Protein AF-0000000081154045 (afdb_homodimer)

Structure (mmCIF, N/CA/C/O backbone):
data_AF-0000000081154045-model_v1
#
loop_
_entity.id
_entity.type
_entity.pdbx_description
1 polymer 'BTB domain-containing protein'
#
loop_
_atom_site.group_PDB
_atom_site.id
_atom_site.type_symbol
_atom_site.label_atom_id
_atom_site.label_alt_id
_atom_site.label_comp_id
_atom_site.label_asym_id
_atom_site.label_entity_id
_atom_site.label_seq_id
_atom_site.pdbx_PDB_ins_code
_atom_site.Cartn_x
_atom_site.Cartn_y
_atom_site.Cartn_z
_atom_site.occupancy
_atom_site.B_iso_or_equiv
_atom_site.auth_seq_id
_atom_site.auth_comp_id
_atom_site.auth_asym_id
_atom_site.auth_atom_id
_atom_site.pdbx_PDB_model_num
ATOM 1 N N . MET A 1 1 ? 15 -2.662 14.609 1 18.94 1 MET A N 1
ATOM 2 C CA . MET A 1 1 ? 13.594 -2.52 14.984 1 18.94 1 MET A CA 1
ATOM 3 C C . MET A 1 1 ? 12.875 -1.57 14.031 1 18.94 1 MET A C 1
ATOM 5 O O . MET A 1 1 ? 13.141 -0.368 14.023 1 18.94 1 MET A O 1
ATOM 9 N N . ALA A 1 2 ? 12.734 -1.964 12.781 1 22.73 2 ALA A N 1
ATOM 10 C CA . ALA A 1 2 ? 12.062 -1.156 11.766 1 22.73 2 ALA A CA 1
ATOM 11 C C . ALA A 1 2 ? 10.773 -0.55 12.312 1 22.73 2 ALA A C 1
ATOM 13 O O . ALA A 1 2 ? 9.938 -1.26 12.875 1 22.73 2 ALA A O 1
ATOM 14 N N . SER A 1 3 ? 10.961 0.65 12.82 1 24.86 3 SER A N 1
ATOM 15 C CA . SER A 1 3 ? 9.789 1.389 13.289 1 24.86 3 SER A CA 1
ATOM 16 C C . SER A 1 3 ? 8.578 1.125 12.398 1 24.86 3 SER A C 1
ATOM 18 O O . SER A 1 3 ? 8.688 1.135 11.172 1 24.86 3 SER A O 1
ATOM 20 N N . ASN A 1 4 ? 7.805 0.142 12.82 1 27.27 4 ASN A N 1
ATOM 21 C CA . ASN A 1 4 ? 6.465 -0.118 12.305 1 27.27 4 ASN A CA 1
ATOM 22 C C . ASN A 1 4 ? 5.773 1.17 11.859 1 27.27 4 ASN A C 1
ATOM 24 O O . ASN A 1 4 ? 5.094 1.817 12.656 1 27.27 4 ASN A O 1
ATOM 28 N N . SER A 1 5 ? 6.57 2.062 11.289 1 31.75 5 SER A N 1
ATOM 29 C CA . SER A 1 5 ? 5.859 3.236 10.797 1 31.75 5 SER A CA 1
ATOM 30 C C . SER A 1 5 ? 4.527 2.848 10.164 1 31.75 5 SER A C 1
ATOM 32 O O . SER A 1 5 ? 4.496 2.146 9.148 1 31.75 5 SER A O 1
ATOM 34 N N . GLY A 1 6 ? 3.59 2.428 11 1 34.78 6 GLY A N 1
ATOM 35 C CA . GLY A 1 6 ? 2.213 2.131 10.641 1 34.78 6 GLY A CA 1
ATOM 36 C C . GLY A 1 6 ? 1.711 2.951 9.469 1 34.78 6 GLY A C 1
ATOM 37 O O . GLY A 1 6 ? 2.146 4.086 9.266 1 34.78 6 GLY A O 1
ATOM 38 N N . ARG A 1 7 ? 1.429 2.289 8.398 1 39.19 7 ARG A N 1
ATOM 39 C CA . ARG A 1 7 ? 0.855 2.908 7.207 1 39.19 7 ARG A CA 1
ATOM 40 C C . ARG A 1 7 ? -0.092 4.043 7.582 1 39.19 7 ARG A C 1
ATOM 42 O O . ARG A 1 7 ? -0.881 3.914 8.523 1 39.19 7 ARG A O 1
ATOM 49 N N . PRO A 1 8 ? 0.213 5.223 7.148 1 44.09 8 PRO A N 1
ATOM 50 C CA . PRO A 1 8 ? -0.756 6.301 7.375 1 44.09 8 PRO A CA 1
ATOM 51 C C . PRO A 1 8 ? -2.195 5.859 7.121 1 44.09 8 PRO A C 1
ATOM 53 O O . PRO A 1 8 ? -2.467 5.145 6.152 1 44.09 8 PRO A O 1
ATOM 56 N N . LYS A 1 9 ? -2.926 5.703 8.141 1 51 9 LYS A N 1
ATOM 57 C CA . LYS A 1 9 ? -4.363 5.461 8.039 1 51 9 LYS A CA 1
ATOM 58 C C . LYS A 1 9 ? -5.016 6.43 7.055 1 51 9 LYS A C 1
ATOM 60 O O . LYS A 1 9 ? -4.609 7.59 6.953 1 51 9 LYS A O 1
ATOM 65 N N . ILE A 1 10 ? -5.605 5.961 6.195 1 50.69 10 ILE A N 1
ATOM 66 C CA . ILE A 1 10 ? -6.434 6.82 5.355 1 50.69 10 ILE A CA 1
ATOM 67 C C . ILE A 1 10 ? -7.094 7.898 6.211 1 50.69 10 ILE A C 1
ATOM 69 O O . ILE A 1 10 ? -7.699 7.598 7.242 1 50.69 10 ILE A O 1
ATOM 73 N N . GLY A 1 11 ? -6.734 9.18 5.984 1 62.41 11 GLY A N 1
ATOM 74 C CA . GLY A 1 11 ? -7.25 10.359 6.66 1 62.41 11 GLY A CA 1
ATOM 75 C C . GLY A 1 11 ? -6.371 10.82 7.812 1 62.41 11 GLY A C 1
ATOM 76 O O . GLY A 1 11 ? -6.719 11.758 8.523 1 62.41 11 GLY A O 1
ATOM 77 N N . GLU A 1 12 ? -5.324 9.938 7.879 1 74.56 12 GLU A N 1
ATOM 78 C CA . GLU A 1 12 ? -4.406 10.328 8.945 1 74.56 12 GLU A CA 1
ATOM 79 C C . GLU A 1 12 ? -3.652 11.602 8.578 1 74.56 12 GLU A C 1
ATOM 81 O O . GLU A 1 12 ? -3.197 11.766 7.445 1 74.56 12 GLU A O 1
ATOM 86 N N . LEU A 1 13 ? -3.742 12.516 9.492 1 82.56 13 LEU A N 1
ATOM 87 C CA . LEU A 1 13 ? -3.043 13.789 9.352 1 82.56 13 LEU A CA 1
ATOM 88 C C . LEU A 1 13 ? -1.907 13.898 10.367 1 82.56 13 LEU A C 1
ATOM 90 O O . LEU A 1 13 ? -2.09 13.594 11.547 1 82.56 13 LEU A O 1
ATOM 94 N N . ARG A 1 14 ? -0.753 14.094 9.773 1 90.94 14 ARG A N 1
ATOM 95 C CA . ARG A 1 14 ? 0.396 14.43 10.609 1 90.94 14 ARG A CA 1
ATOM 96 C C . ARG A 1 14 ? 0.727 15.922 10.508 1 90.94 14 ARG A C 1
ATOM 98 O O . ARG A 1 14 ? 0.932 16.438 9.414 1 90.94 14 ARG A O 1
ATOM 105 N N . GLN A 1 15 ? 0.636 16.562 11.664 1 93.31 15 GLN A N 1
ATOM 106 C CA . GLN A 1 15 ? 0.841 18.016 11.609 1 93.31 15 GLN A CA 1
ATOM 107 C C . GLN A 1 15 ? 1.782 18.469 12.719 1 93.31 15 GLN A C 1
ATOM 109 O O . GLN A 1 15 ? 1.867 17.844 13.773 1 93.31 15 GLN A O 1
ATOM 114 N N . TRP A 1 16 ? 2.455 19.609 12.406 1 95.5 16 TRP A N 1
ATOM 115 C CA . TRP A 1 16 ? 3.355 20.25 13.352 1 95.5 16 TRP A CA 1
ATOM 116 C C . TRP A 1 16 ? 2.713 21.5 13.945 1 95.5 16 TRP A C 1
ATOM 118 O O . TRP A 1 16 ? 1.698 21.984 13.43 1 95.5 16 TRP A O 1
ATOM 128 N N . VAL A 1 17 ? 3.373 21.953 14.969 1 96.94 17 VAL A N 1
ATOM 129 C CA . VAL A 1 17 ? 2.873 23.156 15.641 1 96.94 17 VAL A CA 1
ATOM 130 C C . VAL A 1 17 ? 2.83 24.312 14.656 1 96.94 17 VAL A C 1
ATOM 132 O O . VAL A 1 17 ? 3.814 24.594 13.961 1 96.94 17 VAL A O 1
ATOM 135 N N . LYS A 1 18 ? 1.679 24.922 14.641 1 96.25 18 LYS A N 1
ATOM 136 C CA . LYS A 1 18 ? 1.487 26.094 13.797 1 96.25 18 LYS A CA 1
ATOM 137 C C . LYS A 1 18 ? 1.783 27.391 14.555 1 96.25 18 LYS A C 1
ATOM 139 O O . LYS A 1 18 ? 2.352 28.328 14 1 96.25 18 LYS A O 1
ATOM 144 N N . LYS A 1 19 ? 1.321 27.359 15.789 1 96.88 19 LYS A N 1
ATOM 145 C CA . LYS A 1 19 ? 1.462 28.547 16.609 1 96.88 19 LYS A CA 1
ATOM 146 C C . LYS A 1 19 ? 1.554 28.188 18.094 1 96.88 19 LYS A C 1
ATOM 148 O O . LYS A 1 19 ? 0.919 27.234 18.547 1 96.88 19 LYS A O 1
ATOM 153 N N . VAL A 1 20 ? 2.393 28.984 18.812 1 97 20 VAL A N 1
ATOM 154 C CA . VAL A 1 20 ? 2.4 28.922 20.281 1 97 20 VAL A CA 1
ATOM 155 C C . VAL A 1 20 ? 1.436 29.953 20.844 1 97 20 VAL A C 1
ATOM 157 O O . VAL A 1 20 ? 1.595 31.156 20.609 1 97 20 VAL A O 1
ATOM 160 N N . THR A 1 21 ? 0.479 29.469 21.531 1 96.5 21 THR A N 1
ATOM 161 C CA . THR A 1 21 ? -0.566 30.375 22 1 96.5 21 THR A CA 1
ATOM 162 C C . THR A 1 21 ? -0.223 30.922 23.391 1 96.5 21 THR A C 1
ATOM 164 O O . THR A 1 21 ? -0.654 32.031 23.75 1 96.5 21 THR A O 1
ATOM 167 N N . ALA A 1 22 ? 0.395 30.219 24.203 1 96.94 22 ALA A N 1
ATOM 168 C CA . ALA A 1 22 ? 0.825 30.641 25.531 1 96.94 22 ALA A CA 1
ATOM 169 C C . ALA A 1 22 ? 2.002 29.797 26.031 1 96.94 22 ALA A C 1
ATOM 171 O O . ALA A 1 22 ? 2.254 28.703 25.5 1 96.94 22 ALA A O 1
ATOM 172 N N . PHE A 1 23 ? 2.779 30.344 26.969 1 97.44 23 PHE A N 1
ATOM 173 C CA . PHE A 1 23 ? 3.861 29.609 27.609 1 97.44 23 PHE A CA 1
ATOM 174 C C . PHE A 1 23 ? 4.172 30.188 28.984 1 97.44 23 PHE A C 1
ATOM 176 O O . PHE A 1 23 ? 3.824 31.344 29.266 1 97.44 23 PHE A O 1
ATOM 183 N N . SER A 1 24 ? 4.758 29.406 29.766 1 96.19 24 SER A N 1
ATOM 184 C CA . SER A 1 24 ? 5.133 29.844 31.109 1 96.19 24 SER A CA 1
ATOM 185 C C . SER A 1 24 ? 6.344 30.766 31.062 1 96.19 24 SER A C 1
ATOM 187 O O . SER A 1 24 ? 6.316 31.859 31.625 1 96.19 24 SER A O 1
ATOM 189 N N . SER A 1 25 ? 7.457 30.234 30.531 1 95.62 25 SER A N 1
ATOM 190 C CA . SER A 1 25 ? 8.688 31.016 30.391 1 95.62 25 SER A CA 1
ATOM 191 C C . SER A 1 25 ? 9.523 30.531 29.219 1 95.62 25 SER A C 1
ATOM 193 O O . SER A 1 25 ? 9.172 29.547 28.562 1 95.62 25 SER A O 1
ATOM 195 N N . GLN A 1 26 ? 10.516 31.281 28.875 1 95.94 26 GLN A N 1
ATOM 196 C CA . GLN A 1 26 ? 11.477 30.906 27.844 1 95.94 26 GLN A CA 1
ATOM 197 C C . GLN A 1 26 ? 12.883 31.391 28.188 1 95.94 26 GLN A C 1
ATOM 199 O O . GLN A 1 26 ? 13.047 32.469 28.797 1 95.94 26 GLN A O 1
ATOM 204 N N . TYR A 1 27 ? 13.836 30.625 27.875 1 93.62 27 TYR A N 1
ATOM 205 C CA . TYR A 1 27 ? 15.203 30.953 28.25 1 93.62 27 TYR A CA 1
ATOM 206 C C . TYR A 1 27 ? 15.633 32.281 27.641 1 93.62 27 TYR A C 1
ATOM 208 O O . TYR A 1 27 ? 16.297 33.094 28.297 1 93.62 27 TYR A O 1
ATOM 216 N N . ASN A 1 28 ? 15.344 32.469 26.453 1 92.62 28 ASN A N 1
ATOM 217 C CA . ASN A 1 28 ? 15.539 33.75 25.766 1 92.62 28 ASN A CA 1
ATOM 218 C C . ASN A 1 28 ? 14.516 33.938 24.656 1 92.62 28 ASN A C 1
ATOM 220 O O . ASN A 1 28 ? 13.625 33.125 24.469 1 92.62 28 ASN A O 1
ATOM 224 N N . ASN A 1 29 ? 14.664 35.062 23.922 1 91.94 29 ASN A N 1
ATOM 225 C CA . ASN A 1 29 ? 13.633 35.406 22.953 1 91.94 29 ASN A CA 1
ATOM 226 C C . ASN A 1 29 ? 14.016 34.969 21.547 1 91.94 29 ASN A C 1
ATOM 228 O O . ASN A 1 29 ? 13.352 35.344 20.578 1 91.94 29 ASN A O 1
ATOM 232 N N . SER A 1 30 ? 15.023 34.156 21.469 1 90.81 30 SER A N 1
ATOM 233 C CA . SER A 1 30 ? 15.516 33.812 20.141 1 90.81 30 SER A CA 1
ATOM 234 C C . SER A 1 30 ? 15.797 32.344 20.016 1 90.81 30 SER A C 1
ATOM 236 O O . SER A 1 30 ? 14.914 31.562 19.641 1 90.81 30 SER A O 1
ATOM 238 N N . SER A 1 31 ? 16.953 31.875 20.547 1 89.69 31 SER A N 1
ATOM 239 C CA . SER A 1 31 ? 17.469 30.547 20.266 1 89.69 31 SER A CA 1
ATOM 240 C C . SER A 1 31 ? 16.734 29.484 21.094 1 89.69 31 SER A C 1
ATOM 242 O O . SER A 1 31 ? 16.688 28.312 20.703 1 89.69 31 SER A O 1
ATOM 244 N N . TRP A 1 32 ? 16.156 29.891 22.219 1 94.12 32 TRP A N 1
ATOM 245 C CA . TRP A 1 32 ? 15.469 28.953 23.094 1 94.12 32 TRP A CA 1
ATOM 246 C C . TRP A 1 32 ? 14.078 29.453 23.453 1 94.12 32 TRP A C 1
ATOM 248 O O . TRP A 1 32 ? 13.578 29.188 24.547 1 94.12 32 TRP A O 1
ATOM 258 N N . ALA A 1 33 ? 13.539 30.219 22.484 1 96.31 33 ALA A N 1
ATOM 259 C CA . ALA A 1 33 ? 12.203 30.781 22.672 1 96.31 33 ALA A CA 1
ATOM 260 C C . ALA A 1 33 ? 11.133 29.703 22.5 1 96.31 33 ALA A C 1
ATOM 262 O O . ALA A 1 33 ? 11.375 28.656 21.891 1 96.31 33 ALA A O 1
ATOM 263 N N . ALA A 1 34 ? 9.969 29.953 23.047 1 96.56 34 ALA A N 1
ATOM 264 C CA . ALA A 1 34 ? 8.844 29.031 22.938 1 96.56 34 ALA A CA 1
ATOM 265 C C . ALA A 1 34 ? 8.492 28.766 21.484 1 96.56 34 ALA A C 1
ATOM 267 O O . ALA A 1 34 ? 8.133 27.641 21.125 1 96.56 34 ALA A O 1
ATOM 268 N N . ASN A 1 35 ? 8.703 29.719 20.625 1 96.19 35 ASN A N 1
ATOM 269 C CA . ASN A 1 35 ? 8.352 29.609 19.203 1 96.19 35 ASN A CA 1
ATOM 270 C C . ASN A 1 35 ? 9.281 28.656 18.469 1 96.19 35 ASN A C 1
ATOM 272 O O . ASN A 1 35 ? 9.008 28.266 17.328 1 96.19 35 ASN A O 1
ATOM 276 N N . CYS A 1 36 ? 10.289 28.234 19.141 1 95.44 36 CYS A N 1
ATOM 277 C CA . CYS A 1 36 ? 11.219 27.297 18.516 1 95.44 36 CYS A CA 1
ATOM 278 C C . CYS A 1 36 ? 10.562 25.938 18.328 1 95.44 36 CYS A C 1
ATOM 280 O O . CYS A 1 36 ? 11.062 25.109 17.562 1 95.44 36 CYS A O 1
ATOM 282 N N . VAL A 1 37 ? 9.43 25.688 18.953 1 96.31 37 VAL A N 1
ATOM 283 C CA . VAL A 1 37 ? 8.758 24.391 18.844 1 96.31 37 VAL A CA 1
ATOM 284 C C . VAL A 1 37 ? 7.887 24.375 17.594 1 96.31 37 VAL A C 1
ATOM 286 O O . VAL A 1 37 ? 7.34 23.328 17.219 1 96.31 37 VAL A O 1
ATOM 289 N N . ILE A 1 38 ? 7.77 25.531 16.922 1 95.5 38 ILE A N 1
ATOM 290 C CA . ILE A 1 38 ? 6.926 25.641 15.734 1 95.5 38 ILE A CA 1
ATOM 291 C C . ILE A 1 38 ? 7.586 24.922 14.562 1 95.5 38 ILE A C 1
ATOM 293 O O . ILE A 1 38 ? 8.773 25.109 14.297 1 95.5 38 ILE A O 1
ATOM 297 N N . GLY A 1 39 ? 6.789 24.047 13.891 1 93.5 39 GLY A N 1
ATOM 298 C CA . GLY A 1 39 ? 7.266 23.391 12.68 1 93.5 39 GLY A CA 1
ATOM 299 C C . GLY A 1 39 ? 7.984 22.078 12.945 1 93.5 39 GLY A C 1
ATOM 300 O O . GLY A 1 39 ? 7.801 21.469 14 1 93.5 39 GLY A O 1
ATOM 301 N N . ASN A 1 40 ? 8.711 21.594 11.922 1 91.5 40 ASN A N 1
ATOM 302 C CA . ASN A 1 40 ? 9.438 20.344 12 1 91.5 40 ASN A CA 1
ATOM 303 C C . ASN A 1 40 ? 10.656 20.453 12.914 1 91.5 40 ASN A C 1
ATOM 305 O O . ASN A 1 40 ? 11.156 21.562 13.156 1 91.5 40 ASN A O 1
ATOM 309 N N . PRO A 1 41 ? 11.156 19.297 13.32 1 89.81 41 PRO A N 1
ATOM 310 C CA . PRO A 1 41 ? 12.32 19.344 14.203 1 89.81 41 PRO A CA 1
ATOM 311 C C . PRO A 1 41 ? 13.523 20.031 13.562 1 89.81 41 PRO A C 1
ATOM 313 O O . PRO A 1 41 ? 13.805 19.797 12.375 1 89.81 41 PRO A O 1
ATOM 316 N N . ARG A 1 42 ? 14.258 20.797 14.359 1 85.94 42 ARG A N 1
ATOM 317 C CA . ARG A 1 42 ? 15.453 21.5 13.898 1 85.94 42 ARG A CA 1
ATOM 318 C C . ARG A 1 42 ? 16.719 20.875 14.484 1 85.94 42 ARG A C 1
ATOM 320 O O . ARG A 1 42 ? 17.797 20.953 13.891 1 85.94 42 ARG A O 1
ATOM 327 N N . VAL A 1 43 ? 16.547 20.312 15.609 1 87.75 43 VAL A N 1
ATOM 328 C CA . VAL A 1 43 ? 17.703 19.844 16.359 1 87.75 43 VAL A CA 1
ATOM 329 C C . VAL A 1 43 ? 17.781 18.312 16.281 1 87.75 43 VAL A C 1
ATOM 331 O O . VAL A 1 43 ? 18.859 17.766 16.031 1 87.75 43 VAL A O 1
ATOM 334 N N . TYR A 1 44 ? 16.75 17.641 16.391 1 87.75 44 TYR A N 1
ATOM 335 C CA . TYR A 1 44 ? 16.719 16.188 16.328 1 87.75 44 TYR A CA 1
ATOM 336 C C . TYR A 1 44 ? 17.281 15.672 15.008 1 87.75 44 TYR A C 1
ATOM 338 O O . TYR A 1 44 ? 17.016 16.25 13.953 1 87.75 44 TYR A O 1
ATOM 346 N N . PRO A 1 45 ? 18.125 14.609 15.062 1 88.94 45 PRO A N 1
ATOM 347 C CA . PRO A 1 45 ? 18.312 13.609 16.125 1 88.94 45 PRO A CA 1
ATOM 348 C C . PRO A 1 45 ? 19.5 13.938 17.031 1 88.94 45 PRO A C 1
ATOM 350 O O . PRO A 1 45 ? 19.859 13.117 17.891 1 88.94 45 PRO A O 1
ATOM 353 N N . GLN A 1 46 ? 20.016 15.102 16.906 1 83.38 46 GLN A N 1
ATOM 354 C CA . GLN A 1 46 ? 21.156 15.492 17.734 1 83.38 46 GLN A CA 1
ATOM 355 C C . GLN A 1 46 ? 20.75 15.672 19.188 1 83.38 46 GLN A C 1
ATOM 357 O O . GLN A 1 46 ? 19.594 15.992 19.484 1 83.38 46 GLN A O 1
ATOM 362 N N . TYR A 1 47 ? 21.734 15.367 20.016 1 90.31 47 TYR A N 1
ATOM 363 C CA . TYR A 1 47 ? 21.578 15.555 21.453 1 90.31 47 TYR A CA 1
ATOM 364 C C . TYR A 1 47 ? 22.516 16.641 21.969 1 90.31 47 TYR A C 1
ATOM 366 O O . TYR A 1 47 ? 23.703 16.641 21.641 1 90.31 47 TYR A O 1
ATOM 374 N N . GLY A 1 48 ? 21.984 17.453 22.734 1 90.31 48 GLY A N 1
ATOM 375 C CA . GLY A 1 48 ? 22.812 18.484 23.344 1 90.31 48 GLY A CA 1
ATOM 376 C C . GLY A 1 48 ? 22.141 19.828 23.422 1 90.31 48 GLY A C 1
ATOM 377 O O . GLY A 1 48 ? 21 20 22.969 1 90.31 48 GLY A O 1
ATOM 378 N N . ASP A 1 49 ? 22.875 20.734 24.062 1 91.25 49 ASP A N 1
ATOM 379 C CA . ASP A 1 49 ? 22.406 22.109 24.188 1 91.25 49 ASP A CA 1
ATOM 380 C C . ASP A 1 49 ? 22.594 22.891 22.875 1 91.25 49 ASP A C 1
ATOM 382 O O . ASP A 1 49 ? 23.547 23.641 22.734 1 91.25 49 ASP A O 1
ATOM 386 N N . LEU A 1 50 ? 21.672 22.672 22.031 1 91.12 50 LEU A N 1
ATOM 387 C CA . LEU A 1 50 ? 21.781 23.25 20.703 1 91.12 50 LEU A CA 1
ATOM 388 C C . LEU A 1 50 ? 20.625 24.203 20.422 1 91.12 50 LEU A C 1
ATOM 390 O O . LEU A 1 50 ? 19.5 23.969 20.875 1 91.12 50 LEU A O 1
ATOM 394 N N . HIS A 1 51 ? 20.891 25.219 19.625 1 89.94 51 HIS A N 1
ATOM 395 C CA . HIS A 1 51 ? 19.906 26.234 19.328 1 89.94 51 HIS A CA 1
ATOM 396 C C . HIS A 1 51 ? 18.781 25.688 18.469 1 89.94 51 HIS A C 1
ATOM 398 O O . HIS A 1 51 ? 19.031 24.891 17.562 1 89.94 51 HIS A O 1
ATOM 404 N N . GLY A 1 52 ? 17.531 26.188 18.828 1 92.81 52 GLY A N 1
ATOM 405 C CA . GLY A 1 52 ? 16.438 25.844 17.953 1 92.81 52 GLY A CA 1
ATOM 406 C C . GLY A 1 52 ? 15.336 25.062 18.656 1 92.81 52 GLY A C 1
ATOM 407 O O . GLY A 1 52 ? 14.344 24.688 18.016 1 92.81 52 GLY A O 1
ATOM 408 N N . ALA A 1 53 ? 15.547 24.891 20 1 95.5 53 ALA A N 1
ATOM 409 C CA . ALA A 1 53 ? 14.547 24.203 20.812 1 95.5 53 ALA A CA 1
ATOM 410 C C . ALA A 1 53 ? 14.047 25.109 21.938 1 95.5 53 ALA A C 1
ATOM 412 O O . ALA A 1 53 ? 14.734 26.047 22.344 1 95.5 53 ALA A O 1
ATOM 413 N N . TRP A 1 54 ? 12.891 24.75 22.453 1 96.88 54 TRP A N 1
ATOM 414 C CA . TRP A 1 54 ? 12.367 25.531 23.562 1 96.88 54 TRP A CA 1
ATOM 415 C C . TRP A 1 54 ? 12.969 25.047 24.891 1 96.88 54 TRP A C 1
ATOM 417 O O . TRP A 1 54 ? 13.047 23.844 25.141 1 96.88 54 TRP A O 1
ATOM 427 N N . ALA A 1 55 ? 13.344 26.016 25.672 1 95.88 55 ALA A N 1
ATOM 428 C CA . ALA A 1 55 ? 13.742 25.797 27.062 1 95.88 55 ALA A CA 1
ATOM 429 C C . ALA A 1 55 ? 13.141 26.859 27.969 1 95.88 55 ALA A C 1
ATOM 431 O O . ALA A 1 55 ? 13.078 28.031 27.609 1 95.88 55 ALA A O 1
ATOM 432 N N . SER A 1 56 ? 12.68 26.359 29.094 1 93.94 56 SER A N 1
ATOM 433 C CA . SER A 1 56 ? 12.133 27.297 30.062 1 93.94 56 SER A CA 1
ATOM 434 C C . SER A 1 56 ? 13.234 28.172 30.656 1 93.94 56 SER A C 1
ATOM 436 O O . SER A 1 56 ? 14.406 27.812 30.641 1 93.94 56 SER A O 1
ATOM 438 N N . LYS A 1 57 ? 12.789 29.328 31.109 1 93.62 57 LYS A N 1
ATOM 439 C CA . LYS A 1 57 ? 13.703 30.188 31.875 1 93.62 57 LYS A CA 1
ATOM 440 C C . LYS A 1 57 ? 13.945 29.625 33.281 1 93.62 57 LYS A C 1
ATOM 442 O O . LYS A 1 57 ? 15.094 29.531 33.719 1 93.62 57 LYS A O 1
ATOM 447 N N . ASP A 1 58 ? 12.859 29.297 33.938 1 91.69 58 ASP A N 1
ATOM 448 C CA . ASP A 1 58 ? 12.922 28.781 35.281 1 91.69 58 ASP A CA 1
ATOM 449 C C . ASP A 1 58 ? 13.094 27.266 35.312 1 91.69 58 ASP A C 1
ATOM 451 O O . ASP A 1 58 ? 12.562 26.562 34.438 1 91.69 58 ASP A O 1
ATOM 455 N N . ILE A 1 59 ? 13.82 26.859 36.312 1 93 59 ILE A N 1
ATOM 456 C CA . ILE A 1 59 ? 14.016 25.422 36.5 1 93 59 ILE A CA 1
ATOM 457 C C . ILE A 1 59 ? 13.102 24.938 37.625 1 93 59 ILE A C 1
ATOM 459 O O . ILE A 1 59 ? 13.523 24.812 38.781 1 93 59 ILE A O 1
ATOM 463 N N . ASP A 1 60 ? 11.891 24.797 37.344 1 93.25 60 ASP A N 1
ATOM 464 C CA . ASP A 1 60 ? 10.906 24.312 38.312 1 93.25 60 ASP A CA 1
ATOM 465 C C . ASP A 1 60 ? 9.938 23.328 37.656 1 93.25 60 ASP A C 1
ATOM 467 O O . ASP A 1 60 ? 10.195 22.828 36.562 1 93.25 60 ASP A O 1
ATOM 471 N N . ALA A 1 61 ? 8.898 22.984 38.438 1 92.56 61 ALA A N 1
ATOM 472 C CA . ALA A 1 61 ? 8.008 21.906 38 1 92.56 61 ALA A CA 1
ATOM 473 C C . ALA A 1 61 ? 6.766 22.469 37.312 1 92.56 61 ALA A C 1
ATOM 475 O O . ALA A 1 61 ? 5.789 21.75 37.094 1 92.56 61 ALA A O 1
ATOM 476 N N . ASN A 1 62 ? 6.738 23.734 36.875 1 92.31 62 ASN A N 1
ATOM 477 C CA . ASN A 1 62 ? 5.5 24.375 36.438 1 92.31 62 ASN A CA 1
ATOM 478 C C . ASN A 1 62 ? 5.645 24.984 35.031 1 92.31 62 ASN A C 1
ATOM 480 O O . ASN A 1 62 ? 4.918 25.922 34.688 1 92.31 62 ASN A O 1
ATOM 484 N N . GLN A 1 63 ? 6.527 24.5 34.312 1 95.56 63 GLN A N 1
ATOM 485 C CA . GLN A 1 63 ? 6.754 25.078 32.969 1 95.56 63 GLN A CA 1
ATOM 486 C C . GLN A 1 63 ? 5.848 24.438 31.938 1 95.56 63 GLN A C 1
ATOM 488 O O . GLN A 1 63 ? 5.602 23.234 31.984 1 95.56 63 GLN A O 1
ATOM 493 N N . PHE A 1 64 ? 5.312 25.266 31.031 1 97.56 64 PHE A N 1
ATOM 494 C CA . PHE A 1 64 ? 4.422 24.703 30.031 1 97.56 64 PHE A CA 1
ATOM 495 C C . PHE A 1 64 ? 4.492 25.5 28.734 1 97.56 64 PHE A C 1
ATOM 497 O O . PHE A 1 64 ? 4.969 26.625 28.719 1 97.56 64 PHE A O 1
ATOM 504 N N . VAL A 1 65 ? 4.098 24.891 27.609 1 97.69 65 VAL A N 1
ATOM 505 C CA . VAL A 1 65 ? 3.826 25.531 26.328 1 97.69 65 VAL A CA 1
ATOM 506 C C . VAL A 1 65 ? 2.453 25.094 25.812 1 97.69 65 VAL A C 1
ATOM 508 O O . VAL A 1 65 ? 2.068 23.938 25.953 1 97.69 65 VAL A O 1
ATOM 511 N N . GLU A 1 66 ? 1.677 26.047 25.297 1 98.25 66 GLU A N 1
ATOM 512 C CA . GLU A 1 66 ? 0.384 25.812 24.672 1 98.25 66 GLU A CA 1
ATOM 513 C C . GLU A 1 66 ? 0.475 25.984 23.156 1 98.25 66 GLU A C 1
ATOM 515 O O . GLU A 1 66 ? 0.994 27 22.672 1 98.25 66 GLU A O 1
ATOM 520 N N . LEU A 1 67 ? -0.032 25.016 22.531 1 98 67 LEU A N 1
ATOM 521 C CA . LEU A 1 67 ? 0.237 24.875 21.109 1 98 67 LEU A CA 1
ATOM 522 C C . LEU A 1 67 ? -1.062 24.812 20.312 1 98 67 LEU A C 1
ATOM 524 O O . LEU A 1 67 ? -2.053 24.234 20.781 1 98 67 LEU A O 1
ATOM 528 N N . CYS A 1 68 ? -0.927 25.344 19.109 1 97.31 68 CYS A N 1
ATOM 529 C CA . CYS A 1 68 ? -2.039 25.297 18.172 1 97.31 68 CYS A CA 1
ATOM 530 C C . CYS A 1 68 ? -1.613 24.641 16.859 1 97.31 68 CYS A C 1
ATOM 532 O O . CYS A 1 68 ? -0.516 24.891 16.359 1 97.31 68 CYS A O 1
ATOM 534 N N . TYR A 1 69 ? -2.473 23.812 16.375 1 96 69 TYR A N 1
ATOM 535 C CA . TYR A 1 69 ? -2.246 23.125 15.109 1 96 69 TYR A CA 1
ATOM 536 C C . TYR A 1 69 ? -3.227 23.594 14.047 1 96 69 TYR A C 1
ATOM 538 O O . TYR A 1 69 ? -4.199 24.297 14.352 1 96 69 TYR A O 1
ATOM 546 N N . GLU A 1 70 ? -2.92 23.188 12.859 1 92.69 70 GLU A N 1
ATOM 547 C CA . GLU A 1 70 ? -3.693 23.688 11.719 1 92.69 70 GLU A CA 1
ATOM 548 C C . GLU A 1 70 ? -5.094 23.062 11.695 1 92.69 70 GLU A C 1
ATOM 550 O O . GLU A 1 70 ? -6.082 23.781 11.492 1 92.69 70 GLU A O 1
ATOM 555 N N . GLU A 1 71 ? -5.207 21.781 11.906 1 89 71 GLU A N 1
ATOM 556 C CA . GLU A 1 71 ? -6.469 21.047 11.812 1 89 71 GLU A CA 1
ATOM 557 C C . GLU A 1 71 ? -6.766 20.281 13.102 1 89 71 GLU A C 1
ATOM 559 O O . GLU A 1 71 ? -5.859 19.719 13.719 1 89 71 GLU A O 1
ATOM 564 N N . ALA A 1 72 ? -8 20.375 13.453 1 89.38 72 ALA A N 1
ATOM 565 C CA . ALA A 1 72 ? -8.422 19.547 14.578 1 89.38 72 ALA A CA 1
ATOM 566 C C . ALA A 1 72 ? -8.547 18.078 14.172 1 89.38 72 ALA A C 1
ATOM 568 O O . ALA A 1 72 ? -9.109 17.766 13.117 1 89.38 72 ALA A O 1
ATOM 569 N N . VAL A 1 73 ? -7.965 17.203 14.984 1 89.31 73 VAL A N 1
ATOM 570 C CA . VAL A 1 73 ? -8 15.789 14.648 1 89.31 73 VAL A CA 1
ATOM 571 C C . VAL A 1 73 ? -8.336 14.969 15.883 1 89.31 73 VAL A C 1
ATOM 573 O O . VAL A 1 73 ? -8.117 15.414 17.016 1 89.31 73 VAL A O 1
ATOM 576 N N . PHE A 1 74 ? -8.992 13.797 15.617 1 87.69 74 PHE A N 1
ATOM 577 C CA . PHE A 1 74 ? -9.023 12.773 16.656 1 87.69 74 PHE A CA 1
ATOM 578 C C . PHE A 1 74 ? -7.652 12.141 16.844 1 87.69 74 PHE A C 1
ATOM 580 O O . PHE A 1 74 ? -7.109 11.531 15.922 1 87.69 74 PHE A O 1
ATOM 587 N N . ILE A 1 75 ? -7.105 12.297 18.047 1 91.62 75 ILE A N 1
ATOM 588 C CA . ILE A 1 75 ? -5.691 12.023 18.281 1 91.62 75 ILE A CA 1
ATOM 589 C C . ILE A 1 75 ? -5.434 10.523 18.188 1 91.62 75 ILE A C 1
ATOM 591 O O . ILE A 1 75 ? -6.137 9.727 18.812 1 91.62 75 ILE A O 1
ATOM 595 N N . ASP A 1 76 ? -4.52 10.156 17.375 1 88.81 76 ASP A N 1
ATOM 596 C CA . ASP A 1 76 ? -3.955 8.805 17.391 1 88.81 76 ASP A CA 1
ATOM 597 C C . ASP A 1 76 ? -2.695 8.75 18.25 1 88.81 76 ASP A C 1
ATOM 599 O O . ASP A 1 76 ? -2.568 7.875 19.109 1 88.81 76 ASP A O 1
ATOM 603 N N . GLU A 1 77 ? -1.834 9.688 18.031 1 93.62 77 GLU A N 1
ATOM 604 C CA . GLU A 1 77 ? -0.625 9.773 18.844 1 93.62 77 GLU A CA 1
ATOM 605 C C . GLU A 1 77 ? -0.045 11.18 18.812 1 93.62 77 GLU A C 1
ATOM 607 O O . GLU A 1 77 ? -0.38 11.984 17.938 1 93.62 77 GLU A O 1
ATOM 612 N N . ILE A 1 78 ? 0.707 11.477 19.844 1 96.5 78 ILE A N 1
ATOM 613 C CA . ILE A 1 78 ? 1.516 12.688 19.969 1 96.5 78 ILE A CA 1
ATOM 614 C C . ILE A 1 78 ? 2.994 12.312 20.047 1 96.5 78 ILE A C 1
ATOM 616 O O . ILE A 1 78 ? 3.377 11.43 20.812 1 96.5 78 ILE A O 1
ATOM 620 N N . ASN A 1 79 ? 3.752 12.938 19.141 1 96.12 79 ASN A N 1
ATOM 621 C CA . ASN A 1 79 ? 5.191 12.703 19.172 1 96.12 79 ASN A CA 1
ATOM 622 C C . ASN A 1 79 ? 5.953 13.938 19.625 1 96.12 79 ASN A C 1
ATOM 624 O O . ASN A 1 79 ? 5.93 14.977 18.969 1 96.12 79 ASN A O 1
ATOM 628 N N . ILE A 1 80 ? 6.586 13.812 20.766 1 97.5 80 ILE A N 1
ATOM 629 C CA . ILE A 1 80 ? 7.332 14.922 21.344 1 97.5 80 ILE A CA 1
ATOM 630 C C . ILE A 1 80 ? 8.828 14.703 21.141 1 97.5 80 ILE A C 1
ATOM 632 O O . ILE A 1 80 ? 9.398 13.742 21.672 1 97.5 80 ILE A O 1
ATOM 636 N N . TYR A 1 81 ? 9.406 15.617 20.453 1 96 81 TYR A N 1
ATOM 637 C CA . TYR A 1 81 ? 10.836 15.539 20.156 1 96 81 TYR A CA 1
ATOM 638 C C . TYR A 1 81 ? 11.648 16.219 21.25 1 96 81 TYR A C 1
ATOM 640 O O . TYR A 1 81 ? 11.719 17.453 21.297 1 96 81 TYR A O 1
ATOM 648 N N . GLU A 1 82 ? 12.297 15.391 22.078 1 95.88 82 GLU A N 1
ATOM 649 C CA . GLU A 1 82 ? 13.133 15.859 23.188 1 95.88 82 GLU A CA 1
ATOM 650 C C . GLU A 1 82 ? 14.617 15.781 22.828 1 95.88 82 GLU A C 1
ATOM 652 O O . GLU A 1 82 ? 15.141 14.695 22.562 1 95.88 82 GLU A O 1
ATOM 657 N N . THR A 1 83 ? 15.258 16.938 22.969 1 95 83 THR A N 1
ATOM 658 C CA . THR A 1 83 ? 16.609 16.938 22.422 1 95 83 THR A CA 1
ATOM 659 C C . THR A 1 83 ? 17.641 17.234 23.5 1 95 83 THR A C 1
ATOM 661 O O . THR A 1 83 ? 18.844 17.031 23.297 1 95 83 THR A O 1
ATOM 664 N N . TYR A 1 84 ? 17.25 17.797 24.594 1 93.75 84 TYR A N 1
ATOM 665 C CA . TYR A 1 84 ? 18.141 18 25.734 1 93.75 84 TYR A CA 1
ATOM 666 C C . TYR A 1 84 ? 17.438 17.688 27.047 1 93.75 84 TYR A C 1
ATOM 668 O O . TYR A 1 84 ? 16.391 18.266 27.344 1 93.75 84 TYR A O 1
ATOM 676 N N . HIS A 1 85 ? 18.047 16.656 27.844 1 92.25 85 HIS A N 1
ATOM 677 C CA . HIS A 1 85 ? 17.484 16.188 29.109 1 92.25 85 HIS A CA 1
ATOM 678 C C . HIS A 1 85 ? 16.062 15.695 28.922 1 92.25 85 HIS A C 1
ATOM 680 O O . HIS A 1 85 ? 15.141 16.172 29.609 1 92.25 85 HIS A O 1
ATOM 686 N N . ALA A 1 86 ? 15.953 14.68 28.109 1 93.94 86 ALA A N 1
ATOM 687 C CA . ALA A 1 86 ? 14.656 14.07 27.828 1 93.94 86 ALA A CA 1
ATOM 688 C C . ALA A 1 86 ? 14.055 13.453 29.078 1 93.94 86 ALA A C 1
ATOM 690 O O . ALA A 1 86 ? 14.766 13.148 30.031 1 93.94 86 ALA A O 1
ATOM 691 N N . GLY A 1 87 ? 12.727 13.359 29.109 1 95.06 87 GLY A N 1
ATOM 692 C CA . GLY A 1 87 ? 12.039 12.719 30.219 1 95.06 87 GLY A CA 1
ATOM 693 C C . GLY A 1 87 ? 11.359 13.703 31.141 1 95.06 87 GLY A C 1
ATOM 694 O O . GLY A 1 87 ? 10.695 13.305 32.094 1 95.06 87 GLY A O 1
ATOM 695 N N . ALA A 1 88 ? 11.422 14.953 30.844 1 95.19 88 ALA A N 1
ATOM 696 C CA . ALA A 1 88 ? 10.922 15.984 31.75 1 95.19 88 ALA A CA 1
ATOM 697 C C . ALA A 1 88 ? 9.43 16.234 31.531 1 95.19 88 ALA A C 1
ATOM 699 O O . ALA A 1 88 ? 8.789 16.922 32.312 1 95.19 88 ALA A O 1
ATOM 700 N N . VAL A 1 89 ? 8.836 15.703 30.453 1 96.69 89 VAL A N 1
ATOM 701 C CA . VAL A 1 89 ? 7.418 15.922 30.188 1 96.69 89 VAL A CA 1
ATOM 702 C C . VAL A 1 89 ? 6.57 15.258 31.266 1 96.69 89 VAL A C 1
ATOM 704 O O . VAL A 1 89 ? 6.57 14.031 31.391 1 96.69 89 VAL A O 1
ATOM 707 N N . LYS A 1 90 ? 5.844 16.078 31.938 1 96.5 90 LYS A N 1
ATOM 708 C CA . LYS A 1 90 ? 5.07 15.617 33.094 1 96.5 90 LYS A CA 1
ATOM 709 C C . LYS A 1 90 ? 3.607 15.406 32.719 1 96.5 90 LYS A C 1
ATOM 711 O O . LYS A 1 90 ? 2.959 14.484 33.219 1 96.5 90 LYS A O 1
ATOM 716 N N . ARG A 1 91 ? 3.113 16.25 31.906 1 97.44 91 ARG A N 1
ATOM 717 C CA . ARG A 1 91 ? 1.688 16.234 31.594 1 97.44 91 ARG A CA 1
ATOM 718 C C . ARG A 1 91 ? 1.438 16.766 30.188 1 97.44 91 ARG A C 1
ATOM 720 O O . ARG A 1 91 ? 2.119 17.688 29.734 1 97.44 91 ARG A O 1
ATOM 727 N N . VAL A 1 92 ? 0.529 16.094 29.516 1 98.25 92 VAL A N 1
ATOM 728 C CA . VAL A 1 92 ? -0.01 16.594 28.25 1 98.25 92 VAL A CA 1
ATOM 729 C C . VAL A 1 92 ? -1.525 16.75 28.359 1 98.25 92 VAL A C 1
ATOM 731 O O . VAL A 1 92 ? -2.217 15.836 28.828 1 98.25 92 VAL A O 1
ATOM 734 N N . ALA A 1 93 ? -2.021 17.891 27.984 1 98.12 93 ALA A N 1
ATOM 735 C CA . ALA A 1 93 ? -3.455 18.156 28.047 1 98.12 93 ALA A CA 1
ATOM 736 C C . ALA A 1 93 ? -3.982 18.609 26.688 1 98.12 93 ALA A C 1
ATOM 738 O O . ALA A 1 93 ? -3.27 19.281 25.938 1 98.12 93 ALA A O 1
ATOM 739 N N . ALA A 1 94 ? -5.184 18.203 26.438 1 97.56 94 ALA A N 1
ATOM 740 C CA . ALA A 1 94 ? -5.887 18.625 25.234 1 97.56 94 ALA A CA 1
ATOM 741 C C . ALA A 1 94 ? -7.023 19.578 25.562 1 97.56 94 ALA A C 1
ATOM 743 O O . ALA A 1 94 ? -7.727 19.406 26.562 1 97.56 94 ALA A O 1
ATOM 744 N N . LYS A 1 95 ? -7.16 20.516 24.703 1 95.25 95 LYS A N 1
ATOM 745 C CA . LYS A 1 95 ? -8.273 21.438 24.906 1 95.25 95 LYS A CA 1
ATOM 746 C C . LYS A 1 95 ? -9.578 20.844 24.391 1 95.25 95 LYS A C 1
ATOM 748 O O . LYS A 1 95 ? -9.68 20.469 23.219 1 95.25 95 LYS A O 1
ATOM 753 N N . ASN A 1 96 ? -10.516 20.766 25.266 1 89.75 96 ASN A N 1
ATOM 754 C CA . ASN A 1 96 ? -11.797 20.203 24.859 1 89.75 96 ASN A CA 1
ATOM 755 C C . ASN A 1 96 ? -12.68 21.25 24.188 1 89.75 96 ASN A C 1
ATOM 757 O O . ASN A 1 96 ? -12.32 22.422 24.125 1 89.75 96 ASN A O 1
ATOM 761 N N . PRO A 1 97 ? -13.805 20.859 23.656 1 79.94 97 PRO A N 1
ATOM 762 C CA . PRO A 1 97 ? -14.656 21.781 22.906 1 79.94 97 PRO A CA 1
ATOM 763 C C . PRO A 1 97 ? -15.219 22.906 23.766 1 79.94 97 PRO A C 1
ATOM 765 O O . PRO A 1 97 ? -15.609 23.953 23.25 1 79.94 97 PRO A O 1
ATOM 768 N N . THR A 1 98 ? -15.25 22.75 25.062 1 81.44 98 THR A N 1
ATOM 769 C CA . THR A 1 98 ? -15.742 23.781 25.984 1 81.44 98 THR A CA 1
ATOM 770 C C . THR A 1 98 ? -14.617 24.734 26.375 1 81.44 98 THR A C 1
ATOM 772 O O . THR A 1 98 ? -14.836 25.672 27.141 1 81.44 98 THR A O 1
ATOM 775 N N . GLY A 1 99 ? -13.43 24.469 25.891 1 87.19 99 GLY A N 1
ATOM 776 C CA . GLY A 1 99 ? -12.328 25.391 26.125 1 87.19 99 GLY A CA 1
ATOM 777 C C . GLY A 1 99 ? -11.5 25.047 27.344 1 87.19 99 GLY A C 1
ATOM 778 O O . GLY A 1 99 ? -10.609 25.797 27.734 1 87.19 99 GLY A O 1
ATOM 779 N N . HIS A 1 100 ? -11.852 23.953 27.922 1 91.94 100 HIS A N 1
ATOM 780 C CA . HIS A 1 100 ? -11.102 23.531 29.094 1 91.94 100 HIS A CA 1
ATOM 781 C C . HIS A 1 100 ? -10.008 22.531 28.734 1 91.94 100 HIS A C 1
ATOM 783 O O . HIS A 1 100 ? -10.18 21.719 27.812 1 91.94 100 HIS A O 1
ATOM 789 N N . TRP A 1 101 ? -8.906 22.656 29.484 1 96.06 101 TRP A N 1
ATOM 790 C CA . TRP A 1 101 ? -7.82 21.688 29.312 1 96.06 101 TRP A CA 1
ATOM 791 C C . TRP A 1 101 ? -8.148 20.359 30 1 96.06 101 TRP A C 1
ATOM 793 O O . TRP A 1 101 ? -8.484 20.344 31.172 1 96.06 101 TRP A O 1
ATOM 803 N N . GLU A 1 102 ? -8.062 19.312 29.234 1 96.25 102 GLU A N 1
ATOM 804 C CA . GLU A 1 102 ? -8.242 17.969 29.75 1 96.25 102 GLU A CA 1
ATOM 805 C C . GLU A 1 102 ? -6.941 17.172 29.688 1 96.25 102 GLU A C 1
ATOM 807 O O . GLU A 1 102 ? -6.371 17 28.609 1 96.25 102 GLU A O 1
ATOM 812 N N . THR A 1 103 ? -6.516 16.672 30.828 1 97.5 103 THR A N 1
ATOM 813 C CA . THR A 1 103 ? -5.281 15.891 30.875 1 97.5 103 THR A CA 1
ATOM 814 C C . THR A 1 103 ? -5.449 14.555 30.156 1 97.5 103 THR A C 1
ATOM 816 O O . THR A 1 103 ? -6.379 13.797 30.453 1 97.5 103 THR A O 1
ATOM 819 N N . ILE A 1 104 ? -4.559 14.312 29.25 1 97.44 104 ILE A N 1
ATOM 820 C CA . ILE A 1 104 ? -4.664 13.055 28.516 1 97.44 104 ILE A CA 1
ATOM 821 C C . ILE A 1 104 ? -3.436 12.188 28.781 1 97.44 104 ILE A C 1
ATOM 823 O O . ILE A 1 104 ? -3.412 11.008 28.438 1 97.44 104 ILE A O 1
ATOM 827 N N . TYR A 1 105 ? -2.436 12.766 29.297 1 97.38 105 TYR A N 1
ATOM 828 C CA . TYR A 1 105 ? -1.264 12.039 29.781 1 97.38 105 TYR A CA 1
ATOM 829 C C . TYR A 1 105 ? -0.679 12.711 31.016 1 97.38 105 TYR A C 1
ATOM 831 O O . TYR A 1 105 ? -0.625 13.938 31.094 1 97.38 105 TYR A O 1
ATOM 839 N N . GLU A 1 106 ? -0.297 11.922 31.969 1 97 106 GLU A N 1
ATOM 840 C CA . GLU A 1 106 ? 0.388 12.414 33.156 1 97 106 GLU A CA 1
ATOM 841 C C . GLU A 1 106 ? 1.293 11.336 33.75 1 97 106 GLU A C 1
ATOM 843 O O . GLU A 1 106 ? 0.954 10.148 33.719 1 97 106 GLU A O 1
ATOM 848 N N . THR A 1 107 ? 2.408 11.766 34.156 1 95 107 THR A N 1
ATOM 849 C CA . THR A 1 107 ? 3.311 10.859 34.844 1 95 107 THR A CA 1
ATOM 850 C C . THR A 1 107 ? 3.65 11.406 36.219 1 95 107 THR A C 1
ATOM 852 O O . THR A 1 107 ? 3.799 12.617 36.406 1 95 107 THR A O 1
ATOM 855 N N . PRO A 1 108 ? 3.711 10.547 37.219 1 90.38 108 PRO A N 1
ATOM 856 C CA . PRO A 1 108 ? 4.074 11 38.562 1 90.38 108 PRO A CA 1
ATOM 857 C C . PRO A 1 108 ? 5.562 11.297 38.719 1 90.38 108 PRO A C 1
ATOM 859 O O . PRO A 1 108 ? 5.965 12.031 39.625 1 90.38 108 PRO A O 1
ATOM 862 N N . ARG A 1 109 ? 6.34 10.648 37.875 1 89.81 109 ARG A N 1
ATOM 863 C CA . ARG A 1 109 ? 7.781 10.812 38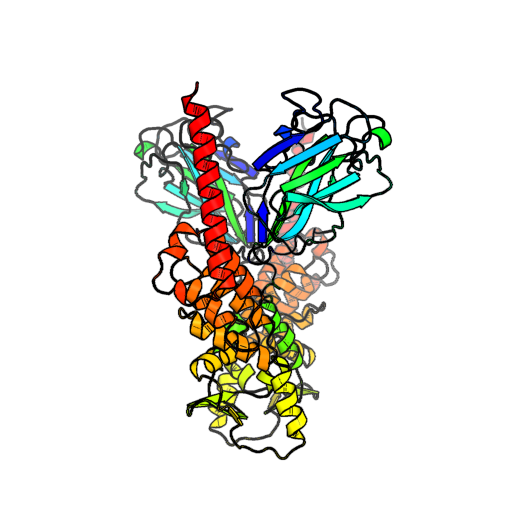 1 89.81 109 ARG A CA 1
ATOM 864 C C . ARG A 1 109 ? 8.438 11.047 36.656 1 89.81 109 ARG A C 1
ATOM 866 O O . ARG A 1 109 ? 8.336 10.203 35.75 1 89.81 109 ARG A O 1
ATOM 873 N N . CYS A 1 110 ? 9.141 12.195 36.625 1 91.19 110 CYS A N 1
ATOM 874 C CA . CYS A 1 110 ? 9.914 12.5 35.438 1 91.19 110 CYS A CA 1
ATOM 875 C C . CYS A 1 110 ? 11.305 11.883 35.5 1 91.19 110 CYS A C 1
ATOM 877 O O . CYS A 1 110 ? 11.742 11.453 36.562 1 91.19 110 CYS A O 1
ATOM 879 N N . GLN A 1 111 ? 11.891 11.688 34.406 1 88.81 111 GLN A N 1
ATOM 880 C CA . GLN A 1 111 ? 13.211 11.062 34.281 1 88.81 111 GLN A CA 1
ATOM 881 C C . GLN A 1 111 ? 14.203 12 33.625 1 88.81 111 GLN A C 1
ATOM 883 O O . GLN A 1 111 ? 13.812 12.977 32.969 1 88.81 111 GLN A O 1
ATOM 888 N N . LYS A 1 112 ? 15.5 11.688 33.938 1 89.56 112 LYS A N 1
ATOM 889 C CA . LYS A 1 112 ? 16.578 12.344 33.188 1 89.56 112 LYS A CA 1
ATOM 890 C C . LYS A 1 112 ? 17.219 11.383 32.188 1 89.56 112 LYS A C 1
ATOM 892 O O . LYS A 1 112 ? 17.875 10.406 32.594 1 89.56 112 LYS A O 1
ATOM 897 N N . ILE A 1 113 ? 17 11.688 30.984 1 92.56 113 ILE A N 1
ATOM 898 C CA . ILE A 1 113 ? 17.531 10.852 29.906 1 92.56 113 ILE A CA 1
ATOM 899 C C . ILE A 1 113 ? 18.594 11.625 29.125 1 92.56 113 ILE A C 1
ATOM 901 O O . ILE A 1 113 ? 18.328 12.734 28.656 1 92.56 113 ILE A O 1
ATOM 905 N N . ASN A 1 114 ? 19.828 11.094 28.938 1 90.81 114 ASN A N 1
ATOM 906 C CA . ASN A 1 114 ? 20.953 11.781 28.297 1 90.81 114 ASN A CA 1
ATOM 907 C C . ASN A 1 114 ? 21.078 11.406 26.828 1 90.81 114 ASN A C 1
ATOM 909 O O . ASN A 1 114 ? 22.172 11.07 26.359 1 90.81 114 ASN A O 1
ATOM 913 N N . LYS A 1 115 ? 20.031 11.336 26.172 1 92.88 115 LYS A N 1
ATOM 914 C CA . LYS A 1 115 ? 19.938 11.141 24.734 1 92.88 115 LYS A CA 1
ATOM 915 C C . LYS A 1 115 ? 18.672 11.773 24.156 1 92.88 115 LYS A C 1
ATOM 917 O O . LYS A 1 115 ? 17.703 12 24.891 1 92.88 115 LYS A O 1
ATOM 922 N N . SER A 1 116 ? 18.797 12.156 22.938 1 93.12 116 SER A N 1
ATOM 923 C CA . SER A 1 116 ? 17.594 12.641 22.281 1 93.12 116 SER A CA 1
ATOM 924 C C . SER A 1 116 ? 16.609 11.508 22.031 1 93.12 116 SER A C 1
ATOM 926 O O . SER A 1 116 ? 17 10.344 21.922 1 93.12 116 SER A O 1
ATOM 928 N N . ARG A 1 117 ? 15.336 11.82 22.031 1 93.5 117 ARG A N 1
ATOM 929 C CA . ARG A 1 117 ? 14.328 10.805 21.766 1 93.5 117 ARG A CA 1
ATOM 930 C C . ARG A 1 117 ? 13.062 11.43 21.188 1 93.5 117 ARG A C 1
ATOM 932 O O . ARG A 1 117 ? 12.859 12.641 21.297 1 93.5 117 ARG A O 1
ATOM 939 N N . ILE A 1 118 ? 12.336 10.586 20.469 1 94.81 118 ILE A N 1
ATOM 940 C CA . ILE A 1 118 ? 10.938 10.867 20.188 1 94.81 118 ILE A CA 1
ATOM 941 C C . ILE A 1 118 ? 10.055 10.195 21.25 1 94.81 118 ILE A C 1
ATOM 943 O O . ILE A 1 118 ? 10.008 8.969 21.328 1 94.81 118 ILE A O 1
ATOM 947 N N . PHE A 1 119 ? 9.445 11.062 22.047 1 95.38 119 PHE A N 1
ATOM 948 C CA . PHE A 1 119 ? 8.578 10.547 23.094 1 95.38 119 PHE A CA 1
ATOM 949 C C . PHE A 1 119 ? 7.129 10.5 22.625 1 95.38 119 PHE A C 1
ATOM 951 O O . PHE A 1 119 ? 6.551 11.531 22.281 1 95.38 119 PHE A O 1
ATOM 958 N N . THR A 1 120 ? 6.625 9.297 22.578 1 96.38 120 THR A N 1
ATOM 959 C CA . THR A 1 120 ? 5.215 9.086 22.281 1 96.38 120 THR A CA 1
ATOM 960 C C . T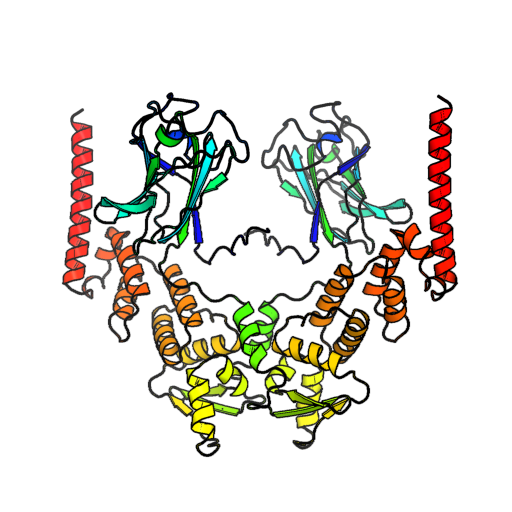HR A 1 120 ? 4.449 8.648 23.531 1 96.38 120 THR A C 1
ATOM 962 O O . THR A 1 120 ? 4.363 7.453 23.812 1 96.38 120 THR A O 1
ATOM 965 N N . PRO A 1 121 ? 3.867 9.625 24.25 1 95.56 121 PRO A N 1
ATOM 966 C CA . PRO A 1 121 ? 3.188 9.273 25.5 1 95.56 121 PRO A CA 1
ATOM 967 C C . PRO A 1 121 ? 1.97 8.383 25.281 1 95.56 121 PRO A C 1
ATOM 969 O O . PRO A 1 121 ? 1.241 8.555 24.297 1 95.56 121 PRO A O 1
ATOM 972 N N . PRO A 1 122 ? 1.847 7.363 26.203 1 94.62 122 PRO A N 1
ATOM 973 C CA . PRO A 1 122 ? 0.589 6.613 26.188 1 94.62 122 PRO A CA 1
ATOM 974 C C . PRO A 1 122 ? -0.607 7.457 26.625 1 94.62 122 PRO A C 1
ATOM 976 O O . PRO A 1 122 ? -0.946 7.484 27.812 1 94.62 122 PRO A O 1
ATOM 979 N N . ILE A 1 123 ? -1.317 8.008 25.688 1 94.62 123 ILE A N 1
ATOM 980 C CA . ILE A 1 123 ? -2.348 9 26 1 94.62 123 ILE A CA 1
ATOM 981 C C . ILE A 1 123 ? -3.701 8.305 26.141 1 94.62 123 ILE A C 1
ATOM 983 O O . ILE A 1 123 ? -3.936 7.262 25.516 1 94.62 123 ILE A O 1
ATOM 987 N N . GLN A 1 124 ? -4.555 8.828 26.969 1 93.06 124 GLN A N 1
ATOM 988 C CA . GLN A 1 124 ? -5.988 8.57 26.906 1 93.06 124 GLN A CA 1
ATOM 989 C C . GLN A 1 124 ? -6.648 9.375 25.797 1 93.06 124 GLN A C 1
ATOM 991 O O . GLN A 1 124 ? -6.84 10.586 25.922 1 93.06 124 GLN A O 1
ATOM 996 N N . ARG A 1 125 ? -7.059 8.688 24.766 1 89.56 125 ARG A N 1
ATOM 997 C CA . ARG A 1 125 ? -7.555 9.367 23.578 1 89.56 125 ARG A CA 1
ATOM 998 C C . ARG A 1 125 ? -8.883 10.062 23.844 1 89.56 125 ARG A C 1
ATOM 1000 O O . ARG A 1 125 ? -9.836 9.43 24.312 1 89.56 125 ARG A O 1
ATOM 1007 N N . PRO A 1 126 ? -8.82 11.359 23.578 1 88.31 126 PRO A N 1
ATOM 1008 C CA . PRO A 1 126 ? -10.117 12.047 23.672 1 88.31 126 PRO A CA 1
ATOM 1009 C C . PRO A 1 126 ? -11.094 11.625 22.578 1 88.31 126 PRO A C 1
ATOM 1011 O O . PRO A 1 126 ? -10.672 11.164 21.516 1 88.31 126 PRO A O 1
ATOM 1014 N N . ASP A 1 127 ? -12.406 11.766 22.828 1 79.06 127 ASP A N 1
ATOM 1015 C CA . ASP A 1 127 ? -13.438 11.43 21.859 1 79.06 127 ASP A CA 1
ATOM 1016 C C . ASP A 1 127 ? -13.852 12.656 21.047 1 79.06 127 ASP A C 1
ATOM 1018 O O . ASP A 1 127 ? -14.93 12.672 20.438 1 79.06 127 ASP A O 1
ATOM 1022 N N . TYR A 1 128 ? -13.062 13.727 21.141 1 80.94 128 TYR A N 1
ATOM 1023 C CA . TYR A 1 128 ? -13.289 14.953 20.375 1 80.94 128 TYR A CA 1
ATOM 1024 C C . TYR A 1 128 ? -12.039 15.344 19.594 1 80.94 128 TYR A C 1
ATOM 1026 O O . TYR A 1 128 ? -10.93 14.961 19.953 1 80.94 128 TYR A O 1
ATOM 1034 N N . PRO A 1 129 ? -12.289 16.031 18.484 1 86.62 129 PRO A N 1
ATOM 1035 C CA . PRO A 1 129 ? -11.125 16.5 17.734 1 86.62 129 PRO A CA 1
ATOM 1036 C C . PRO A 1 129 ? -10.312 17.547 18.5 1 86.62 129 PRO A C 1
ATOM 1038 O O . PRO A 1 129 ? -10.883 18.375 19.203 1 86.62 129 PRO A O 1
ATOM 1041 N N . VAL A 1 130 ? -9.023 17.469 18.406 1 93 130 VAL A N 1
ATOM 1042 C CA . VAL A 1 130 ? -8.109 18.328 19.156 1 93 130 VAL A CA 1
ATOM 1043 C C . VAL A 1 130 ? -7.195 19.062 18.188 1 93 130 VAL A C 1
ATOM 1045 O O . VAL A 1 130 ? -6.688 18.484 17.219 1 93 130 VAL A O 1
ATOM 1048 N N . ASP A 1 131 ? -7.176 20.391 18.391 1 94.94 131 ASP A N 1
ATOM 1049 C CA . ASP A 1 131 ? -6.18 21.156 17.625 1 94.94 131 ASP A CA 1
ATOM 1050 C C . ASP A 1 131 ? -5.297 21.984 18.562 1 94.94 131 ASP A C 1
ATOM 1052 O O . ASP A 1 131 ? -4.461 22.766 18.094 1 94.94 131 ASP A O 1
ATOM 1056 N N . GLU A 1 132 ? -5.465 21.891 19.828 1 96.75 132 GLU A N 1
ATOM 1057 C CA . GLU A 1 132 ? -4.641 22.594 20.797 1 96.75 132 GLU A CA 1
ATOM 1058 C C . GLU A 1 132 ? -4.172 21.656 21.906 1 96.75 132 GLU A C 1
ATOM 1060 O O . GLU A 1 132 ? -4.961 20.859 22.438 1 96.75 132 GLU A O 1
ATOM 1065 N N . LEU A 1 133 ? -2.939 21.75 22.234 1 98 133 LEU A N 1
ATOM 1066 C CA . LEU A 1 133 ? -2.33 20.938 23.297 1 98 133 LEU A CA 1
ATOM 1067 C C . LEU A 1 133 ? -1.588 21.812 24.297 1 98 133 LEU A C 1
ATOM 1069 O O . LEU A 1 133 ? -1.081 22.891 23.938 1 98 133 LEU A O 1
ATOM 1073 N N . ARG A 1 134 ? -1.562 21.453 25.438 1 98.38 134 ARG A N 1
ATOM 1074 C CA . ARG A 1 134 ? -0.69 21.984 26.469 1 98.38 134 ARG A CA 1
ATOM 1075 C C . ARG A 1 134 ? 0.299 20.938 26.969 1 98.38 134 ARG A C 1
ATOM 1077 O O . ARG A 1 134 ? -0.099 19.844 27.359 1 98.38 134 ARG A O 1
ATOM 1084 N N . VAL A 1 135 ? 1.522 21.219 26.875 1 98.12 135 VAL A N 1
ATOM 1085 C CA . VAL A 1 135 ? 2.57 20.312 27.328 1 98.12 135 VAL A CA 1
ATOM 1086 C C . VAL A 1 135 ? 3.287 20.906 28.531 1 98.12 135 VAL A C 1
ATOM 1088 O O . VAL A 1 135 ? 3.779 22.031 28.469 1 98.12 135 VAL A O 1
ATOM 1091 N N . GLU A 1 136 ? 3.33 20.172 29.562 1 97.31 136 GLU A N 1
ATOM 1092 C CA . GLU A 1 136 ? 3.971 20.609 30.797 1 97.31 136 GLU A CA 1
ATOM 1093 C C . GLU A 1 136 ? 5.246 19.828 31.078 1 97.31 136 GLU A C 1
ATOM 1095 O O . GLU A 1 136 ? 5.281 18.609 30.891 1 97.31 136 GLU A O 1
ATOM 1100 N N . VAL A 1 137 ? 6.219 20.547 31.531 1 96 137 VAL A N 1
ATOM 1101 C CA . VAL A 1 137 ? 7.504 19.922 31.812 1 96 137 VAL A CA 1
ATOM 1102 C C . VAL A 1 137 ? 7.898 20.188 33.25 1 96 137 VAL A C 1
ATOM 1104 O O . VAL A 1 137 ? 7.59 21.25 33.812 1 96 137 VAL A O 1
ATOM 1107 N N . ASP A 1 138 ? 8.523 19.203 33.875 1 95 138 ASP A N 1
ATOM 1108 C CA . ASP A 1 138 ? 9.117 19.297 35.188 1 95 138 ASP A CA 1
ATOM 1109 C C . ASP A 1 138 ? 10.648 19.25 35.094 1 95 138 ASP A C 1
ATOM 1111 O O . ASP A 1 138 ? 11.242 18.172 35.031 1 95 138 ASP A O 1
ATOM 1115 N N . CYS A 1 139 ? 11.258 20.406 35.281 1 91.81 139 CYS A N 1
ATOM 1116 C CA . CYS A 1 139 ? 12.703 20.516 35.125 1 91.81 139 CYS A CA 1
ATOM 1117 C C . CYS A 1 139 ? 13.414 20.188 36.438 1 91.81 139 CYS A C 1
ATOM 1119 O O . CYS A 1 139 ? 14.641 20.047 36.469 1 91.81 139 CYS A O 1
ATOM 1121 N N . THR A 1 140 ? 12.695 20.016 37.469 1 91.25 140 THR A N 1
ATOM 1122 C CA . THR A 1 140 ? 13.312 19.703 38.75 1 91.25 140 THR A CA 1
ATOM 1123 C C . THR A 1 140 ? 13.914 18.297 38.719 1 91.25 140 THR A C 1
ATOM 1125 O O . THR A 1 140 ? 14.906 18.031 39.406 1 91.25 140 THR A O 1
ATOM 1128 N N . ALA A 1 141 ? 13.281 17.422 38 1 83.88 141 ALA A N 1
ATOM 1129 C CA . ALA A 1 141 ? 13.742 16.047 37.938 1 83.88 141 ALA A CA 1
ATOM 1130 C C . ALA A 1 141 ? 15.148 15.961 37.344 1 83.88 141 ALA A C 1
ATOM 1132 O O . ALA A 1 141 ? 15.969 15.148 37.812 1 83.88 141 ALA A O 1
ATOM 1133 N N . CYS A 1 142 ? 15.422 16.734 36.438 1 82.5 142 CYS A N 1
ATOM 1134 C CA . CYS A 1 142 ? 16.75 16.703 35.812 1 82.5 142 CYS A CA 1
ATOM 1135 C C . CYS A 1 142 ? 17.656 17.781 36.406 1 82.5 142 CYS A C 1
ATOM 1137 O O . CYS A 1 142 ? 18.859 17.766 36.188 1 82.5 142 CYS A O 1
ATOM 1139 N N . GLY A 1 143 ? 17.125 18.703 37.219 1 87 143 GLY A N 1
ATOM 1140 C CA . GLY A 1 143 ? 17.906 19.719 37.906 1 87 143 GLY A CA 1
ATOM 1141 C C . GLY A 1 143 ? 18.422 20.797 36.969 1 87 143 GLY A C 1
ATOM 1142 O O . GLY A 1 143 ? 19.344 21.531 37.312 1 87 143 GLY A O 1
ATOM 1143 N N . THR A 1 144 ? 18.031 20.766 35.781 1 88.94 144 THR A N 1
ATOM 1144 C CA . THR A 1 144 ? 18.422 21.734 34.75 1 88.94 144 THR A CA 1
ATOM 1145 C C . THR A 1 144 ? 17.297 21.906 33.75 1 88.94 144 THR A C 1
ATOM 1147 O O . THR A 1 144 ? 16.172 21.453 33.969 1 88.94 144 THR A O 1
ATOM 1150 N N . TRP A 1 145 ? 17.625 22.688 32.656 1 89.38 145 TRP A N 1
ATOM 1151 C CA . TRP A 1 145 ? 16.609 22.906 31.641 1 89.38 145 TRP A CA 1
ATOM 1152 C C . TRP A 1 145 ? 16.438 21.672 30.75 1 89.38 145 TRP A C 1
ATOM 1154 O O . TRP A 1 145 ? 17.406 20.969 30.484 1 89.38 145 TRP A O 1
ATOM 1164 N N . ALA A 1 146 ? 15.219 21.453 30.438 1 93.25 146 ALA A N 1
ATOM 1165 C CA . ALA A 1 146 ? 14.875 20.469 29.422 1 93.25 146 ALA A CA 1
ATOM 1166 C C . ALA A 1 146 ? 14.469 21.156 28.109 1 93.25 146 ALA A C 1
ATOM 1168 O O . ALA A 1 146 ? 13.852 22.219 28.141 1 93.25 146 ALA A O 1
ATOM 1169 N N . GLU A 1 147 ? 14.883 20.578 27 1 95.44 147 GLU A N 1
ATOM 1170 C CA . GLU A 1 147 ? 14.617 21.234 25.719 1 95.44 147 GLU A CA 1
ATOM 1171 C C . GLU A 1 147 ? 13.68 20.391 24.859 1 95.44 147 GLU A C 1
ATOM 1173 O O . GLU A 1 147 ? 13.883 19.188 24.719 1 95.44 147 GLU A O 1
ATOM 1178 N N . LEU A 1 148 ? 12.609 21.016 24.359 1 96.88 148 LEU A N 1
ATOM 1179 C CA . LEU A 1 148 ? 11.688 20.422 23.406 1 96.88 148 LEU A CA 1
ATOM 1180 C C . LEU A 1 148 ? 11.891 21.016 22.016 1 96.88 148 LEU A C 1
ATOM 1182 O O . LEU A 1 148 ? 11.773 22.234 21.828 1 96.88 148 LEU A O 1
ATOM 1186 N N . ASP A 1 149 ? 12.102 20.188 21.047 1 96.44 149 ASP A N 1
ATOM 1187 C CA . ASP A 1 149 ? 12.453 20.594 19.703 1 96.44 149 ASP A CA 1
ATOM 1188 C C . ASP A 1 149 ? 11.195 20.75 18.844 1 96.44 149 ASP A C 1
ATOM 1190 O O . ASP A 1 149 ? 11.062 21.734 18.109 1 96.44 149 ASP A O 1
ATOM 1194 N N . ALA A 1 150 ? 10.367 19.891 18.859 1 96.94 150 ALA A N 1
ATOM 1195 C CA . ALA A 1 150 ? 9.148 19.859 18.047 1 96.94 150 ALA A CA 1
ATOM 1196 C C . ALA A 1 150 ? 8.102 18.938 18.672 1 96.94 150 ALA A C 1
ATOM 1198 O O . ALA A 1 150 ? 8.43 18.047 19.453 1 96.94 150 ALA A O 1
ATOM 1199 N N . ILE A 1 151 ? 6.84 19.156 18.391 1 97.56 151 ILE A N 1
ATOM 1200 C CA . ILE A 1 151 ? 5.734 18.328 18.859 1 97.56 151 ILE A CA 1
ATOM 1201 C C . ILE A 1 151 ? 4.773 18.047 17.703 1 97.56 151 ILE A C 1
ATOM 1203 O O . ILE A 1 151 ? 4.133 18.969 17.188 1 97.56 151 ILE A O 1
ATOM 1207 N N . GLU A 1 152 ? 4.707 16.812 17.328 1 96.81 152 GLU A N 1
ATOM 1208 C CA . GLU A 1 152 ? 3.871 16.375 16.219 1 96.81 152 GLU A CA 1
ATOM 1209 C C . GLU A 1 152 ? 2.529 15.844 16.719 1 96.81 152 GLU A C 1
ATOM 1211 O O . GLU A 1 152 ? 2.477 15.07 17.672 1 96.81 152 GLU A O 1
ATOM 1216 N N . LEU A 1 153 ? 1.489 16.297 16.125 1 96.25 153 LEU A N 1
ATOM 1217 C CA . LEU A 1 153 ? 0.145 15.789 16.375 1 96.25 153 LEU A CA 1
ATOM 1218 C C . LEU A 1 153 ? -0.328 14.898 15.242 1 96.25 153 LEU A C 1
ATOM 1220 O O . LEU A 1 153 ? -0.431 15.352 14.094 1 96.25 153 LEU A O 1
ATOM 1224 N N . VAL A 1 154 ? -0.497 13.648 15.594 1 92.69 154 VAL A N 1
ATOM 1225 C CA . VAL A 1 154 ? -0.96 12.68 14.609 1 92.69 154 VAL A CA 1
ATOM 1226 C C . VAL A 1 154 ? -2.396 12.266 14.922 1 92.69 154 VAL A C 1
ATOM 1228 O O . VAL A 1 154 ? -2.715 11.914 16.062 1 92.69 154 VAL A O 1
ATOM 1231 N N . GLY A 1 155 ? -3.234 12.383 13.992 1 88.31 155 GLY A N 1
ATOM 1232 C CA . GLY A 1 155 ? -4.613 11.977 14.203 1 88.31 155 GLY A CA 1
ATOM 1233 C C . GLY A 1 155 ? -5.438 11.969 12.922 1 88.31 155 GLY A C 1
ATOM 1234 O O . GLY A 1 155 ? -4.887 12.062 11.828 1 88.31 155 GLY A O 1
ATOM 1235 N N . SER A 1 156 ? -6.719 11.641 13.094 1 80.5 156 SER A N 1
ATOM 1236 C CA . SER A 1 156 ? -7.648 11.586 11.977 1 80.5 156 SER A CA 1
ATOM 1237 C C . SER A 1 156 ? -8.742 12.641 12.117 1 80.5 156 SER A C 1
ATOM 1239 O O . SER A 1 156 ? -9.125 13 13.227 1 80.5 156 SER A O 1
ATOM 1241 N N . LYS A 1 157 ? -9.148 13.07 10.977 1 73.75 157 LYS A N 1
ATOM 1242 C CA . LYS A 1 157 ? -10.227 14.055 10.984 1 73.75 157 LYS A CA 1
ATOM 1243 C C . LYS A 1 157 ? -11.523 13.453 11.508 1 73.75 157 LYS A C 1
ATOM 1245 O O . LYS A 1 157 ? -12.391 14.164 12.023 1 73.75 157 LYS A O 1
ATOM 1250 N N . PHE A 1 158 ? -11.523 12.156 11.414 1 70.56 158 PHE A N 1
ATOM 1251 C CA . PHE A 1 158 ? -12.766 11.492 11.781 1 70.56 158 PHE A CA 1
ATOM 1252 C C . PHE A 1 158 ? -12.516 10.375 12.789 1 70.56 158 PHE A C 1
ATOM 1254 O O . PHE A 1 158 ? -11.414 9.828 12.852 1 70.56 158 PHE A O 1
ATOM 1261 N N . ASN A 1 159 ? -13.516 10.266 13.656 1 71.88 159 ASN A N 1
ATOM 1262 C CA . ASN A 1 159 ? -13.422 9.242 14.703 1 71.88 159 ASN A CA 1
ATOM 1263 C C . ASN A 1 159 ? -14.086 7.941 14.266 1 71.88 159 ASN A C 1
ATOM 1265 O O . ASN A 1 159 ? -15.086 7.523 14.852 1 71.88 159 ASN A O 1
ATOM 1269 N N . PHE A 1 160 ? -13.625 7.414 13.266 1 74.38 160 PHE A N 1
ATOM 1270 C CA . PHE A 1 160 ? -14.164 6.105 12.914 1 74.38 160 PHE A CA 1
ATOM 1271 C C . PHE A 1 160 ? -13.055 5.148 12.516 1 74.38 160 PHE A C 1
ATOM 1273 O O . PHE A 1 160 ? -11.922 5.57 12.266 1 74.38 160 PHE A O 1
ATOM 1280 N N . GLU A 1 161 ? -13.383 3.854 12.578 1 76.75 161 GLU A N 1
ATOM 1281 C CA . GLU A 1 161 ? -12.422 2.822 12.203 1 76.75 161 GLU A CA 1
ATOM 1282 C C . GLU A 1 161 ? -12.055 2.924 10.727 1 76.75 161 GLU A C 1
ATOM 1284 O O . GLU A 1 161 ? -12.938 3.018 9.867 1 76.75 161 GLU A O 1
ATOM 1289 N N . PRO A 1 162 ? -10.82 2.986 10.477 1 80.56 162 PRO A N 1
ATOM 1290 C CA . PRO A 1 162 ? -10.406 3.057 9.078 1 80.56 162 PRO A CA 1
ATOM 1291 C C . PRO A 1 162 ? -10.789 1.806 8.289 1 80.56 162 PRO A C 1
ATOM 1293 O O . PRO A 1 162 ? -10.969 0.734 8.875 1 80.56 162 PRO A O 1
ATOM 1296 N N . PRO A 1 163 ? -10.977 2.059 6.969 1 88.06 163 PRO A N 1
ATOM 1297 C CA . PRO A 1 163 ? -11.227 0.882 6.133 1 88.06 163 PRO A CA 1
ATOM 1298 C C . PRO A 1 163 ? -10.117 -0.16 6.23 1 88.06 163 PRO A C 1
ATOM 1300 O O . PRO A 1 163 ? -8.969 0.183 6.523 1 88.06 163 PRO A O 1
ATOM 1303 N N . PRO A 1 164 ? -10.477 -1.391 6.039 1 87.88 164 PRO A N 1
ATOM 1304 C CA . PRO A 1 164 ? -9.453 -2.438 6.098 1 87.88 164 PRO A CA 1
ATOM 1305 C C . PRO A 1 164 ? -8.453 -2.348 4.953 1 87.88 164 PRO A C 1
ATOM 1307 O O . PRO A 1 164 ? -8.758 -1.777 3.9 1 87.88 164 PRO A O 1
ATOM 1310 N N . PRO A 1 165 ? -7.293 -2.877 5.195 1 85.06 165 PRO A N 1
ATOM 1311 C CA . PRO A 1 165 ? -6.297 -2.912 4.121 1 85.06 165 PRO A CA 1
ATOM 1312 C C . PRO A 1 165 ? -6.695 -3.836 2.973 1 85.06 165 PRO A C 1
ATOM 1314 O O . PRO A 1 165 ? -7.52 -4.734 3.158 1 85.06 165 PRO A O 1
ATOM 1317 N N . PRO A 1 166 ? -6.074 -3.602 1.881 1 84.69 166 PRO A N 1
ATOM 1318 C CA . PRO A 1 166 ? -6.375 -4.438 0.716 1 84.69 166 PRO A CA 1
ATOM 1319 C C . PRO A 1 166 ? -6.066 -5.914 0.956 1 84.69 166 PRO A C 1
ATOM 1321 O O . PRO A 1 166 ? -6.66 -6.785 0.313 1 84.69 166 PRO A O 1
ATOM 1324 N N . SER A 1 167 ? -5.227 -6.176 1.915 1 90.5 167 SER A N 1
ATOM 1325 C CA . SER A 1 167 ? -4.805 -7.547 2.176 1 90.5 167 SER A CA 1
ATOM 1326 C C . SER A 1 167 ? -5.91 -8.344 2.861 1 90.5 167 SER A C 1
ATOM 1328 O O . SER A 1 167 ? -5.836 -9.57 2.949 1 90.5 167 SER A O 1
ATOM 1330 N N . GLU A 1 168 ? -6.895 -7.637 3.305 1 93.62 168 GLU A N 1
ATOM 1331 C CA . GLU A 1 168 ? -7.961 -8.32 4.031 1 93.62 168 GLU A CA 1
ATOM 1332 C C . GLU A 1 168 ? -8.641 -9.367 3.156 1 93.62 168 GLU A C 1
ATOM 1334 O O . GLU A 1 168 ? -8.992 -10.453 3.635 1 93.62 168 GLU A O 1
ATOM 1339 N N . LEU A 1 169 ? -8.828 -9 1.885 1 97.25 169 LEU A N 1
ATOM 1340 C CA . LEU A 1 169 ? -9.438 -9.969 0.979 1 97.25 169 LEU A CA 1
ATOM 1341 C C . LEU A 1 169 ? -8.633 -11.258 0.936 1 97.25 169 LEU A C 1
ATOM 1343 O O . LEU A 1 169 ? -9.18 -12.352 1.091 1 97.25 169 LEU A O 1
ATOM 1347 N N . ALA A 1 170 ? -7.395 -11.102 0.756 1 97.12 170 ALA A N 1
ATOM 1348 C CA . ALA A 1 170 ? -6.504 -12.25 0.7 1 97.12 170 ALA A CA 1
ATOM 1349 C C . ALA A 1 170 ? -6.559 -13.055 1.999 1 97.12 170 ALA A C 1
ATOM 1351 O O . ALA A 1 170 ? -6.586 -14.289 1.975 1 97.12 170 ALA A O 1
ATOM 1352 N N . ASP A 1 171 ? -6.57 -12.375 3.107 1 96.81 171 ASP A N 1
ATOM 1353 C CA . ASP A 1 171 ? -6.629 -13.016 4.418 1 96.81 171 ASP A CA 1
ATOM 1354 C C . ASP A 1 171 ? -7.887 -13.867 4.555 1 96.81 171 ASP A C 1
ATOM 1356 O O . ASP A 1 171 ? -7.824 -15.008 5.008 1 96.81 171 ASP A O 1
ATOM 1360 N N . ASP A 1 172 ? -8.961 -13.32 4.152 1 97.94 172 ASP A N 1
ATOM 1361 C CA . ASP A 1 172 ? -10.219 -14.055 4.234 1 97.94 172 ASP A CA 1
ATOM 1362 C C . ASP A 1 172 ? -10.227 -15.25 3.287 1 97.94 172 ASP A C 1
ATOM 1364 O O . ASP A 1 172 ? -10.633 -16.344 3.67 1 97.94 172 ASP A O 1
ATOM 1368 N N . MET A 1 173 ? -9.742 -15.008 2.098 1 98.25 173 MET A N 1
ATOM 1369 C CA . MET A 1 173 ? -9.758 -16.047 1.067 1 98.25 173 MET A CA 1
ATOM 1370 C C . MET A 1 173 ? -8.859 -17.219 1.453 1 98.25 173 MET A C 1
ATOM 1372 O O . MET A 1 173 ? -9.039 -18.328 0.964 1 98.25 173 MET A O 1
ATOM 1376 N N . THR A 1 174 ? -7.902 -16.984 2.307 1 98.12 174 THR A N 1
ATOM 1377 C CA . THR A 1 174 ? -7.008 -18.031 2.777 1 98.12 174 THR A CA 1
ATOM 1378 C C . THR A 1 174 ? -7.801 -19.172 3.416 1 98.12 174 THR A C 1
ATOM 1380 O O . THR A 1 174 ? -7.41 -20.328 3.328 1 98.12 174 THR A O 1
ATOM 1383 N N . GLU A 1 175 ? -8.945 -18.859 3.922 1 98.06 175 GLU A N 1
ATOM 1384 C CA . GLU A 1 175 ? -9.781 -19.844 4.602 1 98.06 175 GLU A CA 1
ATOM 1385 C C . GLU A 1 175 ? -10.312 -20.891 3.625 1 98.06 175 GLU A C 1
ATOM 1387 O O . GLU A 1 175 ? -10.664 -22 4.027 1 98.06 175 GLU A O 1
ATOM 1392 N N . LEU A 1 176 ? -10.305 -20.547 2.385 1 98.56 176 LEU A N 1
ATOM 1393 C CA . LEU A 1 176 ? -10.867 -21.438 1.385 1 98.56 176 LEU A CA 1
ATOM 1394 C C . LEU A 1 176 ? -9.797 -22.359 0.804 1 98.56 176 LEU A C 1
ATOM 1396 O O . LEU A 1 176 ? -10.109 -23.344 0.13 1 98.56 176 LEU A O 1
ATOM 1400 N N . VAL A 1 177 ? -8.523 -22.062 1.055 1 98.62 177 VAL A N 1
ATOM 1401 C CA . VAL A 1 177 ? -7.434 -22.859 0.483 1 98.62 177 VAL A CA 1
ATOM 1402 C C . VAL A 1 177 ? -7.535 -24.297 0.967 1 98.62 177 VAL A C 1
ATOM 1404 O O . VAL A 1 177 ? -7.469 -24.562 2.17 1 98.62 177 VAL A O 1
ATOM 1407 N N . ASN A 1 178 ? -7.703 -25.156 0.011 1 98.31 178 ASN A N 1
ATOM 1408 C CA . ASN A 1 178 ? -7.816 -26.578 0.276 1 98.31 178 ASN A CA 1
ATOM 1409 C C . ASN A 1 178 ? -8.898 -26.875 1.305 1 98.31 178 ASN A C 1
ATOM 1411 O O . ASN A 1 178 ? -8.711 -27.703 2.197 1 98.31 178 ASN A O 1
ATOM 1415 N N . ASN A 1 179 ? -9.953 -26.141 1.318 1 98 179 ASN A N 1
ATOM 1416 C CA . ASN A 1 179 ? -11.117 -26.297 2.188 1 98 179 ASN A CA 1
ATOM 1417 C C . ASN A 1 179 ? -12.281 -26.953 1.454 1 98 179 ASN A C 1
ATOM 1419 O O . ASN A 1 179 ? -12.688 -26.5 0.387 1 98 179 ASN A O 1
ATOM 1423 N N . PRO A 1 180 ? -12.789 -28.016 1.968 1 97.19 180 PRO A N 1
ATOM 1424 C CA . PRO A 1 180 ? -13.891 -28.719 1.295 1 97.19 180 PRO A CA 1
ATOM 1425 C C . PRO A 1 180 ? -15.195 -27.922 1.34 1 97.19 180 PRO A C 1
ATOM 1427 O O . PRO A 1 180 ? -16.125 -28.203 0.573 1 97.19 180 PRO A O 1
ATOM 1430 N N . LEU A 1 181 ? -15.273 -26.922 2.145 1 95.06 181 LEU A N 1
ATOM 1431 C CA . LEU A 1 181 ? -16.484 -26.141 2.287 1 95.06 181 LEU A CA 1
ATOM 1432 C C . LEU A 1 181 ? -16.875 -25.5 0.957 1 95.06 181 LEU A C 1
ATOM 1434 O O . LEU A 1 181 ? -16.172 -24.625 0.448 1 95.06 181 LEU A O 1
ATOM 1438 N N . PHE A 1 182 ? -17.984 -25.984 0.389 1 95.19 182 PHE A N 1
ATOM 1439 C CA . PHE A 1 182 ? -18.578 -25.547 -0.869 1 95.19 182 PHE A CA 1
ATOM 1440 C C . PHE A 1 182 ? -17.609 -25.734 -2.023 1 95.19 182 PHE A C 1
ATOM 1442 O O . PHE A 1 182 ? -17.656 -25.016 -3.016 1 95.19 182 PHE A O 1
ATOM 1449 N N . SER A 1 183 ? -16.625 -26.578 -1.839 1 96.62 183 SER A N 1
ATOM 1450 C CA . SER A 1 183 ? -15.734 -26.922 -2.934 1 96.62 183 SER A CA 1
ATOM 1451 C C . SER A 1 183 ? -16.469 -27.703 -4.027 1 96.62 183 SER A C 1
ATOM 1453 O O . SER A 1 183 ? -17.438 -28.391 -3.752 1 96.62 183 SER A O 1
ATOM 1455 N N . ASP A 1 184 ? -15.992 -27.547 -5.281 1 95.5 184 ASP A N 1
ATOM 1456 C CA . ASP A 1 184 ? -16.688 -28.219 -6.375 1 95.5 184 ASP A CA 1
ATOM 1457 C C . ASP A 1 184 ? -15.703 -28.875 -7.34 1 95.5 184 ASP A C 1
ATOM 1459 O O . ASP A 1 184 ? -16.062 -29.234 -8.461 1 95.5 184 ASP A O 1
ATOM 1463 N N . VAL A 1 185 ? -14.461 -29.031 -6.906 1 95.88 185 VAL A N 1
ATOM 1464 C CA . VAL A 1 185 ? -13.469 -29.766 -7.676 1 95.88 185 VAL A CA 1
ATOM 1465 C C . VAL A 1 185 ? -12.438 -30.375 -6.734 1 95.88 185 VAL A C 1
ATOM 1467 O O . VAL A 1 185 ? -12.078 -29.781 -5.715 1 95.88 185 VAL A O 1
ATOM 1470 N N . ILE A 1 186 ? -12.008 -31.516 -7.059 1 97 186 ILE A N 1
ATOM 1471 C CA . ILE A 1 186 ? -10.992 -32.219 -6.293 1 97 186 ILE A CA 1
ATOM 1472 C C . ILE A 1 186 ? -9.797 -32.531 -7.188 1 97 186 ILE A C 1
ATOM 1474 O O . ILE A 1 186 ? -9.961 -33 -8.32 1 97 186 ILE A O 1
ATOM 1478 N N . PHE A 1 187 ? -8.625 -32.281 -6.664 1 97.31 187 PHE A N 1
ATOM 1479 C CA . PHE A 1 187 ? -7.383 -32.625 -7.352 1 97.31 187 PHE A CA 1
ATOM 1480 C C . PHE A 1 187 ? -6.645 -33.719 -6.625 1 97.31 187 PHE A C 1
ATOM 1482 O O . PHE A 1 187 ? -6.57 -33.75 -5.395 1 97.31 187 PHE A O 1
ATOM 1489 N N . LEU A 1 188 ? -6.227 -34.625 -7.391 1 97.62 188 LEU A N 1
ATOM 1490 C CA . LEU A 1 188 ? -5.344 -35.656 -6.879 1 97.62 188 LEU A CA 1
ATOM 1491 C C . LEU A 1 188 ? -3.904 -35.438 -7.328 1 97.62 188 LEU A C 1
ATOM 1493 O O . LEU A 1 188 ? -3.58 -35.594 -8.508 1 97.62 188 LEU A O 1
ATOM 1497 N N . VAL A 1 189 ? -3.051 -35.062 -6.379 1 97.38 189 VAL A N 1
ATOM 1498 C CA . VAL A 1 189 ? -1.669 -34.688 -6.68 1 97.38 189 VAL A CA 1
ATOM 1499 C C . VAL A 1 189 ? -0.719 -35.531 -5.836 1 97.38 189 VAL A C 1
ATOM 1501 O O . VAL A 1 189 ? -0.678 -35.406 -4.609 1 97.38 189 VAL A O 1
ATOM 1504 N N . GLY A 1 190 ? 0.049 -36.375 -6.438 1 93.5 190 GLY A N 1
ATOM 1505 C CA . GLY A 1 190 ? 0.962 -37.25 -5.715 1 93.5 190 GLY A CA 1
ATOM 1506 C C . GLY A 1 190 ? 0.276 -38.062 -4.645 1 93.5 190 GLY A C 1
ATOM 1507 O O . GLY A 1 190 ? 0.779 -38.188 -3.525 1 93.5 190 GLY A O 1
ATOM 1508 N N . GLY A 1 191 ? -0.967 -38.406 -4.855 1 92.12 191 GLY A N 1
ATOM 1509 C CA . GLY A 1 191 ? -1.713 -39.25 -3.918 1 92.12 191 GLY A CA 1
ATOM 1510 C C . GLY A 1 191 ? -2.469 -38.438 -2.879 1 92.12 191 GLY A C 1
ATOM 1511 O O . GLY A 1 191 ? -3.213 -39 -2.072 1 92.12 191 GLY A O 1
ATOM 1512 N N . GLN A 1 192 ? -2.314 -37.188 -2.906 1 96.69 192 GLN A N 1
ATOM 1513 C CA . GLN A 1 192 ? -3 -36.344 -1.955 1 96.69 192 GLN A CA 1
ATOM 1514 C C . GLN A 1 192 ? -4.168 -35.594 -2.615 1 96.69 192 GLN A C 1
ATOM 1516 O O . GLN A 1 192 ? -4.082 -35.219 -3.781 1 96.69 192 GLN A O 1
ATOM 1521 N N . GLN A 1 193 ? -5.152 -35.438 -1.819 1 97.5 193 GLN A N 1
ATOM 1522 C CA . GLN A 1 193 ? -6.336 -34.75 -2.322 1 97.5 193 GLN A CA 1
ATOM 1523 C C . GLN A 1 193 ? -6.32 -33.281 -1.943 1 97.5 193 GLN A C 1
ATOM 1525 O O . GLN A 1 193 ? -5.969 -32.906 -0.817 1 97.5 193 GLN A O 1
ATOM 1530 N N . PHE A 1 194 ? -6.652 -32.406 -2.936 1 98.38 194 PHE A N 1
ATOM 1531 C CA . PHE A 1 194 ? -6.812 -30.969 -2.721 1 98.38 194 PHE A CA 1
ATOM 1532 C C . PHE A 1 194 ? -8.188 -30.5 -3.188 1 98.38 194 PHE A C 1
ATOM 1534 O O . PHE A 1 194 ? -8.641 -30.875 -4.27 1 98.38 194 PHE A O 1
ATOM 1541 N N . HIS A 1 195 ? -8.844 -29.734 -2.365 1 98.19 195 HIS A N 1
ATOM 1542 C CA . HIS A 1 195 ? -10.141 -29.172 -2.713 1 98.19 195 HIS A CA 1
ATOM 1543 C C . HIS A 1 195 ? -9.977 -27.797 -3.355 1 98.19 195 HIS A C 1
ATOM 1545 O O . HIS A 1 195 ? -9.141 -27 -2.93 1 98.19 195 HIS A O 1
ATOM 1551 N N . GLY A 1 196 ? -10.75 -27.562 -4.395 1 97.56 196 GLY A N 1
ATOM 1552 C CA . GLY A 1 196 ? -10.734 -26.266 -5.059 1 97.56 196 GLY A CA 1
ATOM 1553 C C . GLY A 1 196 ? -12.125 -25.719 -5.348 1 97.56 196 GLY A C 1
ATOM 1554 O O . GLY A 1 196 ? -13.125 -26.406 -5.113 1 97.56 196 GLY A O 1
ATOM 1555 N N . HIS A 1 197 ? -12.242 -24.578 -5.766 1 97.94 197 HIS A N 1
ATOM 1556 C CA . HIS A 1 197 ? -13.453 -23.891 -6.184 1 97.94 197 HIS A CA 1
ATOM 1557 C C . HIS A 1 197 ? -13.328 -23.375 -7.613 1 97.94 197 HIS A C 1
ATOM 1559 O O . HIS A 1 197 ? -12.547 -22.469 -7.887 1 97.94 197 HIS A O 1
ATOM 1565 N N . LYS A 1 198 ? -14.109 -23.891 -8.445 1 97.19 198 LYS A N 1
ATOM 1566 C CA . LYS A 1 198 ? -13.969 -23.625 -9.875 1 97.19 198 LYS A CA 1
ATOM 1567 C C . LYS A 1 198 ? -14.094 -22.125 -10.164 1 97.19 198 LYS A C 1
ATOM 1569 O O . LYS A 1 198 ? -13.352 -21.578 -10.984 1 97.19 198 LYS A O 1
ATOM 1574 N N . ALA A 1 199 ? -15.031 -21.438 -9.516 1 97.81 199 ALA A N 1
ATOM 1575 C CA . ALA A 1 199 ? -15.258 -20.016 -9.758 1 97.81 199 ALA A CA 1
ATOM 1576 C C . ALA A 1 199 ? -13.984 -19.203 -9.531 1 97.81 199 ALA A C 1
ATOM 1578 O O . ALA A 1 199 ? -13.57 -18.422 -10.391 1 97.81 199 ALA A O 1
ATOM 1579 N N . ILE A 1 200 ? -13.328 -19.438 -8.391 1 98.56 200 ILE A N 1
ATOM 1580 C CA . ILE A 1 200 ? -12.133 -18.703 -8 1 98.56 200 ILE A CA 1
ATOM 1581 C C . ILE A 1 200 ? -10.984 -19.062 -8.945 1 98.56 200 ILE A C 1
ATOM 1583 O O . ILE A 1 200 ? -10.32 -18.156 -9.484 1 98.56 200 ILE A O 1
ATOM 1587 N N . MET A 1 201 ? -10.82 -20.344 -9.211 1 98.12 201 MET A N 1
ATOM 1588 C CA . MET A 1 201 ? -9.688 -20.797 -10.008 1 98.12 201 MET A CA 1
ATOM 1589 C C . MET A 1 201 ? -9.82 -20.344 -11.453 1 98.12 201 MET A C 1
ATOM 1591 O O . MET A 1 201 ? -8.82 -20.062 -12.117 1 98.12 201 MET A O 1
ATOM 1595 N N . THR A 1 202 ? -11.047 -20.219 -11.93 1 97.38 202 THR A N 1
ATOM 1596 C CA . THR A 1 202 ? -11.32 -19.812 -13.305 1 97.38 202 THR A CA 1
ATOM 1597 C C . THR A 1 202 ? -10.891 -18.375 -13.539 1 97.38 202 THR A C 1
ATOM 1599 O O . THR A 1 202 ? -10.344 -18.031 -14.594 1 97.38 202 THR A O 1
ATOM 1602 N N . VAL A 1 203 ? -11.078 -17.5 -12.586 1 98.12 203 VAL A N 1
ATOM 1603 C CA . VAL A 1 203 ? -10.789 -16.094 -12.82 1 98.12 203 VAL A CA 1
ATOM 1604 C C . VAL A 1 203 ? -9.328 -15.789 -12.469 1 98.12 203 VAL A C 1
ATOM 1606 O O . VAL A 1 203 ? -8.789 -14.758 -12.867 1 98.12 203 VAL A O 1
ATOM 1609 N N . ARG A 1 204 ? -8.641 -16.688 -11.773 1 98.25 204 ARG A N 1
ATOM 1610 C CA . ARG A 1 204 ? -7.289 -16.438 -11.289 1 98.25 204 ARG A CA 1
ATOM 1611 C C . ARG A 1 204 ? -6.246 -17.062 -12.211 1 98.25 204 ARG A C 1
ATOM 1613 O O . ARG A 1 204 ? -5.07 -16.703 -12.164 1 98.25 204 ARG A O 1
ATOM 1620 N N . SER A 1 205 ? -6.684 -18.062 -13.047 1 98.12 205 SER A N 1
ATOM 1621 C CA . SER A 1 205 ? -5.762 -18.797 -13.906 1 98.12 205 SER A CA 1
ATOM 1622 C C . SER A 1 205 ? -6.402 -19.141 -15.242 1 98.12 205 SER A C 1
ATOM 1624 O O . SER A 1 205 ? -7.422 -19.844 -15.289 1 98.12 205 SER A O 1
ATOM 1626 N N . ASP A 1 206 ? -5.758 -18.781 -16.328 1 96.25 206 ASP A N 1
ATOM 1627 C CA . ASP A 1 206 ? -6.262 -19.078 -17.656 1 96.25 206 ASP A CA 1
ATOM 1628 C C . ASP A 1 206 ? -6.238 -20.578 -17.938 1 96.25 206 ASP A C 1
ATOM 1630 O O . ASP A 1 206 ? -7.074 -21.094 -18.688 1 96.25 206 ASP A O 1
ATOM 1634 N N . TYR A 1 207 ? -5.297 -21.266 -17.359 1 97 207 TYR A N 1
ATOM 1635 C CA . TYR A 1 207 ? -5.238 -22.719 -17.5 1 97 207 TYR A CA 1
ATOM 1636 C C . TYR A 1 207 ? -6.508 -23.359 -16.953 1 97 207 TYR A C 1
ATOM 1638 O O . TYR A 1 207 ? -7.152 -24.156 -17.641 1 97 207 TYR A O 1
ATOM 1646 N N . PHE A 1 208 ? -6.914 -22.984 -15.789 1 96.81 208 PHE A N 1
ATOM 1647 C CA . PHE A 1 208 ? -8.078 -23.609 -15.156 1 96.81 208 PHE A CA 1
ATOM 1648 C C . PHE A 1 208 ? -9.367 -23.109 -15.805 1 96.81 208 PHE A C 1
ATOM 1650 O O . PHE A 1 208 ? -10.352 -23.844 -15.883 1 96.81 208 PHE A O 1
ATOM 1657 N N . LYS A 1 209 ? -9.336 -21.844 -16.234 1 96.19 209 LYS A N 1
ATOM 1658 C CA . LYS A 1 209 ? -10.469 -21.375 -17.016 1 96.19 209 LYS A CA 1
ATOM 1659 C C . LYS A 1 209 ? -10.734 -22.281 -18.219 1 96.19 209 LYS A C 1
ATOM 1661 O O . LYS A 1 209 ? -11.875 -22.688 -18.438 1 96.19 209 LYS A O 1
ATOM 1666 N N . ALA A 1 210 ? -9.695 -22.594 -18.891 1 94.38 210 ALA A N 1
ATOM 1667 C CA . ALA A 1 210 ? -9.82 -23.469 -20.047 1 94.38 210 ALA A CA 1
ATOM 1668 C C . ALA A 1 210 ? -10.227 -24.875 -19.625 1 94.38 210 ALA A C 1
ATOM 1670 O O . ALA A 1 210 ? -11.086 -25.5 -20.25 1 94.38 210 ALA A O 1
ATOM 1671 N N . LEU A 1 211 ? -9.609 -25.312 -18.562 1 92.88 211 LEU A N 1
ATOM 1672 C CA . LEU A 1 211 ? -9.859 -26.672 -18.094 1 92.88 211 LEU A CA 1
ATOM 1673 C C . LEU A 1 211 ? -11.328 -26.859 -17.719 1 92.88 211 LEU A C 1
ATOM 1675 O O . LEU A 1 211 ? -11.953 -27.844 -18.078 1 92.88 211 LEU A O 1
ATOM 1679 N N . PHE A 1 212 ? -11.922 -25.844 -17.031 1 93.38 212 PHE A N 1
ATOM 1680 C CA . PHE A 1 212 ? -13.266 -25.984 -16.484 1 93.38 212 PHE A CA 1
ATOM 1681 C C . PHE A 1 212 ? -14.32 -25.578 -17.516 1 93.38 212 PHE A C 1
ATOM 1683 O O . PHE A 1 212 ? -15.414 -26.141 -17.547 1 93.38 212 PHE A O 1
ATOM 1690 N N . CYS A 1 213 ? -14.062 -24.609 -18.234 1 89.56 213 CYS A N 1
ATOM 1691 C CA . CYS A 1 213 ? -15.07 -24.078 -19.156 1 89.56 213 CYS A CA 1
ATOM 1692 C C . CYS A 1 213 ? -15.07 -24.859 -20.469 1 89.56 213 CYS A C 1
ATOM 1694 O O . CYS A 1 213 ? -16.109 -25.016 -21.109 1 89.56 213 CYS A O 1
ATOM 1696 N N . ASP A 1 214 ? -13.914 -25.25 -20.938 1 79 214 ASP A N 1
ATOM 1697 C CA . ASP A 1 214 ? -13.867 -26.062 -22.141 1 79 214 ASP A CA 1
ATOM 1698 C C . ASP A 1 214 ? -14.391 -27.469 -21.875 1 79 214 ASP A C 1
ATOM 1700 O O . ASP A 1 214 ? -15.031 -28.078 -22.734 1 79 214 ASP A O 1
ATOM 1704 N N . ASN A 1 215 ? -13.961 -28 -20.656 1 63.19 215 ASN A N 1
ATOM 1705 C CA . ASN A 1 215 ? -14.43 -29.328 -20.266 1 63.19 215 ASN A CA 1
ATOM 1706 C C . ASN A 1 215 ? -15.898 -29.297 -19.875 1 63.19 215 ASN A C 1
ATOM 1708 O O . ASN A 1 215 ? -16.5 -30.359 -19.672 1 63.19 215 ASN A O 1
ATOM 1712 N N . MET A 1 216 ? -16.359 -28.125 -19.281 1 58.75 216 MET A N 1
ATOM 1713 C CA . MET A 1 216 ? -17.797 -28 -19 1 58.75 216 MET A CA 1
ATOM 1714 C C . MET A 1 216 ? -18.625 -28.516 -20.172 1 58.75 216 MET A C 1
ATOM 1716 O O . MET A 1 216 ? -19.734 -29 -19.984 1 58.75 216 MET A O 1
ATOM 1720 N N . LYS A 1 217 ? -17.984 -28.344 -21.406 1 52.38 217 LYS A N 1
ATOM 1721 C CA . LYS A 1 217 ? -18.672 -28.938 -22.547 1 52.38 217 LYS A CA 1
ATOM 1722 C C . LYS A 1 217 ? -18.719 -30.453 -22.438 1 52.38 217 LYS A C 1
ATOM 1724 O O . LYS A 1 217 ? -19.641 -31.094 -22.953 1 52.38 217 LYS A O 1
ATOM 1729 N N . GLU A 1 218 ? -17.531 -30.906 -21.812 1 50.72 218 GLU A N 1
ATOM 1730 C CA . GLU A 1 218 ? -17.641 -32.344 -21.578 1 50.72 218 GLU A CA 1
ATOM 1731 C C . GLU A 1 218 ? -18.312 -32.625 -20.25 1 50.72 218 GLU A C 1
ATOM 1733 O O . GLU A 1 218 ? -18.234 -31.828 -19.328 1 50.72 218 GLU A O 1
ATOM 1738 N N . LYS A 1 219 ? -19.094 -33.594 -20.016 1 52.25 219 LYS A N 1
ATOM 1739 C CA . LYS A 1 219 ? -19.984 -33.969 -18.922 1 52.25 219 LYS A CA 1
ATOM 1740 C C . LYS A 1 219 ? -19.344 -33.719 -17.562 1 52.25 219 LYS A C 1
ATOM 1742 O O . LYS A 1 219 ? -18.125 -33.875 -17.422 1 52.25 219 LYS A O 1
ATOM 1747 N N . ASN A 1 220 ? -19.984 -32.875 -16.578 1 52.66 220 ASN A N 1
ATOM 1748 C CA . ASN A 1 220 ? -19.812 -32.594 -15.156 1 52.66 220 ASN A CA 1
ATOM 1749 C C . ASN A 1 220 ? -19.156 -33.781 -14.43 1 52.66 220 ASN A C 1
ATOM 1751 O O . ASN A 1 220 ? -19.859 -34.625 -13.875 1 52.66 220 ASN A O 1
ATOM 1755 N N . SER A 1 221 ? -18.047 -34.188 -14.898 1 59.81 221 SER A N 1
ATOM 1756 C CA . SER A 1 221 ? -17.5 -35.344 -14.172 1 59.81 221 SER A CA 1
ATOM 1757 C C . SER A 1 221 ? -17.016 -34.938 -12.781 1 59.81 221 SER A C 1
ATOM 1759 O O . SER A 1 221 ? -16.266 -33.969 -12.648 1 59.81 221 SER A O 1
ATOM 1761 N N . SER A 1 222 ? -17.75 -35.281 -11.766 1 72.38 222 SER A N 1
ATOM 1762 C CA . SER A 1 222 ? -17.406 -35.188 -10.352 1 72.38 222 SER A CA 1
ATOM 1763 C C . SER A 1 222 ? -16.109 -35.938 -10.039 1 72.38 222 SER A C 1
ATOM 1765 O O . SER A 1 222 ? -15.703 -36 -8.875 1 72.38 222 SER A O 1
ATOM 1767 N N . ALA A 1 223 ? -15.445 -36.344 -11.102 1 86.06 223 ALA A N 1
ATOM 1768 C CA . ALA A 1 223 ? -14.227 -37.094 -10.852 1 86.06 223 ALA A CA 1
ATOM 1769 C C . ALA A 1 223 ? -13.055 -36.156 -10.531 1 86.06 223 ALA A C 1
ATOM 1771 O O . ALA A 1 223 ? -12.969 -35.062 -11.078 1 86.06 223 ALA A O 1
ATOM 1772 N N . PRO A 1 224 ? -12.25 -36.594 -9.688 1 93.38 224 PRO A N 1
ATOM 1773 C CA . PRO A 1 224 ? -11.07 -35.812 -9.344 1 93.38 224 PRO A CA 1
ATOM 1774 C C . PRO A 1 224 ? -10.133 -35.594 -10.523 1 93.38 224 PRO A C 1
ATOM 1776 O O . PRO A 1 224 ? -10.031 -36.438 -11.406 1 93.38 224 PRO A O 1
ATOM 1779 N N . ILE A 1 225 ? -9.547 -34.531 -10.641 1 94.62 225 ILE A N 1
ATOM 1780 C CA . ILE A 1 225 ? -8.531 -34.219 -11.641 1 94.62 225 ILE A CA 1
ATOM 1781 C C . ILE A 1 225 ? -7.148 -34.594 -11.117 1 94.62 225 ILE A C 1
ATOM 1783 O O . ILE A 1 225 ? -6.723 -34.156 -10.055 1 94.62 225 ILE A O 1
ATOM 1787 N N . GLU A 1 226 ? -6.445 -35.375 -11.906 1 95.38 226 GLU A N 1
ATOM 1788 C CA . GLU A 1 226 ? -5.195 -35.938 -11.414 1 95.38 226 GLU A CA 1
ATOM 1789 C C . GLU A 1 226 ? -3.986 -35.281 -12.062 1 95.38 226 GLU A C 1
ATOM 1791 O O . GLU A 1 226 ? -3.957 -35.062 -13.281 1 95.38 226 GLU A O 1
ATOM 1796 N N . PHE A 1 227 ? -3.039 -34.844 -11.242 1 95.94 227 PHE A N 1
ATOM 1797 C CA . PHE A 1 227 ? -1.708 -34.406 -11.656 1 95.94 227 PHE A CA 1
ATOM 1798 C C . PHE A 1 227 ? -0.64 -35.375 -11.117 1 95.94 227 PHE A C 1
ATOM 1800 O O . PHE A 1 227 ? -0.287 -35.312 -9.938 1 95.94 227 PHE A O 1
ATOM 1807 N N . LEU A 1 228 ? -0.102 -36.156 -11.914 1 93.31 228 LEU A N 1
ATOM 1808 C CA . LEU A 1 228 ? 0.821 -37.219 -11.5 1 93.31 228 LEU A CA 1
ATOM 1809 C C . LEU A 1 228 ? 2.242 -36.656 -11.375 1 93.31 228 LEU A C 1
ATOM 1811 O O . LEU A 1 228 ? 3.037 -37.188 -10.586 1 93.31 228 LEU A O 1
ATOM 1815 N N . ASP A 1 229 ? 2.574 -35.688 -12.078 1 93.56 229 ASP A N 1
ATOM 1816 C CA . ASP A 1 229 ? 3.953 -35.219 -12.203 1 93.56 229 ASP A CA 1
ATOM 1817 C C . ASP A 1 229 ? 4.176 -33.938 -11.414 1 93.56 229 ASP A C 1
ATOM 1819 O O . ASP A 1 229 ? 5.098 -33.188 -11.703 1 93.56 229 ASP A O 1
ATOM 1823 N N . ILE A 1 230 ? 3.23 -33.688 -10.5 1 96 230 ILE A N 1
ATOM 1824 C CA . ILE A 1 230 ? 3.385 -32.5 -9.695 1 96 230 ILE A CA 1
ATOM 1825 C C . ILE A 1 230 ? 3.586 -32.875 -8.227 1 96 230 ILE A C 1
ATOM 1827 O O . ILE A 1 230 ? 2.883 -33.719 -7.703 1 96 230 ILE A O 1
ATOM 1831 N N . ASN A 1 231 ? 4.629 -32.25 -7.633 1 95.75 231 ASN A N 1
ATOM 1832 C CA . ASN A 1 231 ? 4.863 -32.344 -6.195 1 95.75 231 ASN A CA 1
ATOM 1833 C C . ASN A 1 231 ? 3.721 -31.734 -5.395 1 95.75 231 ASN A C 1
ATOM 1835 O O . ASN A 1 231 ? 3.342 -30.594 -5.629 1 95.75 231 ASN A O 1
ATOM 1839 N N . PRO A 1 232 ? 3.125 -32.562 -4.434 1 97.62 232 PRO A N 1
ATOM 1840 C CA . PRO A 1 232 ? 2.014 -32 -3.646 1 97.62 232 PRO A CA 1
ATOM 1841 C C . PRO A 1 232 ? 2.379 -30.734 -2.904 1 97.62 232 PRO A C 1
ATOM 1843 O O . PRO A 1 232 ? 1.546 -29.828 -2.768 1 97.62 232 PRO A O 1
ATOM 1846 N N . ASP A 1 233 ? 3.586 -30.656 -2.467 1 97.62 233 ASP A N 1
ATOM 1847 C CA . ASP A 1 233 ? 4.02 -29.453 -1.765 1 97.62 233 ASP A CA 1
ATOM 1848 C C . ASP A 1 233 ? 4.035 -28.234 -2.701 1 97.62 233 ASP A C 1
ATOM 1850 O O . ASP A 1 233 ? 3.688 -27.125 -2.297 1 97.62 233 ASP A O 1
ATOM 1854 N N . ALA A 1 234 ? 4.453 -28.469 -3.898 1 97.88 234 ALA A N 1
ATOM 1855 C CA . ALA A 1 234 ? 4.457 -27.391 -4.891 1 97.88 234 ALA A CA 1
ATOM 1856 C C . ALA A 1 234 ? 3.035 -26.953 -5.227 1 97.88 234 ALA A C 1
ATOM 1858 O O . ALA A 1 234 ? 2.758 -25.75 -5.332 1 97.88 234 ALA A O 1
ATOM 1859 N N . PHE A 1 235 ? 2.158 -27.922 -5.316 1 98.44 235 PHE A N 1
ATOM 1860 C CA . PHE A 1 235 ? 0.775 -27.625 -5.66 1 98.44 235 PHE A CA 1
ATOM 1861 C C . PHE A 1 235 ? 0.111 -26.797 -4.559 1 98.44 235 PHE A C 1
ATOM 1863 O O . PHE A 1 235 ? -0.689 -25.906 -4.84 1 98.44 235 PHE A O 1
ATOM 1870 N N . GLU A 1 236 ? 0.439 -27.141 -3.383 1 98.12 236 GLU A N 1
ATOM 1871 C CA . GLU A 1 236 ? -0.096 -26.391 -2.246 1 98.12 236 GLU A CA 1
ATOM 1872 C C . GLU A 1 236 ? 0.245 -24.906 -2.35 1 98.12 236 GLU A C 1
ATOM 1874 O O . GLU A 1 236 ? -0.611 -24.047 -2.119 1 98.12 236 GLU A O 1
ATOM 1879 N N . VAL A 1 237 ? 1.484 -24.578 -2.686 1 98.56 237 VAL A N 1
ATOM 1880 C CA . VAL A 1 237 ? 1.932 -23.203 -2.824 1 98.56 237 VAL A CA 1
ATOM 1881 C C . VAL A 1 237 ? 1.163 -22.516 -3.955 1 98.56 237 VAL A C 1
ATOM 1883 O O . VAL A 1 237 ? 0.708 -21.375 -3.809 1 98.56 237 VAL A O 1
ATOM 1886 N N . VAL A 1 238 ? 0.97 -23.25 -5.02 1 98.75 238 VAL A N 1
ATOM 1887 C CA . VAL A 1 238 ? 0.268 -22.734 -6.184 1 98.75 238 VAL A CA 1
ATOM 1888 C C . VAL A 1 238 ? -1.188 -22.438 -5.828 1 98.75 238 VAL A C 1
ATOM 1890 O O . VAL A 1 238 ? -1.709 -21.375 -6.141 1 98.75 238 VAL A O 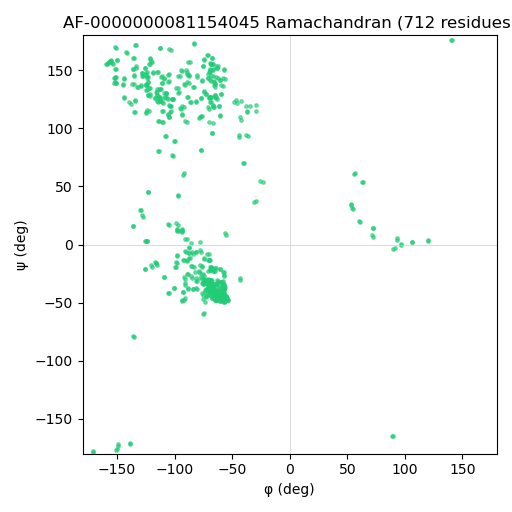1
ATOM 1893 N N . LEU A 1 239 ? -1.802 -23.391 -5.18 1 98.69 239 LEU A N 1
ATOM 1894 C CA . LEU A 1 239 ? -3.195 -23.234 -4.781 1 98.69 239 LEU A CA 1
ATOM 1895 C C . LEU A 1 239 ? -3.365 -22.031 -3.848 1 98.69 239 LEU A C 1
ATOM 1897 O O . LEU A 1 239 ? -4.312 -21.266 -3.994 1 98.69 239 LEU A O 1
ATOM 1901 N N . HIS A 1 240 ? -2.475 -21.953 -2.955 1 98.69 240 HIS A N 1
ATOM 1902 C CA . HIS A 1 240 ? -2.494 -20.812 -2.037 1 98.69 240 HIS A CA 1
ATOM 1903 C C . HIS A 1 240 ? -2.459 -19.484 -2.793 1 98.69 240 HIS A C 1
ATOM 1905 O O . HIS A 1 240 ? -3.238 -18.578 -2.496 1 98.69 240 HIS A O 1
ATOM 1911 N N . TYR A 1 241 ? -1.612 -19.406 -3.779 1 98.62 241 TYR A N 1
ATOM 1912 C CA . TYR A 1 241 ? -1.492 -18.172 -4.566 1 98.62 241 TYR A CA 1
ATOM 1913 C C . TYR A 1 241 ? -2.781 -17.891 -5.32 1 98.62 241 TYR A C 1
ATOM 1915 O O . TYR A 1 241 ? -3.219 -16.734 -5.395 1 98.62 241 TYR A O 1
ATOM 1923 N N . ILE A 1 242 ? -3.301 -18.875 -5.82 1 98.75 242 ILE A N 1
ATOM 1924 C CA . ILE A 1 242 ? -4.52 -18.703 -6.605 1 98.75 242 ILE A CA 1
ATOM 1925 C C . ILE A 1 242 ? -5.602 -18.062 -5.75 1 98.75 242 ILE A C 1
ATOM 1927 O O . ILE A 1 242 ? -6.34 -17.188 -6.223 1 98.75 242 ILE A O 1
ATOM 1931 N N . TYR A 1 243 ? -5.633 -18.375 -4.523 1 98.56 243 TYR A N 1
ATOM 1932 C CA . TYR A 1 243 ? -6.699 -17.875 -3.658 1 98.56 243 TYR A CA 1
ATOM 1933 C C . TYR A 1 243 ? -6.34 -16.531 -3.055 1 98.56 243 TYR A C 1
ATOM 1935 O O . TYR A 1 243 ? -7.223 -15.742 -2.705 1 98.56 243 TYR A O 1
ATOM 1943 N N . THR A 1 244 ? -5.07 -16.25 -2.934 1 97.88 244 THR A N 1
ATOM 1944 C CA . THR A 1 244 ? -4.723 -15.148 -2.043 1 97.88 244 THR A CA 1
ATOM 1945 C C . THR A 1 244 ? -3.869 -14.109 -2.771 1 97.88 244 THR A C 1
ATOM 1947 O O . THR A 1 244 ? -3.723 -12.977 -2.305 1 97.88 244 THR A O 1
ATOM 1950 N N . ASN A 1 245 ? -3.242 -14.484 -3.832 1 97.38 245 ASN A N 1
ATOM 1951 C CA . ASN A 1 245 ? -2.348 -13.609 -4.586 1 97.38 245 ASN A CA 1
ATOM 1952 C C . ASN A 1 245 ? -1.044 -13.359 -3.834 1 97.38 245 ASN A C 1
ATOM 1954 O O . ASN A 1 245 ? -0.319 -12.414 -4.141 1 97.38 245 ASN A O 1
ATOM 1958 N N . THR A 1 246 ? -0.781 -14.164 -2.807 1 95.88 246 THR A N 1
ATOM 1959 C CA . THR A 1 246 ? 0.436 -14.016 -2.016 1 95.88 246 THR A CA 1
ATOM 1960 C C . THR A 1 246 ? 1.247 -15.312 -2.029 1 95.88 246 THR A C 1
ATOM 1962 O O . THR A 1 246 ? 0.703 -16.391 -2.275 1 95.88 246 THR A O 1
ATOM 1965 N N . LEU A 1 247 ? 2.494 -15.18 -1.816 1 96.44 247 LEU A N 1
ATOM 1966 C CA . LEU A 1 247 ? 3.387 -16.328 -1.8 1 96.44 247 LEU A CA 1
ATOM 1967 C C . LEU A 1 247 ? 3.426 -16.969 -0.415 1 96.44 247 LEU A C 1
ATOM 1969 O O . LEU A 1 247 ? 3.646 -16.281 0.584 1 96.44 247 LEU A O 1
ATOM 1973 N N . LEU A 1 248 ? 3.102 -18.203 -0.355 1 96.25 248 LEU A N 1
ATOM 1974 C CA . LEU A 1 248 ? 3.322 -18.969 0.867 1 96.25 248 LEU A CA 1
ATOM 1975 C C . LEU A 1 248 ? 4.812 -19.125 1.149 1 96.25 248 LEU A C 1
ATOM 1977 O O . LEU A 1 248 ? 5.555 -19.656 0.32 1 96.25 248 LEU A O 1
ATOM 1981 N N . PRO A 1 249 ? 5.281 -18.641 2.244 1 94.19 249 PRO A N 1
ATOM 1982 C CA . PRO A 1 249 ? 6.719 -18.688 2.51 1 94.19 249 PRO A CA 1
ATOM 1983 C C . PRO A 1 249 ? 7.254 -20.109 2.648 1 94.19 249 PRO A C 1
ATOM 1985 O O . PRO A 1 249 ? 6.641 -20.938 3.326 1 94.19 249 PRO A O 1
ATOM 1988 N N . LYS A 1 250 ? 8.289 -20.375 1.912 1 96.06 250 LYS A N 1
ATOM 1989 C CA . LYS A 1 250 ? 9.047 -21.625 1.984 1 96.06 250 LYS A CA 1
ATOM 1990 C C . LYS A 1 250 ? 10.547 -21.359 1.979 1 96.06 250 LYS A C 1
ATOM 1992 O O . LYS A 1 250 ? 11.016 -20.438 1.306 1 96.06 250 LYS A O 1
ATOM 1997 N N . GLU A 1 251 ? 11.305 -22.141 2.695 1 93.75 251 GLU A N 1
ATOM 1998 C CA . GLU A 1 251 ? 12.742 -21.922 2.787 1 93.75 251 GLU A CA 1
ATOM 1999 C C . GLU A 1 251 ? 13.492 -22.688 1.705 1 93.75 251 GLU A C 1
ATOM 2001 O O . GLU A 1 251 ? 14.555 -22.266 1.249 1 93.75 251 GLU A O 1
ATOM 2006 N N . ASP A 1 252 ? 12.969 -23.781 1.286 1 94.75 252 ASP A N 1
ATOM 2007 C CA . ASP A 1 252 ? 13.633 -24.672 0.335 1 94.75 252 ASP A CA 1
ATOM 2008 C C . ASP A 1 252 ? 13.57 -24.109 -1.081 1 94.75 252 ASP A C 1
ATOM 2010 O O . ASP A 1 252 ? 12.555 -24.25 -1.764 1 94.75 252 ASP A O 1
ATOM 2014 N N . CYS A 1 253 ? 14.727 -23.688 -1.618 1 94.56 253 CYS A N 1
ATOM 2015 C CA . CYS A 1 253 ? 14.766 -23.062 -2.934 1 94.56 253 CYS A CA 1
ATOM 2016 C C . CYS A 1 253 ? 14.508 -24.078 -4.035 1 94.56 253 CYS A C 1
ATOM 2018 O O . CYS A 1 253 ? 13.938 -23.734 -5.074 1 94.56 253 CYS A O 1
ATOM 2020 N N . THR A 1 254 ? 14.875 -25.297 -3.811 1 92.38 254 THR A N 1
ATOM 2021 C CA . THR A 1 254 ? 14.625 -26.328 -4.809 1 92.38 254 THR A CA 1
ATOM 2022 C C . THR A 1 254 ? 13.125 -26.516 -5.02 1 92.38 254 THR A C 1
ATOM 2024 O O . THR A 1 254 ? 12.656 -26.625 -6.156 1 92.38 254 THR A O 1
ATOM 2027 N N . LEU A 1 255 ? 12.438 -26.547 -3.934 1 95.94 255 LEU A N 1
ATOM 2028 C CA . LEU A 1 255 ? 10.984 -26.625 -4.02 1 95.94 255 LEU A CA 1
ATOM 2029 C C . LEU A 1 255 ? 10.414 -25.406 -4.75 1 95.94 255 LEU A C 1
ATOM 2031 O O . LEU A 1 255 ? 9.523 -25.547 -5.594 1 95.94 255 LEU A O 1
ATOM 2035 N N . LEU A 1 256 ? 10.938 -24.297 -4.449 1 97.56 256 LEU A N 1
ATOM 2036 C CA . LEU A 1 256 ? 10.43 -23.062 -5.039 1 97.56 256 LEU A CA 1
ATOM 2037 C C . LEU A 1 256 ? 10.648 -23.047 -6.547 1 97.56 256 LEU A C 1
ATOM 2039 O O . LEU A 1 256 ? 9.828 -22.5 -7.293 1 97.56 256 LEU A O 1
ATOM 2043 N N . LEU A 1 257 ? 11.727 -23.641 -7.012 1 96.56 257 LEU A N 1
ATOM 2044 C CA . LEU A 1 257 ? 11.961 -23.766 -8.445 1 96.56 257 LEU A CA 1
ATOM 2045 C C . LEU A 1 257 ? 10.93 -24.688 -9.094 1 96.56 257 LEU A C 1
ATOM 2047 O O . LEU A 1 257 ? 10.477 -24.422 -10.211 1 96.56 257 LEU A O 1
ATOM 2051 N N . GLU A 1 258 ? 10.586 -25.719 -8.352 1 96.19 258 GLU A N 1
ATOM 2052 C CA . GLU A 1 258 ? 9.516 -26.594 -8.82 1 96.19 258 GLU A CA 1
ATOM 2053 C C . GLU A 1 258 ? 8.188 -25.844 -8.898 1 96.19 258 GLU A C 1
ATOM 2055 O O . GLU A 1 258 ? 7.434 -26.016 -9.859 1 96.19 258 GLU A O 1
ATOM 2060 N N . VAL A 1 259 ? 7.91 -25.078 -7.895 1 98.25 259 VAL A N 1
ATOM 2061 C CA . VAL A 1 259 ? 6.691 -24.281 -7.879 1 98.25 259 VAL A CA 1
ATOM 2062 C C . VAL A 1 259 ? 6.664 -23.359 -9.102 1 98.25 259 VAL A C 1
ATOM 2064 O O . VAL A 1 259 ? 5.617 -23.172 -9.719 1 98.25 259 VAL A O 1
ATOM 2067 N N . TRP A 1 260 ? 7.848 -22.797 -9.461 1 97.62 260 TRP A N 1
ATOM 2068 C CA . TRP A 1 260 ? 7.922 -21.906 -10.625 1 97.62 260 TRP A CA 1
ATOM 2069 C C . TRP A 1 260 ? 7.465 -22.641 -11.883 1 97.62 260 TRP A C 1
ATOM 2071 O O . TRP A 1 260 ? 6.695 -22.078 -12.68 1 97.62 260 TRP A O 1
ATOM 2081 N N . ARG A 1 261 ? 7.859 -23.797 -12.047 1 97.38 261 ARG A N 1
ATOM 2082 C CA . ARG A 1 261 ? 7.52 -24.562 -13.242 1 97.38 261 ARG A CA 1
ATOM 2083 C C . ARG A 1 261 ? 6.043 -24.922 -13.258 1 97.38 261 ARG A C 1
ATOM 2085 O O . ARG A 1 261 ? 5.406 -24.938 -14.312 1 97.38 261 ARG A O 1
ATOM 2092 N N . VAL A 1 262 ? 5.492 -25.281 -12.086 1 97.88 262 VAL A N 1
ATOM 2093 C CA . VAL A 1 262 ? 4.059 -25.547 -11.984 1 97.88 262 VAL A CA 1
ATOM 2094 C C . VAL A 1 262 ? 3.279 -24.281 -12.305 1 97.88 262 VAL A C 1
ATOM 2096 O O . VAL A 1 262 ? 2.285 -24.312 -13.031 1 97.88 262 VAL A O 1
ATOM 2099 N N . ALA A 1 263 ? 3.748 -23.156 -11.773 1 98.25 263 ALA A N 1
ATOM 2100 C CA . ALA A 1 263 ? 3.133 -21.859 -12.055 1 98.25 263 ALA A CA 1
ATOM 2101 C C . ALA A 1 263 ? 3.148 -21.562 -13.547 1 98.25 263 ALA A C 1
ATOM 2103 O O . ALA A 1 263 ? 2.178 -21.031 -14.086 1 98.25 263 ALA A O 1
ATOM 2104 N N . ASP A 1 264 ? 4.309 -21.844 -14.141 1 96.88 264 ASP A N 1
ATOM 2105 C CA . ASP A 1 264 ? 4.426 -21.656 -15.578 1 96.88 264 ASP A CA 1
ATOM 2106 C C . ASP A 1 264 ? 3.398 -22.484 -16.344 1 96.88 264 ASP A C 1
ATOM 2108 O O . ASP A 1 264 ? 2.746 -22 -17.266 1 96.88 264 ASP A O 1
ATOM 2112 N N . ARG A 1 265 ? 3.189 -23.688 -15.93 1 96.5 265 ARG A N 1
ATOM 2113 C CA . ARG A 1 265 ? 2.217 -24.594 -16.531 1 96.5 265 ARG A CA 1
ATOM 2114 C C . ARG A 1 265 ? 0.8 -24.047 -16.391 1 96.5 265 ARG A C 1
ATOM 2116 O O . ARG A 1 265 ? -0.001 -24.125 -17.312 1 96.5 265 ARG A O 1
ATOM 2123 N N . PHE A 1 266 ? 0.483 -23.531 -15.234 1 97.88 266 PHE A N 1
ATOM 2124 C CA . PHE A 1 266 ? -0.873 -23.078 -14.93 1 97.88 266 PHE A CA 1
ATOM 2125 C C . PHE A 1 266 ? -1.061 -21.625 -15.32 1 97.88 266 PHE A C 1
ATOM 2127 O O . PHE A 1 266 ? -2.066 -21 -14.969 1 97.88 266 PHE A O 1
ATOM 2134 N N . VAL A 1 267 ? -0.073 -20.984 -15.953 1 97 267 VAL A N 1
ATOM 2135 C CA . VAL A 1 267 ? -0.125 -19.625 -16.5 1 97 267 VAL A CA 1
ATOM 2136 C C . VAL A 1 267 ? -0.343 -18.625 -15.367 1 97 267 VAL A C 1
ATOM 2138 O O . VAL A 1 267 ? -1.267 -17.812 -15.43 1 97 267 VAL A O 1
ATOM 2141 N N . LEU A 1 268 ? 0.513 -18.719 -14.406 1 97.88 268 LEU A N 1
ATOM 2142 C CA . LEU A 1 268 ? 0.486 -17.812 -13.266 1 97.88 268 LEU A CA 1
ATOM 2143 C C . LEU A 1 268 ? 1.731 -16.922 -13.242 1 97.88 268 LEU A C 1
ATOM 2145 O O . LEU A 1 268 ? 2.611 -17.109 -12.398 1 97.88 268 LEU A O 1
ATOM 2149 N N . ASP A 1 269 ? 1.716 -15.906 -14.023 1 95.19 269 ASP A N 1
ATOM 2150 C CA . ASP A 1 269 ? 2.891 -15.062 -14.211 1 95.19 269 ASP A CA 1
ATOM 2151 C C . ASP A 1 269 ? 3.215 -14.289 -12.938 1 95.19 269 ASP A C 1
ATOM 2153 O O . ASP A 1 269 ? 4.387 -14.062 -12.617 1 95.19 269 ASP A O 1
ATOM 2157 N N . GLY A 1 270 ? 2.174 -13.906 -12.266 1 95.12 270 GLY A N 1
ATOM 2158 C CA . GLY A 1 270 ? 2.422 -13.203 -11.016 1 95.12 270 GLY A CA 1
ATOM 2159 C C . GLY A 1 270 ? 3.164 -14.047 -9.992 1 95.12 270 GLY A C 1
ATOM 2160 O O . GLY A 1 270 ? 4.078 -13.555 -9.328 1 95.12 270 GLY A O 1
ATOM 2161 N N . LEU A 1 271 ? 2.781 -15.242 -9.883 1 97.56 271 LEU A N 1
ATOM 2162 C CA . LEU A 1 271 ? 3.461 -16.141 -8.961 1 97.56 271 LEU A CA 1
ATOM 2163 C C . LEU A 1 271 ? 4.914 -16.359 -9.375 1 97.56 271 LEU A C 1
ATOM 2165 O O . LEU A 1 271 ? 5.809 -16.375 -8.531 1 97.56 271 LEU A O 1
ATOM 2169 N N . LYS A 1 272 ? 5.113 -16.5 -10.648 1 96.25 272 LYS A N 1
ATOM 2170 C CA . LYS A 1 272 ? 6.48 -16.641 -11.148 1 96.25 272 LYS A CA 1
ATOM 2171 C C . LYS A 1 272 ? 7.348 -15.461 -10.695 1 96.25 272 LYS A C 1
ATOM 2173 O O . LYS A 1 272 ? 8.477 -15.656 -10.234 1 96.25 272 LYS A O 1
ATOM 2178 N N . SER A 1 273 ? 6.789 -14.359 -10.828 1 92.88 273 SER A N 1
ATOM 2179 C CA . SER A 1 273 ? 7.516 -13.156 -10.438 1 92.88 273 SER A CA 1
ATOM 2180 C C . SER A 1 273 ? 7.812 -13.141 -8.945 1 92.88 273 SER A C 1
ATOM 2182 O O . SER A 1 273 ? 8.922 -12.789 -8.531 1 92.88 273 SER A O 1
ATOM 2184 N N . HIS A 1 274 ? 6.824 -13.516 -8.172 1 94.69 274 HIS A N 1
ATOM 2185 C CA . HIS A 1 274 ? 7.035 -13.609 -6.734 1 94.69 274 HIS A CA 1
ATOM 2186 C C . HIS A 1 274 ? 8.18 -14.562 -6.406 1 94.69 274 HIS A C 1
ATOM 2188 O O . HIS A 1 274 ? 9 -14.273 -5.535 1 94.69 274 HIS A O 1
ATOM 2194 N N . LEU A 1 275 ? 8.203 -15.609 -7.07 1 96.25 275 LEU A N 1
ATOM 2195 C CA . LEU A 1 275 ? 9.172 -16.656 -6.793 1 96.25 275 LEU A CA 1
ATOM 2196 C C . LEU A 1 275 ? 10.578 -16.219 -7.18 1 96.25 275 LEU A C 1
ATOM 2198 O O . LEU A 1 275 ? 11.539 -16.469 -6.449 1 96.25 275 LEU A O 1
ATOM 2202 N N . ILE A 1 276 ? 10.688 -15.594 -8.328 1 92.62 276 ILE A N 1
ATOM 2203 C CA . ILE A 1 276 ? 11.984 -15.086 -8.758 1 92.62 276 ILE A CA 1
ATOM 2204 C C . ILE A 1 276 ? 12.531 -14.117 -7.715 1 92.62 276 ILE A C 1
ATOM 2206 O O . ILE A 1 276 ? 13.688 -14.227 -7.309 1 92.62 276 ILE A O 1
ATOM 2210 N N . LEU A 1 277 ? 11.734 -13.266 -7.297 1 88.69 277 LEU A N 1
ATOM 2211 C CA . LEU A 1 277 ? 12.148 -12.289 -6.293 1 88.69 277 LEU A CA 1
ATOM 2212 C C . LEU A 1 277 ? 12.523 -12.984 -4.988 1 88.69 277 LEU A C 1
ATOM 2214 O O . LEU A 1 277 ? 13.562 -12.68 -4.398 1 88.69 277 LEU A O 1
ATOM 2218 N N . ASP A 1 278 ? 11.719 -13.844 -4.559 1 93.88 278 ASP A N 1
ATOM 2219 C CA . ASP A 1 278 ? 11.945 -14.547 -3.297 1 93.88 278 ASP A CA 1
ATOM 2220 C C . ASP A 1 278 ? 13.242 -15.344 -3.334 1 93.88 278 ASP A C 1
ATOM 2222 O O . ASP A 1 278 ? 14.055 -15.258 -2.414 1 93.88 278 ASP A O 1
ATOM 2226 N N . ILE A 1 279 ? 13.422 -16.078 -4.371 1 94.5 279 ILE A N 1
ATOM 2227 C CA . ILE A 1 279 ? 14.617 -16.906 -4.508 1 94.5 279 ILE A CA 1
ATOM 2228 C C . ILE A 1 279 ? 15.852 -16.016 -4.625 1 94.5 279 ILE A C 1
ATOM 2230 O O . ILE A 1 279 ? 16.891 -16.312 -4.027 1 94.5 279 ILE A O 1
ATOM 2234 N N . SER A 1 280 ? 15.727 -14.945 -5.359 1 89 280 SER A N 1
ATOM 2235 C CA . SER A 1 280 ? 16.828 -14.008 -5.516 1 89 280 SER A CA 1
ATOM 2236 C C . SER A 1 280 ? 17.266 -13.445 -4.164 1 89 280 SER A C 1
ATOM 2238 O O . SER A 1 280 ? 18.453 -13.195 -3.951 1 89 280 SER A O 1
ATOM 2240 N N . ASN A 1 281 ? 16.328 -13.266 -3.355 1 85.81 281 ASN A N 1
ATOM 2241 C CA . ASN A 1 281 ? 16.641 -12.734 -2.031 1 85.81 281 ASN A CA 1
ATOM 2242 C C . ASN A 1 281 ? 17.25 -13.805 -1.129 1 85.81 281 ASN A C 1
ATOM 2244 O O . ASN A 1 281 ? 17.953 -13.477 -0.167 1 85.81 281 ASN A O 1
ATOM 2248 N N . LYS A 1 282 ? 17.062 -15 -1.478 1 93 282 LYS A N 1
ATOM 2249 C CA . LYS A 1 282 ? 17.516 -16.109 -0.647 1 93 282 LYS A CA 1
ATOM 2250 C C . LYS A 1 282 ? 18.844 -16.656 -1.146 1 93 282 LYS A C 1
ATOM 2252 O O . LYS A 1 282 ? 19.531 -17.391 -0.43 1 93 282 LYS A O 1
ATOM 2257 N N . ILE A 1 283 ? 19.188 -16.312 -2.299 1 91.88 283 ILE A N 1
ATOM 2258 C CA . ILE A 1 283 ? 20.391 -16.844 -2.918 1 91.88 283 ILE A CA 1
ATOM 2259 C C . ILE A 1 283 ? 21.625 -16.359 -2.141 1 91.88 283 ILE A C 1
ATOM 2261 O O . ILE A 1 283 ? 21.672 -15.195 -1.721 1 91.88 283 ILE A O 1
ATOM 2265 N N . SER A 1 284 ? 22.516 -17.219 -1.928 1 93.31 284 SER A N 1
ATOM 2266 C CA . SER A 1 284 ? 23.781 -16.984 -1.251 1 93.31 284 SER A CA 1
ATOM 2267 C C . SER A 1 284 ? 24.906 -17.766 -1.895 1 93.31 284 SER A C 1
ATOM 2269 O O . SER A 1 284 ? 24.672 -18.656 -2.709 1 93.31 284 SER A O 1
ATOM 2271 N N . PRO A 1 285 ? 26.156 -17.406 -1.564 1 93.88 285 PRO A N 1
ATOM 2272 C CA . PRO A 1 285 ? 27.266 -18.172 -2.127 1 93.88 285 PRO A CA 1
ATOM 2273 C C . PRO A 1 285 ? 27.203 -19.656 -1.779 1 93.88 285 PRO A C 1
ATOM 2275 O O . PRO A 1 285 ? 27.672 -20.5 -2.559 1 93.88 285 PRO A O 1
ATOM 2278 N N . ASN A 1 286 ? 26.547 -20.031 -0.735 1 94.69 286 ASN A N 1
ATOM 2279 C CA . ASN A 1 286 ? 26.531 -21.406 -0.257 1 94.69 286 ASN A CA 1
ATOM 2280 C C . ASN A 1 286 ? 25.5 -22.234 -0.992 1 94.69 286 ASN A C 1
ATOM 2282 O O . ASN A 1 286 ? 25.578 -23.469 -1.005 1 94.69 286 ASN A O 1
ATOM 2286 N N . ASN A 1 287 ? 24.516 -21.625 -1.631 1 95.62 287 ASN A N 1
ATOM 2287 C CA . ASN A 1 287 ? 23.469 -22.422 -2.273 1 95.62 287 ASN A CA 1
ATOM 2288 C C . ASN A 1 287 ? 23.344 -22.078 -3.756 1 95.62 287 ASN A C 1
ATOM 2290 O O . ASN A 1 287 ? 22.484 -22.641 -4.453 1 95.62 287 ASN A O 1
ATOM 2294 N N . VAL A 1 288 ? 24.188 -21.188 -4.273 1 96.06 288 VAL A N 1
ATOM 2295 C CA . VAL A 1 288 ? 24.047 -20.625 -5.613 1 96.06 288 VAL A CA 1
ATOM 2296 C C . VAL A 1 288 ? 24.281 -21.719 -6.66 1 96.06 288 VAL A C 1
ATOM 2298 O O . VAL A 1 288 ? 23.625 -21.734 -7.703 1 96.06 288 VAL A O 1
ATOM 2301 N N . VAL A 1 289 ? 25.219 -22.609 -6.383 1 96 289 VAL A N 1
ATOM 2302 C CA . VAL A 1 289 ? 25.531 -23.656 -7.348 1 96 289 VAL A CA 1
ATOM 2303 C C . VAL A 1 289 ? 24.312 -24.562 -7.531 1 96 289 VAL A C 1
ATOM 2305 O O . VAL A 1 289 ? 23.922 -24.859 -8.664 1 96 289 VAL A O 1
ATOM 2308 N N . ASP A 1 290 ? 23.734 -24.969 -6.457 1 95.62 290 ASP A N 1
ATOM 2309 C CA . ASP A 1 290 ? 22.547 -25.812 -6.508 1 95.62 290 ASP A CA 1
ATOM 2310 C C . ASP A 1 290 ? 21.406 -25.125 -7.242 1 95.62 290 ASP A C 1
ATOM 2312 O O . ASP A 1 290 ? 20.688 -25.75 -8.039 1 95.62 290 ASP A O 1
ATOM 2316 N N . ILE A 1 291 ? 21.219 -23.922 -6.988 1 95.75 291 ILE A N 1
ATOM 2317 C CA . ILE A 1 291 ? 20.141 -23.141 -7.59 1 95.75 291 ILE A CA 1
ATOM 2318 C C . ILE A 1 291 ? 20.375 -23.031 -9.094 1 95.75 291 ILE A C 1
ATOM 2320 O O . ILE A 1 291 ? 19.438 -23.188 -9.883 1 95.75 291 ILE A O 1
ATOM 2324 N N . TYR A 1 292 ? 21.609 -22.75 -9.461 1 95.62 292 TYR A N 1
ATOM 2325 C CA . TYR A 1 292 ? 21.953 -22.656 -10.883 1 95.62 292 TYR A CA 1
ATOM 2326 C C . TYR A 1 292 ? 21.641 -23.984 -11.586 1 95.62 292 TYR A C 1
ATOM 2328 O O . TYR A 1 292 ? 21.016 -23.984 -12.641 1 95.62 292 TYR A O 1
ATOM 2336 N N . LEU A 1 293 ? 22.078 -25.031 -10.992 1 95.62 293 LEU A N 1
ATOM 2337 C CA . LEU A 1 293 ? 21.875 -26.344 -11.594 1 95.62 293 LEU A CA 1
ATOM 2338 C C . LEU A 1 293 ? 20.391 -26.672 -11.727 1 95.62 293 LEU A C 1
ATOM 2340 O O . LEU A 1 293 ? 19.938 -27.125 -12.781 1 95.62 293 LEU A O 1
ATOM 2344 N N . GLU A 1 294 ? 19.656 -26.406 -10.703 1 94.94 294 GLU A N 1
ATOM 2345 C CA . GLU A 1 294 ? 18.219 -26.688 -10.719 1 94.94 294 GLU A CA 1
ATOM 2346 C C . GLU A 1 294 ? 17.516 -25.797 -11.742 1 94.94 294 GLU A C 1
ATOM 2348 O O . GLU A 1 294 ? 16.562 -26.25 -12.391 1 94.94 294 GLU A O 1
ATOM 2353 N N . ALA A 1 295 ? 17.922 -24.594 -11.867 1 95.38 295 ALA A N 1
ATOM 2354 C CA . ALA A 1 295 ? 17.281 -23.641 -12.781 1 95.38 295 ALA A CA 1
ATOM 2355 C C . ALA A 1 295 ? 17.547 -24.031 -14.234 1 95.38 295 ALA A C 1
ATOM 2357 O O . ALA A 1 295 ? 16.781 -23.656 -15.125 1 95.38 295 ALA A O 1
ATOM 2358 N N . THR A 1 296 ? 18.625 -24.828 -14.453 1 94.5 296 THR A N 1
ATOM 2359 C CA . THR A 1 296 ? 19.047 -25.047 -15.836 1 94.5 296 THR A CA 1
ATOM 2360 C C . THR A 1 296 ? 18.891 -26.516 -16.219 1 94.5 296 THR A C 1
ATOM 2362 O O . THR A 1 296 ? 18.906 -26.859 -17.406 1 94.5 296 THR A O 1
ATOM 2365 N N . SER A 1 297 ? 18.766 -27.375 -15.25 1 89.44 297 SER A N 1
ATOM 2366 C CA . SER A 1 297 ? 18.781 -28.797 -15.516 1 89.44 297 SER A CA 1
ATOM 2367 C C . SER A 1 297 ? 17.422 -29.281 -16 1 89.44 297 SER A C 1
ATOM 2369 O O . SER A 1 297 ? 17.328 -30.297 -16.719 1 89.44 297 SER A O 1
ATOM 2371 N N . CYS A 1 298 ? 16.375 -28.703 -15.586 1 87.12 298 CYS A N 1
ATOM 2372 C CA . CYS A 1 298 ? 15.031 -29.109 -15.953 1 87.12 298 CYS A CA 1
ATOM 2373 C C . CYS A 1 298 ? 14.375 -28.062 -16.844 1 87.12 298 CYS A C 1
ATOM 2375 O O . CYS A 1 298 ? 14.648 -26.859 -16.734 1 87.12 298 CYS A O 1
ATOM 2377 N N . LEU A 1 299 ? 13.555 -28.562 -17.797 1 86.38 299 LEU A N 1
ATOM 2378 C CA . LEU A 1 299 ? 12.82 -27.641 -18.672 1 86.38 299 LEU A CA 1
ATOM 2379 C C . LEU A 1 299 ? 11.461 -27.297 -18.062 1 86.38 299 LEU A C 1
ATOM 2381 O O . LEU A 1 299 ? 10.836 -28.141 -17.422 1 86.38 299 LEU A O 1
ATOM 2385 N N . PRO A 1 300 ? 10.961 -26.141 -18.328 1 92.56 300 PRO A N 1
ATOM 2386 C CA . PRO A 1 300 ? 11.672 -25.031 -18.953 1 92.56 300 PRO A CA 1
ATOM 2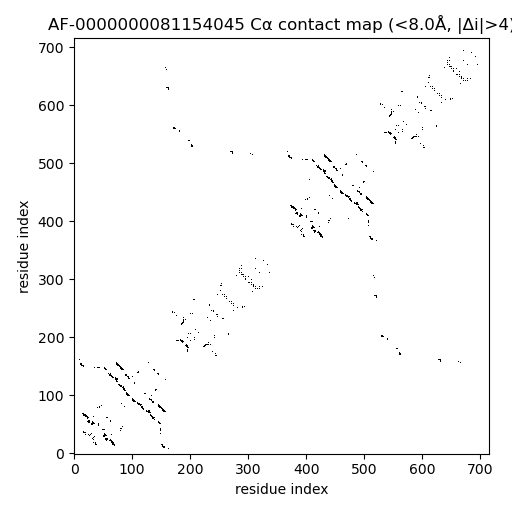387 C C . PRO A 1 300 ? 12.734 -24.422 -18.047 1 92.56 300 PRO A C 1
ATOM 2389 O O . PRO A 1 300 ? 12.586 -24.422 -16.828 1 92.56 300 PRO A O 1
ATOM 2392 N N . GLU A 1 301 ? 13.797 -23.922 -18.688 1 93.69 301 GLU A N 1
ATOM 2393 C CA . GLU A 1 301 ? 14.828 -23.219 -17.922 1 93.69 301 GLU A CA 1
ATOM 2394 C C . GLU A 1 301 ? 14.297 -21.891 -17.375 1 93.69 301 GLU A C 1
ATOM 2396 O O . GLU A 1 301 ? 13.461 -21.25 -18 1 93.69 301 GLU A O 1
ATOM 2401 N N . ILE A 1 302 ? 14.805 -21.625 -16.219 1 94.44 302 ILE A N 1
ATOM 2402 C CA . ILE A 1 302 ? 14.438 -20.359 -15.594 1 94.44 302 ILE A CA 1
ATOM 2403 C C . ILE A 1 302 ? 15.547 -19.328 -15.812 1 94.44 302 ILE A C 1
ATOM 2405 O O . ILE A 1 302 ? 16.422 -19.172 -14.961 1 94.44 302 ILE A O 1
ATOM 2409 N N . GLU A 1 303 ? 15.422 -18.656 -16.891 1 89.38 303 GLU A N 1
ATOM 2410 C CA . GLU A 1 303 ? 16.484 -17.781 -17.375 1 89.38 303 GLU A CA 1
ATOM 2411 C C . GLU A 1 303 ? 16.812 -16.688 -16.359 1 89.38 303 GLU A C 1
ATOM 2413 O O . GLU A 1 303 ? 17.984 -16.375 -16.141 1 89.38 303 GLU A O 1
ATOM 2418 N N . GLU A 1 304 ? 15.828 -16.188 -15.75 1 87.38 304 GLU A N 1
ATOM 2419 C CA . GLU A 1 304 ? 16.031 -15.102 -14.789 1 87.38 304 GLU A CA 1
ATOM 2420 C C . GLU A 1 304 ? 16.891 -15.562 -13.617 1 87.38 304 GLU A C 1
ATOM 2422 O O . GLU A 1 304 ? 17.828 -14.875 -13.219 1 87.38 304 GLU A O 1
ATOM 2427 N N . LEU A 1 305 ? 16.562 -16.688 -13.133 1 91.69 305 LEU A N 1
ATOM 2428 C CA . LEU A 1 305 ? 17.297 -17.188 -11.977 1 91.69 305 LEU A CA 1
ATOM 2429 C C . LEU A 1 305 ? 18.688 -17.672 -12.383 1 91.69 305 LEU A C 1
ATOM 2431 O O . LEU A 1 305 ? 19.641 -17.562 -11.609 1 91.69 305 LEU A O 1
ATOM 2435 N N . LYS A 1 306 ? 18.75 -18.203 -13.602 1 91.56 306 LYS A N 1
ATOM 2436 C CA . LYS A 1 306 ? 20.062 -18.516 -14.156 1 91.56 306 LYS A CA 1
ATOM 2437 C C . LYS A 1 306 ? 20.984 -17.297 -14.125 1 91.56 306 LYS A C 1
ATOM 2439 O O . LYS A 1 306 ? 22.109 -17.375 -13.648 1 91.56 306 LYS A O 1
ATOM 2444 N N . ASN A 1 307 ? 20.484 -16.25 -14.547 1 84.81 307 ASN A N 1
ATOM 2445 C CA . ASN A 1 307 ? 21.266 -15.023 -14.625 1 84.81 307 ASN A CA 1
ATOM 2446 C C . ASN A 1 307 ? 21.609 -14.492 -13.242 1 84.81 307 ASN A C 1
ATOM 2448 O O . ASN A 1 307 ? 22.734 -14.031 -13.016 1 84.81 307 ASN A O 1
ATOM 2452 N N . VAL A 1 308 ? 20.703 -14.57 -12.398 1 85.88 308 VAL A N 1
ATOM 2453 C CA . VAL A 1 308 ? 20.953 -14.117 -11.031 1 85.88 308 VAL A CA 1
ATOM 2454 C C . VAL A 1 308 ? 22.047 -14.984 -10.391 1 85.88 308 VAL A C 1
ATOM 2456 O O . VAL A 1 308 ? 22.953 -14.461 -9.742 1 85.88 308 VAL A O 1
ATOM 2459 N N . ALA A 1 309 ? 21.906 -16.219 -10.586 1 91.19 309 ALA A N 1
ATOM 2460 C CA . ALA A 1 309 ? 22.875 -17.156 -10.031 1 91.19 309 ALA A CA 1
ATOM 2461 C C . ALA A 1 309 ? 24.2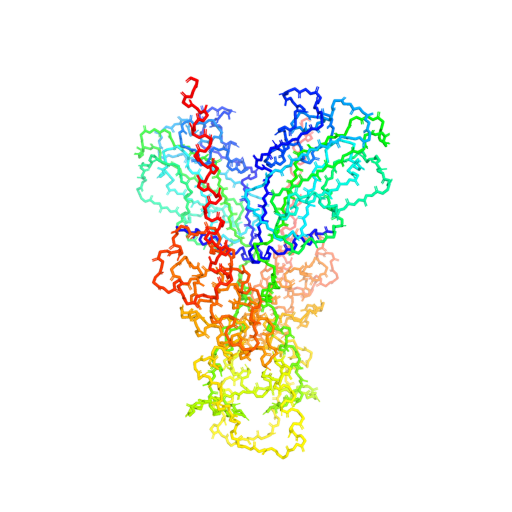66 -16.906 -10.609 1 91.19 309 ALA A C 1
ATOM 2463 O O . ALA A 1 309 ? 25.266 -16.922 -9.883 1 91.19 309 ALA A O 1
ATOM 2464 N N . LEU A 1 310 ? 24.312 -16.672 -11.898 1 87.75 310 LEU A N 1
ATOM 2465 C CA . LEU A 1 310 ? 25.578 -16.391 -12.562 1 87.75 310 LEU A CA 1
ATOM 2466 C C . LEU A 1 310 ? 26.219 -15.141 -11.992 1 87.75 310 LEU A C 1
ATOM 2468 O O . LEU A 1 310 ? 27.422 -15.125 -11.703 1 87.75 310 LEU A O 1
ATOM 2472 N N . SER A 1 311 ? 25.469 -14.188 -11.812 1 82.88 311 SER A N 1
ATOM 2473 C CA . SER A 1 311 ? 25.984 -12.938 -11.25 1 82.88 311 SER A CA 1
ATOM 2474 C C . SER A 1 311 ? 26.516 -13.141 -9.836 1 82.88 311 SER A C 1
ATOM 2476 O O . SER A 1 311 ? 27.578 -12.617 -9.492 1 82.88 311 SER A O 1
ATOM 2478 N N . MET A 1 312 ? 25.828 -13.852 -9.117 1 86.75 312 MET A N 1
ATOM 2479 C CA . MET A 1 312 ? 26.234 -14.156 -7.75 1 86.75 312 MET A CA 1
ATOM 2480 C C . MET A 1 312 ? 27.547 -14.945 -7.73 1 86.75 312 MET A C 1
ATOM 2482 O O . MET A 1 312 ? 28.422 -14.68 -6.914 1 86.75 312 MET A O 1
ATOM 2486 N N . MET A 1 313 ? 27.656 -15.844 -8.57 1 90.75 313 MET A N 1
ATOM 2487 C CA . MET A 1 313 ? 28.859 -16.656 -8.633 1 90.75 313 MET A CA 1
ATOM 2488 C C . MET A 1 313 ? 30.062 -15.797 -9.031 1 90.75 313 MET A C 1
ATOM 2490 O O . MET A 1 313 ? 31.156 -15.945 -8.469 1 90.75 313 MET A O 1
ATOM 2494 N N . LYS A 1 314 ? 29.828 -14.891 -9.922 1 83.19 314 LYS A N 1
ATOM 2495 C CA . LYS A 1 314 ? 30.906 -14.008 -10.375 1 83.19 314 LYS A CA 1
ATOM 2496 C C . LYS A 1 314 ? 31.312 -13.047 -9.266 1 83.19 314 LYS A C 1
ATOM 2498 O O . LYS A 1 314 ? 32.5 -12.773 -9.094 1 83.19 314 LYS A O 1
ATOM 2503 N N . LYS A 1 315 ? 30.391 -12.625 -8.586 1 80.19 315 LYS A N 1
ATOM 2504 C CA . LYS A 1 315 ? 30.641 -11.656 -7.527 1 80.19 315 LYS A CA 1
ATOM 2505 C C . LYS A 1 315 ? 31.344 -12.305 -6.34 1 80.19 315 LYS A C 1
ATOM 2507 O O . LYS A 1 315 ? 32.125 -11.664 -5.648 1 80.19 315 LYS A O 1
ATOM 2512 N N . HIS A 1 316 ? 31.062 -13.562 -6.16 1 89.31 316 HIS A N 1
ATOM 2513 C CA . HIS A 1 316 ? 31.609 -14.266 -5.004 1 89.31 316 HIS A CA 1
ATOM 2514 C C . HIS A 1 316 ? 32.406 -15.492 -5.434 1 89.31 316 HIS A C 1
ATOM 2516 O O . HIS A 1 316 ? 32.25 -16.578 -4.863 1 89.31 316 HIS A O 1
ATOM 2522 N N . ILE A 1 317 ? 33.188 -15.25 -6.41 1 89.81 317 ILE A N 1
ATOM 2523 C CA . ILE A 1 317 ? 33.875 -16.359 -7.078 1 89.81 317 ILE A CA 1
ATOM 2524 C C . ILE A 1 317 ? 34.781 -17.062 -6.09 1 89.81 317 ILE A C 1
ATOM 2526 O O . ILE A 1 317 ? 34.906 -18.281 -6.09 1 89.81 317 ILE A O 1
ATOM 2530 N N . GLY A 1 318 ? 35.469 -16.25 -5.238 1 89 318 GLY A N 1
ATOM 2531 C CA . GLY A 1 318 ? 36.406 -16.828 -4.273 1 89 318 GLY A CA 1
ATOM 2532 C C . GLY A 1 318 ? 35.719 -17.844 -3.357 1 89 318 GLY A C 1
ATOM 2533 O O . GLY A 1 318 ? 36.344 -18.875 -3.029 1 89 318 GLY A O 1
ATOM 2534 N N . GLU A 1 319 ? 34.594 -17.625 -2.986 1 93.5 319 GLU A N 1
ATOM 2535 C CA . GLU A 1 319 ? 33.844 -18.5 -2.102 1 93.5 319 GLU A CA 1
ATOM 2536 C C . GLU A 1 319 ? 33.219 -19.672 -2.873 1 93.5 319 GLU A C 1
ATOM 2538 O O . GLU A 1 319 ? 33.25 -20.812 -2.396 1 93.5 319 GLU A O 1
ATOM 2543 N N . VAL A 1 320 ? 32.781 -19.469 -4.012 1 95.12 320 VAL A N 1
ATOM 2544 C CA . VAL A 1 320 ? 32.031 -20.422 -4.801 1 95.12 320 VAL A CA 1
ATOM 2545 C C . VAL A 1 320 ? 32.938 -21.562 -5.273 1 95.12 320 VAL A C 1
ATOM 2547 O O . VAL A 1 320 ? 32.531 -22.719 -5.254 1 95.12 320 VAL A O 1
ATOM 2550 N N . VAL A 1 321 ? 34.156 -21.219 -5.629 1 91.88 321 VAL A N 1
ATOM 2551 C CA . VAL A 1 321 ? 35.094 -22.203 -6.191 1 91.88 321 VAL A CA 1
ATOM 2552 C C . VAL A 1 321 ? 35.5 -23.219 -5.121 1 91.88 321 VAL A C 1
ATOM 2554 O O . VAL A 1 321 ? 35.938 -24.328 -5.438 1 91.88 321 VAL A O 1
ATOM 2557 N N . ARG A 1 322 ? 35.312 -22.844 -3.896 1 91.69 322 ARG A N 1
ATOM 2558 C CA . ARG A 1 322 ? 35.719 -23.703 -2.791 1 91.69 322 ARG A CA 1
ATOM 2559 C C . ARG A 1 322 ? 34.594 -24.641 -2.381 1 91.69 322 ARG A C 1
ATOM 2561 O O . ARG A 1 322 ? 34.781 -25.531 -1.555 1 91.69 322 ARG A O 1
ATOM 2568 N N . LEU A 1 323 ? 33.5 -24.469 -2.938 1 94 323 LEU A N 1
ATOM 2569 C CA . LEU A 1 323 ? 32.344 -25.312 -2.602 1 94 323 LEU A CA 1
ATOM 2570 C C . LEU A 1 323 ? 32.531 -26.719 -3.146 1 94 323 LEU A C 1
ATOM 2572 O O . LEU A 1 323 ? 33.062 -26.906 -4.254 1 94 323 LEU A O 1
ATOM 2576 N N . PRO A 1 324 ? 32.094 -27.719 -2.424 1 94.38 324 PRO A N 1
ATOM 2577 C CA . PRO A 1 324 ? 32.25 -29.109 -2.863 1 94.38 324 PRO A CA 1
ATOM 2578 C C . PRO A 1 324 ? 31.484 -29.406 -4.16 1 94.38 324 PRO A C 1
ATOM 2580 O O . PRO A 1 324 ? 31.922 -30.234 -4.961 1 94.38 324 PRO A O 1
ATOM 2583 N N . ASN A 1 325 ? 30.422 -28.75 -4.379 1 94.25 325 ASN A N 1
ATOM 2584 C CA . ASN A 1 325 ? 29.609 -29.031 -5.551 1 94.25 325 ASN A CA 1
ATOM 2585 C C . ASN A 1 325 ? 29.969 -28.125 -6.723 1 94.25 325 ASN A C 1
ATOM 2587 O O . ASN A 1 325 ? 29.25 -28.078 -7.723 1 94.25 325 ASN A O 1
ATOM 2591 N N . PHE A 1 326 ? 31.047 -27.438 -6.613 1 95.19 326 PHE A N 1
ATOM 2592 C CA . PHE A 1 326 ? 31.484 -26.562 -7.691 1 95.19 326 PHE A CA 1
ATOM 2593 C C . PHE A 1 326 ? 31.703 -27.344 -8.977 1 95.19 326 PHE A C 1
ATOM 2595 O O . PHE A 1 326 ? 31.375 -26.875 -10.062 1 95.19 326 PHE A O 1
ATOM 2602 N N . THR A 1 327 ? 32.125 -28.578 -8.781 1 93.88 327 THR A N 1
ATOM 2603 C CA . THR A 1 327 ? 32.469 -29.422 -9.914 1 93.88 327 THR A CA 1
ATOM 2604 C C . THR A 1 327 ? 31.234 -29.969 -10.602 1 93.88 327 THR A C 1
ATOM 2606 O O . THR A 1 327 ? 31.328 -30.609 -11.648 1 93.88 327 THR A O 1
ATOM 2609 N N . SER A 1 328 ? 30.109 -29.719 -10.023 1 94.56 328 SER A N 1
ATOM 2610 C CA . SER A 1 328 ? 28.859 -30.156 -10.648 1 94.56 328 SER A CA 1
ATOM 2611 C C . SER A 1 328 ? 28.422 -29.172 -11.734 1 94.56 328 SER A C 1
ATOM 2613 O O . SER A 1 328 ? 27.516 -29.469 -12.516 1 94.56 328 SER A O 1
ATOM 2615 N N . LEU A 1 329 ? 29.078 -28.078 -11.875 1 95.69 329 LEU A N 1
ATOM 2616 C CA . LEU A 1 329 ? 28.766 -27.078 -12.898 1 95.69 329 LEU A CA 1
ATOM 2617 C C . LEU A 1 329 ? 29.234 -27.547 -14.273 1 95.69 329 LEU A C 1
ATOM 2619 O O . LEU A 1 329 ? 30.172 -28.344 -14.375 1 95.69 329 LEU A O 1
ATOM 2623 N N . PRO A 1 330 ? 28.562 -27.047 -15.258 1 94.06 330 PRO A N 1
ATOM 2624 C CA . PRO A 1 330 ? 29.078 -27.312 -16.609 1 94.06 330 PRO A CA 1
ATOM 2625 C C . PRO A 1 330 ? 30.516 -26.844 -16.781 1 94.06 330 PRO A C 1
ATOM 2627 O O . PRO A 1 330 ? 30.891 -25.797 -16.281 1 94.06 330 PRO A O 1
ATOM 2630 N N . GLN A 1 331 ? 31.25 -27.641 -17.516 1 92.81 331 GLN A N 1
ATOM 2631 C CA . GLN A 1 331 ? 32.688 -27.422 -17.656 1 92.81 331 GLN A CA 1
ATOM 2632 C C . GLN A 1 331 ? 32.969 -26.016 -18.188 1 92.81 331 GLN A C 1
ATOM 2634 O O . GLN A 1 331 ? 33.844 -25.328 -17.688 1 92.81 331 GLN A O 1
ATOM 2639 N N . GLU A 1 332 ? 32.281 -25.641 -19.156 1 92.19 332 GLU A N 1
ATOM 2640 C CA . GLU A 1 332 ? 32.469 -24.328 -19.781 1 92.19 332 GLU A CA 1
ATOM 2641 C C . GLU A 1 332 ? 32.312 -23.203 -18.766 1 92.19 332 GLU A C 1
ATOM 2643 O O . GLU A 1 332 ? 33.094 -22.25 -18.766 1 92.19 332 GLU A O 1
ATOM 2648 N N . LEU A 1 333 ? 31.391 -23.391 -17.891 1 92.31 333 LEU A N 1
ATOM 2649 C CA . LEU A 1 333 ? 31.125 -22.375 -16.891 1 92.31 333 LEU A CA 1
ATOM 2650 C C . LEU A 1 333 ? 32.219 -22.375 -15.812 1 92.31 333 LEU A C 1
ATOM 2652 O O . LEU A 1 333 ? 32.656 -21.312 -15.367 1 92.31 333 LEU A O 1
ATOM 2656 N N . MET A 1 334 ? 32.594 -23.516 -15.398 1 92.56 334 MET A N 1
ATOM 2657 C CA . MET A 1 334 ? 33.656 -23.625 -14.414 1 92.56 334 MET A CA 1
ATOM 2658 C C . MET A 1 334 ? 34.906 -22.906 -14.898 1 92.56 334 MET A C 1
ATOM 2660 O O . MET A 1 334 ? 35.5 -22.125 -14.156 1 92.56 334 MET A O 1
ATOM 2664 N N . VAL A 1 335 ? 35.188 -23.172 -16.172 1 90.56 335 VAL A N 1
ATOM 2665 C CA . VAL A 1 335 ? 36.375 -22.578 -16.766 1 90.56 335 VAL A CA 1
ATOM 2666 C C . VAL A 1 335 ? 36.25 -21.062 -16.797 1 90.56 335 VAL A C 1
ATOM 2668 O O . VAL A 1 335 ? 37.188 -20.344 -16.438 1 90.56 335 VAL A O 1
ATOM 2671 N N . GLU A 1 336 ? 35.188 -20.609 -17.203 1 88.31 336 GLU A N 1
ATOM 2672 C CA . GLU A 1 336 ? 34.938 -19.172 -17.266 1 88.31 336 GLU A CA 1
ATOM 2673 C C . GLU A 1 336 ? 35.125 -18.516 -15.906 1 88.31 336 GLU A C 1
ATOM 2675 O O . GLU A 1 336 ? 35.719 -17.453 -15.797 1 88.31 336 GLU A O 1
ATOM 2680 N N . LEU A 1 337 ? 34.594 -19.109 -14.891 1 88.12 337 LEU A N 1
ATOM 2681 C CA . LEU A 1 337 ? 34.656 -18.578 -13.531 1 88.12 337 LEU A CA 1
ATOM 2682 C C . LEU A 1 337 ? 36.094 -18.578 -13.008 1 88.12 337 LEU A C 1
ATOM 2684 O O . LEU A 1 337 ? 36.531 -17.578 -12.422 1 88.12 337 LEU A O 1
ATOM 2688 N N . ILE A 1 338 ? 36.781 -19.641 -13.297 1 86.06 338 ILE A N 1
ATOM 2689 C CA . ILE A 1 338 ? 38.156 -19.766 -12.836 1 86.06 338 ILE A CA 1
ATOM 2690 C C . ILE A 1 338 ? 39.031 -18.734 -13.547 1 86.06 338 ILE A C 1
ATOM 2692 O O . ILE A 1 338 ? 39.875 -18.094 -12.922 1 86.06 338 ILE A O 1
ATOM 2696 N N . GLN A 1 339 ? 38.812 -18.547 -14.812 1 82.69 339 GLN A N 1
ATOM 2697 C CA . GLN A 1 339 ? 39.562 -17.547 -15.578 1 82.69 339 GLN A CA 1
ATOM 2698 C C . GLN A 1 339 ? 39.312 -16.141 -15.039 1 82.69 339 GLN A C 1
ATOM 2700 O O . GLN A 1 339 ? 40.25 -15.352 -14.906 1 82.69 339 GLN A O 1
ATOM 2705 N N . LYS A 1 340 ? 38.125 -15.875 -14.766 1 79.06 340 LYS A N 1
ATOM 2706 C CA . LYS A 1 340 ? 37.75 -14.562 -14.227 1 79.06 340 LYS A CA 1
ATOM 2707 C C . LYS A 1 340 ? 38.406 -14.336 -12.867 1 79.06 340 LYS A C 1
ATOM 2709 O O . LYS A 1 340 ? 38.844 -13.227 -12.562 1 79.06 340 LYS A O 1
ATOM 2714 N N . MET A 1 341 ? 38.438 -15.336 -12.078 1 78.38 341 MET A N 1
ATOM 2715 C CA . MET A 1 341 ? 39.062 -15.266 -10.766 1 78.38 341 MET A CA 1
ATOM 2716 C C . MET A 1 341 ? 40.562 -14.961 -10.906 1 78.38 341 MET A C 1
ATOM 2718 O O . MET A 1 341 ? 41.094 -14.141 -10.172 1 78.38 341 MET A O 1
ATOM 2722 N N . THR A 1 342 ? 41.188 -15.586 -11.852 1 78.44 342 THR A N 1
ATOM 2723 C CA . THR A 1 342 ? 42.625 -15.445 -12.07 1 78.44 342 THR A CA 1
ATOM 2724 C C . THR A 1 342 ? 42.938 -14.055 -12.602 1 78.44 342 THR A C 1
ATOM 2726 O O . THR A 1 342 ? 43.969 -13.477 -12.242 1 78.44 342 THR A O 1
ATOM 2729 N N . GLU A 1 343 ? 42.125 -13.555 -13.406 1 71.75 343 GLU A N 1
ATOM 2730 C CA . GLU A 1 343 ? 42.312 -12.203 -13.938 1 71.75 343 GLU A CA 1
ATOM 2731 C C . GLU A 1 343 ? 42.219 -11.164 -12.828 1 71.75 343 GLU A C 1
ATOM 2733 O O . GLU A 1 343 ? 42.969 -10.18 -12.836 1 71.75 343 GLU A O 1
ATOM 2738 N N . GLY A 1 344 ? 41.344 -11.305 -11.945 1 63.5 344 GLY A N 1
ATOM 2739 C CA . GLY A 1 344 ? 41.219 -10.383 -10.82 1 63.5 344 GLY A CA 1
ATOM 2740 C C . GLY A 1 344 ? 42.406 -10.43 -9.867 1 63.5 344 GLY A C 1
ATOM 2741 O O . GLY A 1 344 ? 42.781 -9.406 -9.297 1 63.5 344 GLY A O 1
ATOM 2742 N N . MET A 1 345 ? 43 -11.562 -9.672 1 63.34 345 MET A N 1
ATOM 2743 C CA . MET A 1 345 ? 44.188 -11.734 -8.828 1 63.34 345 MET A CA 1
ATOM 2744 C C . MET A 1 345 ? 45.406 -11.117 -9.477 1 63.34 345 MET A C 1
ATOM 2746 O O . MET A 1 345 ? 46.25 -10.523 -8.797 1 63.34 345 MET A O 1
ATOM 2750 N N . SER A 1 346 ? 45.438 -11.227 -10.734 1 60.03 346 SER A N 1
ATOM 2751 C CA . SER A 1 346 ? 46.594 -10.672 -11.453 1 60.03 346 SER A CA 1
ATOM 2752 C C . SER A 1 346 ? 46.562 -9.148 -11.438 1 60.03 346 SER A C 1
ATOM 2754 O O . SER A 1 346 ? 47.625 -8.508 -11.328 1 60.03 346 SER A O 1
ATOM 2756 N N . ILE A 1 347 ? 45.469 -8.602 -11.469 1 53 347 ILE A N 1
ATOM 2757 C CA . ILE A 1 347 ? 45.344 -7.148 -11.445 1 53 347 ILE A CA 1
ATOM 2758 C C . ILE A 1 347 ? 45.656 -6.625 -10.047 1 53 347 ILE A C 1
ATOM 2760 O O . ILE A 1 347 ? 46.344 -5.613 -9.883 1 53 347 ILE A O 1
ATOM 2764 N N . ALA A 1 348 ? 45.219 -7.262 -9.047 1 52.12 348 ALA A N 1
ATOM 2765 C CA . ALA A 1 348 ? 45.5 -6.859 -7.672 1 52.12 348 ALA A CA 1
ATOM 2766 C C . ALA A 1 348 ? 47 -6.934 -7.387 1 52.12 348 ALA A C 1
ATOM 2768 O O . ALA A 1 348 ? 47.562 -6.07 -6.707 1 52.12 348 ALA A O 1
ATOM 2769 N N . ASP A 1 349 ? 47.688 -7.793 -7.926 1 53.38 349 ASP A N 1
ATOM 2770 C CA . ASP A 1 349 ? 49.125 -7.957 -7.781 1 53.38 349 ASP A CA 1
ATOM 2771 C C . ASP A 1 349 ? 49.875 -6.891 -8.57 1 53.38 349 ASP A C 1
ATOM 2773 O O . ASP A 1 349 ? 50.938 -6.414 -8.133 1 53.38 349 ASP A O 1
ATOM 2777 N N . SER A 1 350 ? 49.344 -6.523 -9.602 1 52.09 350 SER A N 1
ATOM 2778 C CA . SER A 1 350 ? 50.031 -5.504 -10.398 1 52.09 350 SER A CA 1
ATOM 2779 C C . SER A 1 350 ? 49.875 -4.121 -9.773 1 52.09 350 SER A C 1
ATOM 2781 O O . SER A 1 350 ? 50.812 -3.299 -9.844 1 52.09 350 SER A O 1
ATOM 2783 N N . THR A 1 351 ? 48.844 -3.855 -9.188 1 50.94 351 THR A N 1
ATOM 2784 C CA . THR A 1 351 ? 48.656 -2.559 -8.539 1 50.94 351 THR A CA 1
ATOM 2785 C C . THR A 1 351 ? 49.469 -2.48 -7.25 1 50.94 351 THR A C 1
ATOM 2787 O O . THR A 1 351 ? 49.969 -1.412 -6.883 1 50.94 351 THR A O 1
ATOM 2790 N N . ARG A 1 352 ? 49.719 -3.555 -6.516 1 52.41 352 ARG A N 1
ATOM 2791 C CA . ARG A 1 352 ? 50.562 -3.607 -5.332 1 52.41 352 ARG A CA 1
ATOM 2792 C C . ARG A 1 352 ? 52.031 -3.441 -5.707 1 52.41 352 ARG A C 1
ATOM 2794 O O . ARG A 1 352 ? 52.812 -2.805 -4.98 1 52.41 352 ARG A O 1
ATOM 2801 N N . SER A 1 353 ? 52.375 -4.016 -6.711 1 50.12 353 SER A N 1
ATOM 2802 C CA . SER A 1 353 ? 53.781 -3.867 -7.07 1 50.12 353 SER A CA 1
ATOM 2803 C C . SER A 1 353 ? 54.094 -2.436 -7.496 1 50.12 353 SER A C 1
ATOM 2805 O O . SER A 1 353 ? 55.219 -1.969 -7.34 1 50.12 353 SER A O 1
ATOM 2807 N N . LYS A 1 354 ? 53.062 -1.787 -7.828 1 48.78 354 LYS A N 1
ATOM 2808 C CA . LYS A 1 354 ? 53.406 -0.418 -8.211 1 48.78 354 LYS A CA 1
ATOM 2809 C C . LYS A 1 354 ? 53.469 0.495 -6.992 1 48.78 354 LYS A C 1
ATOM 2811 O O . LYS A 1 354 ? 54.031 1.596 -7.066 1 48.78 354 LYS A O 1
ATOM 2816 N N . SER A 1 355 ? 52.969 0.248 -5.906 1 46.81 355 SER A N 1
ATOM 2817 C CA . SER A 1 355 ? 53.062 1.081 -4.711 1 46.81 355 SER A CA 1
ATOM 2818 C C . SER A 1 355 ? 54.375 0.863 -3.975 1 46.81 355 SER A C 1
ATOM 2820 O O . SER A 1 355 ? 54.75 1.67 -3.125 1 46.81 355 SER A O 1
ATOM 2822 N N . ASN A 1 356 ? 54.938 -0.266 -4.059 1 46.22 356 ASN A N 1
ATOM 2823 C CA . ASN A 1 356 ? 56.188 -0.444 -3.316 1 46.22 356 ASN A CA 1
ATOM 2824 C C . ASN A 1 356 ? 57.375 0.2 -4.039 1 46.22 356 ASN A C 1
ATOM 2826 O O . ASN A 1 356 ? 58.5 0.119 -3.57 1 46.22 356 ASN A O 1
ATOM 2830 N N . LYS A 1 357 ? 57.188 0.45 -5.238 1 40.25 357 LYS A N 1
ATOM 2831 C CA . LYS A 1 357 ? 58.375 1.05 -5.836 1 40.25 357 LYS A CA 1
ATOM 2832 C C . LYS A 1 357 ? 58.406 2.561 -5.621 1 40.25 357 LYS A C 1
ATOM 2834 O O . LYS A 1 357 ? 59.312 3.248 -6.094 1 40.25 357 LYS A O 1
ATOM 2839 N N . LYS A 1 358 ? 57.438 3.168 -4.926 1 29.55 358 LYS A N 1
ATOM 2840 C CA . LYS A 1 358 ? 57.75 4.531 -4.516 1 29.55 358 LYS A CA 1
ATOM 2841 C C . LYS A 1 358 ? 58.25 4.566 -3.078 1 29.55 358 LYS A C 1
ATOM 2843 O O . LYS A 1 358 ? 57.719 3.885 -2.205 1 29.55 358 LYS A O 1
ATOM 2848 N N . MET B 1 1 ? -1.442 17.375 -11.945 1 18.56 1 MET B N 1
ATOM 2849 C CA . MET B 1 1 ? -1.009 16.094 -12.492 1 18.56 1 MET B CA 1
ATOM 2850 C C . MET B 1 1 ? -0.158 15.336 -11.484 1 18.56 1 MET B C 1
ATOM 2852 O O . MET B 1 1 ? 0.945 15.766 -11.141 1 18.56 1 MET B O 1
ATOM 2856 N N . ALA B 1 2 ? -0.758 14.836 -10.422 1 22.33 2 ALA B N 1
ATOM 2857 C CA . ALA B 1 2 ? -0.057 14.078 -9.391 1 22.33 2 ALA B CA 1
ATOM 2858 C C . ALA B 1 2 ? 0.901 13.062 -10.008 1 22.33 2 ALA B C 1
ATOM 2860 O O . ALA B 1 2 ? 0.515 12.289 -10.891 1 22.33 2 ALA B O 1
ATOM 2861 N N . SER B 1 3 ? 2.129 13.516 -10.125 1 24.62 3 SER B N 1
ATOM 2862 C CA . SER B 1 3 ? 3.197 12.664 -10.633 1 24.62 3 SER B CA 1
ATOM 2863 C C . SER B 1 3 ? 3.041 11.234 -10.133 1 24.62 3 SER B C 1
ATOM 2865 O O . SER B 1 3 ? 2.766 11.008 -8.953 1 24.62 3 SER B O 1
ATOM 2867 N N . ASN B 1 4 ? 2.375 10.414 -10.977 1 27.84 4 ASN B N 1
ATOM 2868 C CA . ASN B 1 4 ? 2.332 8.961 -10.891 1 27.84 4 ASN B CA 1
ATOM 2869 C C . ASN B 1 4 ? 3.602 8.398 -10.25 1 27.84 4 ASN B C 1
ATOM 2871 O O . ASN B 1 4 ? 4.574 8.109 -10.945 1 27.84 4 ASN B O 1
ATOM 2875 N N . SER B 1 5 ? 4.098 9.109 -9.273 1 32.34 5 SER B N 1
ATOM 2876 C CA . SER B 1 5 ? 5.242 8.477 -8.617 1 32.34 5 SER B CA 1
ATOM 2877 C C . SER B 1 5 ? 5.016 6.98 -8.438 1 32.34 5 SER B C 1
ATOM 2879 O O . SER B 1 5 ? 4.117 6.566 -7.699 1 32.34 5 SER B O 1
ATOM 2881 N N . GLY B 1 6 ? 5.043 6.27 -9.562 1 35.34 6 GLY B N 1
ATOM 2882 C CA . GLY B 1 6 ? 4.957 4.816 -9.617 1 35.34 6 GLY B CA 1
ATOM 2883 C C . GLY B 1 6 ? 5.523 4.137 -8.383 1 35.34 6 GLY B C 1
ATOM 2884 O O . GLY B 1 6 ? 6.453 4.648 -7.758 1 35.34 6 GLY B O 1
ATOM 2885 N N . ARG B 1 7 ? 4.75 3.41 -7.691 1 38.91 7 ARG B N 1
ATOM 2886 C CA . ARG B 1 7 ? 5.141 2.613 -6.531 1 38.91 7 ARG B CA 1
ATOM 2887 C C . ARG B 1 7 ? 6.516 1.988 -6.734 1 38.91 7 ARG B C 1
ATOM 2889 O O . ARG B 1 7 ? 6.82 1.482 -7.82 1 38.91 7 ARG B O 1
ATOM 2896 N N . PRO B 1 8 ? 7.402 2.363 -5.859 1 44.69 8 PRO B N 1
ATOM 2897 C CA . PRO B 1 8 ? 8.688 1.669 -5.988 1 44.69 8 PRO B CA 1
ATOM 2898 C C . PRO B 1 8 ? 8.523 0.168 -6.223 1 44.69 8 PRO B C 1
ATOM 2900 O O . PRO B 1 8 ? 7.699 -0.477 -5.57 1 44.69 8 PRO B O 1
ATOM 2903 N N . LYS B 1 9 ? 8.82 -0.298 -7.387 1 51.94 9 LYS B N 1
ATOM 2904 C CA . LYS B 1 9 ? 8.891 -1.724 -7.695 1 51.94 9 LYS B CA 1
ATOM 2905 C C . LYS B 1 9 ? 9.727 -2.471 -6.652 1 51.94 9 LYS B C 1
ATOM 2907 O O . LYS B 1 9 ? 10.711 -1.94 -6.145 1 51.94 9 LYS B O 1
ATOM 2912 N N . ILE B 1 10 ? 9.133 -3.359 -6.121 1 51.47 10 ILE B N 1
ATOM 2913 C CA . ILE B 1 10 ? 9.93 -4.254 -5.293 1 51.47 10 ILE B CA 1
ATOM 2914 C C . ILE B 1 10 ? 11.289 -4.48 -5.938 1 51.47 10 ILE B C 1
ATOM 2916 O O . ILE B 1 10 ? 11.375 -4.805 -7.125 1 51.47 10 ILE B O 1
ATOM 2920 N N . GLY B 1 11 ? 12.367 -4.016 -5.293 1 62.97 11 GLY B N 1
ATOM 2921 C CA . GLY B 1 11 ? 13.758 -4.141 -5.715 1 62.97 11 GLY B CA 1
ATOM 2922 C C . GLY B 1 11 ? 14.266 -2.92 -6.449 1 62.97 11 GLY B C 1
ATOM 2923 O O . GLY B 1 11 ? 15.391 -2.918 -6.953 1 62.97 11 GLY B O 1
ATOM 2924 N N . GLU B 1 12 ? 13.242 -2.045 -6.488 1 74.75 12 GLU B N 1
ATOM 2925 C CA . GLU B 1 12 ? 13.664 -0.814 -7.152 1 74.75 12 GLU B CA 1
ATOM 2926 C C . GLU B 1 12 ? 14.656 -0.038 -6.301 1 74.75 12 GLU B C 1
ATOM 2928 O O . GLU B 1 12 ? 14.477 0.095 -5.086 1 74.75 12 GLU B O 1
ATOM 2933 N N . LEU B 1 13 ? 15.766 0.258 -6.93 1 83.38 13 LEU B N 1
ATOM 2934 C CA . LEU B 1 13 ? 16.812 1.044 -6.297 1 83.38 13 LEU B CA 1
ATOM 2935 C C . LEU B 1 13 ? 16.922 2.428 -6.93 1 83.38 13 LEU B C 1
ATOM 2937 O O . LEU B 1 13 ? 16.906 2.557 -8.156 1 83.38 13 LEU B O 1
ATOM 2941 N N . ARG B 1 14 ? 16.75 3.383 -6.051 1 91.12 14 ARG B N 1
ATOM 2942 C CA . ARG B 1 14 ? 17.031 4.754 -6.457 1 91.12 14 ARG B CA 1
ATOM 2943 C C . ARG B 1 14 ? 18.375 5.227 -5.906 1 91.12 14 ARG B C 1
ATOM 2945 O O . ARG B 1 14 ? 18.609 5.168 -4.699 1 91.12 14 ARG B O 1
ATOM 2952 N N . GLN B 1 15 ? 19.266 5.559 -6.836 1 93.5 15 GLN B N 1
ATOM 2953 C CA . GLN B 1 15 ? 20.594 5.914 -6.375 1 93.5 15 GLN B CA 1
ATOM 2954 C C . GLN B 1 15 ? 21.094 7.188 -7.055 1 93.5 15 GLN B C 1
ATOM 2956 O O . GLN B 1 15 ? 20.703 7.488 -8.18 1 93.5 15 GLN B O 1
ATOM 2961 N N . TRP B 1 16 ? 21.969 7.887 -6.305 1 95.5 16 TRP B N 1
ATOM 2962 C CA . TRP B 1 16 ? 22.625 9.094 -6.797 1 95.5 16 TRP B CA 1
ATOM 2963 C C . TRP B 1 16 ? 24.062 8.805 -7.191 1 95.5 16 TRP B C 1
ATOM 2965 O O . TRP B 1 16 ? 24.609 7.754 -6.848 1 95.5 16 TRP B O 1
ATOM 2975 N N . VAL B 1 17 ? 24.594 9.781 -7.879 1 97 17 VAL B N 1
ATOM 2976 C CA . VAL B 1 17 ? 25.969 9.648 -8.328 1 97 17 VAL B CA 1
ATOM 2977 C C . VAL B 1 17 ? 26.891 9.469 -7.125 1 97 17 VAL B C 1
ATOM 2979 O O . VAL B 1 17 ? 26.828 10.234 -6.16 1 97 17 VAL B O 1
ATOM 2982 N N . LYS B 1 18 ? 27.688 8.453 -7.246 1 96.31 18 LYS B N 1
ATOM 2983 C CA . LYS B 1 18 ? 28.672 8.172 -6.207 1 96.31 18 LYS B CA 1
ATOM 2984 C C . LYS B 1 18 ? 30.016 8.836 -6.523 1 96.31 18 LYS B C 1
ATOM 2986 O O . LYS B 1 18 ? 30.688 9.336 -5.629 1 96.31 18 LYS B O 1
ATOM 2991 N N . LYS B 1 19 ? 30.328 8.75 -7.793 1 96.88 19 LYS B N 1
ATOM 2992 C CA . LYS B 1 19 ? 31.609 9.273 -8.234 1 96.88 19 LYS B CA 1
ATOM 2993 C C . LYS B 1 19 ? 31.547 9.75 -9.68 1 96.88 19 LYS B C 1
ATOM 2995 O O . LYS B 1 19 ? 30.859 9.148 -10.508 1 96.88 19 LYS B O 1
ATOM 3000 N N . VAL B 1 20 ? 32.312 10.859 -9.938 1 97.12 20 VAL B N 1
ATOM 3001 C CA . VAL B 1 20 ? 32.531 11.281 -11.32 1 97.12 20 VAL B CA 1
ATOM 3002 C C . VAL B 1 20 ? 33.844 10.664 -11.836 1 97.12 20 VAL B C 1
ATOM 3004 O O . VAL B 1 20 ? 34.906 10.898 -11.273 1 97.12 20 VAL B O 1
ATOM 3007 N N . THR B 1 21 ? 33.719 9.891 -12.836 1 96.62 21 THR B N 1
ATOM 3008 C CA . THR B 1 21 ? 34.875 9.148 -13.312 1 96.62 21 THR B CA 1
ATOM 3009 C C . THR B 1 21 ? 35.625 9.945 -14.375 1 96.62 21 THR B C 1
ATOM 3011 O O . THR B 1 21 ? 36.812 9.781 -14.539 1 96.62 21 THR B O 1
ATOM 3014 N N . ALA B 1 22 ? 34.969 10.68 -15.18 1 97.06 22 ALA B N 1
ATOM 3015 C CA . ALA B 1 22 ? 35.594 11.523 -16.203 1 97.06 22 ALA B CA 1
ATOM 3016 C C . ALA B 1 22 ? 34.656 12.68 -16.578 1 97.06 22 ALA B C 1
ATOM 3018 O O . ALA B 1 22 ? 33.469 12.633 -16.297 1 97.06 22 ALA B O 1
ATOM 3019 N N . PHE B 1 23 ? 35.25 13.766 -17.125 1 97.5 23 PHE B N 1
ATOM 3020 C CA . PHE B 1 23 ? 34.469 14.891 -17.625 1 97.5 23 PHE B CA 1
ATOM 3021 C C . PHE B 1 23 ? 35.219 15.656 -18.688 1 97.5 23 PHE B C 1
ATOM 3023 O O . PHE B 1 23 ? 36.469 15.555 -18.766 1 97.5 23 PHE B O 1
ATOM 3030 N N . SER B 1 24 ? 34.5 16.344 -19.469 1 96.31 24 SER B N 1
ATOM 3031 C CA . SER B 1 24 ? 35.125 17.141 -20.516 1 96.31 24 SER B CA 1
ATOM 3032 C C . SER B 1 24 ? 35.781 18.391 -19.953 1 96.31 24 SER B C 1
ATOM 3034 O O . SER B 1 24 ? 36.969 18.656 -20.219 1 96.31 24 SER B O 1
ATOM 3036 N N . SER B 1 25 ? 34.938 19.219 -19.297 1 95.81 25 SER B N 1
ATOM 3037 C CA . SER B 1 25 ? 35.438 20.453 -18.672 1 95.81 25 SER B CA 1
ATOM 3038 C C . SER B 1 25 ? 34.562 20.844 -17.469 1 95.81 25 SER B C 1
ATOM 3040 O O . SER B 1 25 ? 33.562 20.188 -17.188 1 95.81 25 SER B O 1
ATOM 3042 N N . GLN B 1 26 ? 35.031 21.797 -16.719 1 96.12 26 GLN B N 1
ATOM 3043 C CA . GLN B 1 26 ? 34.281 22.359 -15.594 1 96.12 26 GLN B CA 1
ATOM 3044 C C . GLN B 1 26 ? 34.531 23.859 -15.453 1 96.12 26 GLN B C 1
ATOM 3046 O O . GLN B 1 26 ? 35.656 24.328 -15.703 1 96.12 26 GLN B O 1
ATOM 3051 N N . TYR B 1 27 ? 33.531 24.562 -15.117 1 94 27 TYR B N 1
ATOM 3052 C CA . TYR B 1 27 ? 33.688 26.016 -15.047 1 94 27 TYR B CA 1
ATOM 3053 C C . TYR B 1 27 ? 34.75 26.422 -14.039 1 94 27 TYR B C 1
ATOM 3055 O O . TYR B 1 27 ? 35.531 27.344 -14.281 1 94 27 TYR B O 1
ATOM 3063 N N . ASN B 1 28 ? 34.719 25.828 -12.945 1 93.19 28 ASN B N 1
ATOM 3064 C CA . ASN B 1 28 ? 35.781 25.969 -11.945 1 93.19 28 ASN B CA 1
ATOM 3065 C C . ASN B 1 28 ? 35.938 24.719 -11.102 1 93.19 28 ASN B C 1
ATOM 3067 O O . ASN B 1 28 ? 35.281 23.703 -11.367 1 93.19 28 ASN B O 1
ATOM 3071 N N . ASN B 1 29 ? 36.812 24.781 -10.117 1 92.38 29 ASN B N 1
ATOM 3072 C CA . ASN B 1 29 ? 37.156 23.578 -9.391 1 92.38 29 ASN B CA 1
ATOM 3073 C C . ASN B 1 29 ? 36.375 23.469 -8.078 1 92.38 29 ASN B C 1
ATOM 3075 O O . ASN B 1 29 ? 36.656 22.609 -7.25 1 92.38 29 ASN B O 1
ATOM 3079 N N . SER B 1 30 ? 35.375 24.312 -7.957 1 91.06 30 SER B N 1
ATOM 3080 C CA . SER B 1 30 ? 34.688 24.344 -6.676 1 91.06 30 SER B CA 1
ATOM 3081 C C . SER B 1 30 ? 33.188 24.375 -6.867 1 91.06 30 SER B C 1
ATOM 3083 O O . SER B 1 30 ? 32.531 23.328 -6.941 1 91.06 30 SER B O 1
ATOM 3085 N N . SER B 1 31 ? 32.625 25.562 -7.168 1 90.06 31 SER B N 1
ATOM 3086 C CA . SER B 1 31 ? 31.203 25.812 -7.117 1 90.06 31 SER B CA 1
ATOM 3087 C C . SER B 1 31 ? 30.5 25.219 -8.336 1 90.06 31 SER B C 1
ATOM 3089 O O . SER B 1 31 ? 29.297 24.906 -8.281 1 90.06 31 SER B O 1
ATOM 3091 N N . TRP B 1 32 ? 31.219 25.062 -9.438 1 94.31 32 TRP B N 1
ATOM 3092 C CA . TRP B 1 32 ? 30.641 24.547 -10.672 1 94.31 32 TRP B CA 1
ATOM 3093 C C . TRP B 1 32 ? 31.469 23.391 -11.234 1 94.31 32 TRP B C 1
ATOM 3095 O O . TRP B 1 32 ? 31.531 23.203 -12.453 1 94.31 32 TRP B O 1
ATOM 3105 N N . ALA B 1 33 ? 32.094 22.688 -10.266 1 96.44 33 ALA B N 1
ATOM 3106 C CA . ALA B 1 33 ? 32.938 21.531 -10.625 1 96.44 33 ALA B CA 1
ATOM 3107 C C . ALA B 1 33 ? 32.062 20.344 -11.023 1 96.44 33 ALA B C 1
ATOM 3109 O O . ALA B 1 33 ? 30.891 20.25 -10.648 1 96.44 33 ALA B O 1
ATOM 3110 N N . ALA B 1 34 ? 32.656 19.422 -11.742 1 96.56 34 ALA B N 1
ATOM 3111 C CA . ALA B 1 34 ? 31.953 18.203 -12.156 1 96.56 34 ALA B CA 1
ATOM 3112 C C . ALA B 1 34 ? 31.469 17.422 -10.945 1 96.56 34 ALA B C 1
ATOM 3114 O O . ALA B 1 34 ? 30.375 16.828 -10.984 1 96.56 34 ALA B O 1
ATOM 3115 N N . ASN B 1 35 ? 32.188 17.484 -9.859 1 96.31 35 ASN B N 1
ATOM 3116 C CA . ASN B 1 35 ? 31.859 16.734 -8.656 1 96.31 35 ASN B CA 1
ATOM 3117 C C . ASN B 1 35 ? 30.609 17.281 -7.977 1 96.31 35 ASN B C 1
ATOM 3119 O O . ASN B 1 35 ? 30.047 16.641 -7.078 1 96.31 35 ASN B O 1
ATOM 3123 N N . CYS B 1 36 ? 30.156 18.375 -8.453 1 95.56 36 CYS B N 1
ATOM 3124 C CA . CYS B 1 36 ? 28.953 18.953 -7.879 1 95.56 36 CYS B CA 1
ATOM 3125 C C . CYS B 1 36 ? 27.734 18.109 -8.211 1 95.56 36 CYS B C 1
ATOM 3127 O O . CYS B 1 36 ? 26.688 18.25 -7.578 1 95.56 36 CYS B O 1
ATOM 3129 N N . VAL B 1 37 ? 27.828 17.172 -9.141 1 96.38 37 VAL B N 1
ATOM 3130 C CA . VAL B 1 37 ? 26.703 16.328 -9.531 1 96.38 37 VAL B CA 1
ATOM 3131 C C . VAL B 1 37 ? 26.594 15.148 -8.578 1 96.38 37 VAL B C 1
ATOM 3133 O O . VAL B 1 37 ? 25.625 14.383 -8.641 1 96.38 37 VAL B O 1
ATOM 3136 N N . ILE B 1 38 ? 27.578 14.984 -7.695 1 95.56 38 ILE B N 1
ATOM 3137 C CA . ILE B 1 38 ? 27.609 13.859 -6.773 1 95.56 38 ILE B CA 1
ATOM 3138 C C . ILE B 1 38 ? 26.547 14.047 -5.695 1 95.56 38 ILE B C 1
ATOM 3140 O O . ILE B 1 38 ? 26.453 15.125 -5.094 1 95.56 38 ILE B O 1
ATOM 3144 N N . GLY B 1 39 ? 25.734 13 -5.484 1 93.69 39 GLY B N 1
ATOM 3145 C CA . GLY B 1 39 ? 24.766 13.016 -4.395 1 93.69 39 GLY B CA 1
ATOM 3146 C C . GLY B 1 39 ? 23.422 13.609 -4.785 1 93.69 39 GLY B C 1
ATOM 3147 O O . GLY B 1 39 ? 23.094 13.664 -5.973 1 93.69 39 GLY B O 1
ATOM 3148 N N . ASN B 1 40 ? 22.609 13.938 -3.76 1 91.62 40 ASN B N 1
ATOM 3149 C CA . ASN B 1 40 ? 21.281 14.492 -3.971 1 91.62 40 ASN B CA 1
ATOM 3150 C C . ASN B 1 40 ? 21.344 15.93 -4.484 1 91.62 40 ASN B C 1
ATOM 3152 O O . ASN B 1 40 ? 22.359 16.609 -4.309 1 91.62 40 ASN B O 1
ATOM 3156 N N . PRO B 1 41 ? 20.219 16.375 -5.027 1 90.06 41 PRO B N 1
ATOM 3157 C CA . PRO B 1 41 ? 20.219 17.734 -5.551 1 90.06 41 PRO B CA 1
ATOM 3158 C C . PRO B 1 41 ? 20.516 18.781 -4.473 1 90.06 41 PRO B C 1
ATOM 3160 O O . PRO B 1 41 ? 20 18.672 -3.355 1 90.06 41 PRO B O 1
ATOM 3163 N N . ARG B 1 42 ? 21.281 19.812 -4.848 1 86.31 42 ARG B N 1
ATOM 3164 C CA . ARG B 1 42 ? 21.625 20.891 -3.939 1 86.31 42 ARG B CA 1
ATOM 3165 C C . ARG B 1 42 ? 20.906 22.188 -4.332 1 86.31 42 ARG B C 1
ATOM 3167 O O . ARG B 1 42 ? 20.656 23.047 -3.486 1 86.31 42 ARG B O 1
ATOM 3174 N N . VAL B 1 43 ? 20.641 22.281 -5.562 1 88.06 43 VAL B N 1
ATOM 3175 C CA . VAL B 1 43 ? 20.109 23.531 -6.098 1 88.06 43 VAL B CA 1
ATOM 3176 C C . VAL B 1 43 ? 18.609 23.391 -6.379 1 88.06 43 VAL B C 1
ATOM 3178 O O . VAL B 1 43 ? 17.828 24.266 -6.027 1 88.06 43 VAL B O 1
ATOM 3181 N N . TYR B 1 44 ? 18.188 22.344 -6.906 1 87.88 44 TYR B N 1
ATOM 3182 C CA . TYR B 1 44 ? 16.797 22.109 -7.234 1 87.88 44 TYR B CA 1
ATOM 3183 C C . TYR B 1 44 ? 15.922 22.188 -5.98 1 87.88 44 TYR B C 1
ATOM 3185 O O . TYR B 1 44 ? 16.312 21.688 -4.922 1 87.88 44 TYR B O 1
ATOM 3193 N N . PRO B 1 45 ? 14.734 22.859 -6.078 1 88.75 45 PRO B N 1
ATOM 3194 C CA . PRO B 1 45 ? 13.969 23.219 -7.277 1 88.75 45 PRO B CA 1
ATOM 3195 C C . PRO B 1 45 ? 14.234 24.641 -7.754 1 88.75 45 PRO B C 1
ATOM 3197 O O . PRO B 1 45 ? 13.555 25.125 -8.664 1 88.75 45 PRO B O 1
ATOM 3200 N N . GLN B 1 46 ? 15.219 25.25 -7.219 1 83.81 46 GLN B N 1
ATOM 3201 C CA . GLN B 1 46 ? 15.539 26.609 -7.605 1 83.81 46 GLN B CA 1
ATOM 3202 C C . GLN B 1 46 ? 16.078 26.672 -9.031 1 83.81 46 GLN B C 1
ATOM 3204 O O . GLN B 1 46 ? 16.672 25.703 -9.516 1 83.81 46 GLN B O 1
ATOM 3209 N N . TYR B 1 47 ? 15.781 27.812 -9.617 1 90.38 47 TYR B N 1
ATOM 3210 C CA . TYR B 1 47 ? 16.281 28.094 -10.953 1 90.38 47 TYR B CA 1
ATOM 3211 C C . TYR B 1 47 ? 17.25 29.281 -10.93 1 90.38 47 TYR B C 1
ATOM 3213 O O . TYR B 1 47 ? 16.953 30.312 -10.328 1 90.38 47 TYR B O 1
ATOM 3221 N N . GLY B 1 48 ? 18.297 29.109 -11.57 1 90.69 48 GLY B N 1
ATOM 3222 C CA . GLY B 1 48 ? 19.234 30.219 -11.68 1 90.69 48 GLY B CA 1
ATOM 3223 C C . GLY B 1 48 ? 20.688 29.766 -11.586 1 90.69 48 GLY B C 1
ATOM 3224 O O . GLY B 1 48 ? 20.969 28.578 -11.414 1 90.69 48 GLY B O 1
ATOM 3225 N N . ASP B 1 49 ? 21.547 30.75 -11.766 1 91.38 49 ASP B N 1
ATOM 3226 C CA . ASP B 1 49 ? 22.984 30.516 -11.664 1 91.38 49 ASP B CA 1
ATOM 3227 C C . ASP B 1 49 ? 23.422 30.422 -10.203 1 91.38 49 ASP B C 1
ATOM 3229 O O . ASP B 1 49 ? 23.938 31.391 -9.641 1 91.38 49 ASP B O 1
ATOM 3233 N N . LEU B 1 50 ? 23.234 29.297 -9.672 1 91.19 50 LEU B N 1
ATOM 3234 C CA . LEU B 1 50 ? 23.484 29.078 -8.25 1 91.19 50 LEU B CA 1
ATOM 3235 C C . LEU B 1 50 ? 24.562 28.016 -8.039 1 91.19 50 LEU B C 1
ATOM 3237 O O . LEU B 1 50 ? 24.656 27.062 -8.805 1 91.19 50 LEU B O 1
ATOM 3241 N N . HIS B 1 51 ? 25.312 28.188 -6.98 1 90.06 51 HIS B N 1
ATOM 3242 C CA . HIS B 1 51 ? 26.422 27.297 -6.688 1 90.06 51 HIS B CA 1
ATOM 3243 C C . HIS B 1 51 ? 25.922 25.906 -6.312 1 90.06 51 HIS B C 1
ATOM 3245 O O . HIS B 1 51 ? 24.922 25.766 -5.598 1 90.06 51 HIS B O 1
ATOM 3251 N N . GLY B 1 52 ? 26.719 24.906 -6.84 1 93.12 52 GLY B N 1
ATOM 3252 C CA . GLY B 1 52 ? 26.422 23.547 -6.383 1 93.12 52 GLY B CA 1
ATOM 3253 C C . GLY B 1 52 ? 26.031 22.609 -7.508 1 93.12 52 GLY B C 1
ATOM 3254 O O . GLY B 1 52 ? 25.703 21.453 -7.27 1 93.12 52 GLY B O 1
ATOM 3255 N N . ALA B 1 53 ? 26.109 23.172 -8.773 1 95.81 53 ALA B N 1
ATOM 3256 C CA . ALA B 1 53 ? 25.812 22.375 -9.961 1 95.81 53 ALA B CA 1
ATOM 3257 C C . ALA B 1 53 ? 27 22.344 -10.914 1 95.81 53 ALA B C 1
ATOM 3259 O O . ALA B 1 53 ? 27.844 23.25 -10.898 1 95.81 53 ALA B O 1
ATOM 3260 N N . TRP B 1 54 ? 26.984 21.344 -11.758 1 96.88 54 TRP B N 1
ATOM 3261 C CA . TRP B 1 54 ? 28.062 21.281 -12.742 1 96.88 54 TRP B CA 1
ATOM 3262 C C . TRP B 1 54 ? 27.75 22.172 -13.945 1 96.88 54 TRP B C 1
ATOM 3264 O O . TRP B 1 54 ? 26.625 22.156 -14.461 1 96.88 54 TRP B O 1
ATOM 3274 N N . ALA B 1 55 ? 28.766 22.891 -14.328 1 96.06 55 ALA B N 1
ATOM 3275 C CA . ALA B 1 55 ? 28.766 23.641 -15.586 1 96.06 55 ALA B CA 1
ATOM 3276 C C . ALA B 1 55 ? 30.094 23.453 -16.328 1 96.06 55 ALA B C 1
ATOM 3278 O O . ALA B 1 55 ? 31.156 23.438 -15.703 1 96.06 55 ALA B O 1
ATOM 3279 N N . SER B 1 56 ? 29.938 23.281 -17.609 1 94.25 56 SER B N 1
ATOM 3280 C CA . SER B 1 56 ? 31.141 23.156 -18.406 1 94.25 56 SER B CA 1
ATOM 3281 C C . SER B 1 56 ? 31.906 24.484 -18.469 1 94.25 56 SER B C 1
ATOM 3283 O O . SER B 1 56 ? 31.328 25.547 -18.234 1 94.25 56 SER B O 1
ATOM 3285 N N . LYS B 1 57 ? 33.188 24.344 -18.734 1 93.88 57 LYS B N 1
ATOM 3286 C CA . LYS B 1 57 ? 33.969 25.531 -18.984 1 93.88 57 LYS B CA 1
ATOM 3287 C C . LYS B 1 57 ? 33.688 26.109 -20.375 1 93.88 57 LYS B C 1
ATOM 3289 O O . LYS B 1 57 ? 33.438 27.312 -20.516 1 93.88 57 LYS B O 1
ATOM 3294 N N . ASP B 1 58 ? 33.688 25.234 -21.344 1 91.75 58 ASP B N 1
ATOM 3295 C CA . ASP B 1 58 ? 33.469 25.625 -22.734 1 91.75 58 ASP B CA 1
ATOM 3296 C C . ASP B 1 58 ? 32 25.609 -23.078 1 91.75 58 ASP B C 1
ATOM 3298 O O . ASP B 1 58 ? 31.25 24.766 -22.578 1 91.75 58 ASP B O 1
ATOM 3302 N N . ILE B 1 59 ? 31.672 26.531 -23.938 1 93.19 59 ILE B N 1
ATOM 3303 C CA . ILE B 1 59 ? 30.297 26.609 -24.438 1 93.19 59 ILE B CA 1
ATOM 3304 C C . ILE B 1 59 ? 30.234 26 -25.828 1 93.19 59 ILE B C 1
ATOM 3306 O O . ILE B 1 59 ? 30.266 26.719 -26.828 1 93.19 59 ILE B O 1
ATOM 3310 N N . ASP B 1 60 ? 30.266 24.734 -25.906 1 93.25 60 ASP B N 1
ATOM 3311 C CA . ASP B 1 60 ? 30.188 24.031 -27.172 1 93.25 60 ASP B CA 1
ATOM 3312 C C . ASP B 1 60 ? 29.297 22.797 -27.062 1 93.25 60 ASP B C 1
ATOM 3314 O O . ASP B 1 60 ? 28.547 22.641 -26.094 1 93.25 60 ASP B O 1
ATOM 3318 N N . ALA B 1 61 ? 29.328 21.969 -28.141 1 92.69 61 ALA B N 1
ATOM 3319 C CA . ALA B 1 61 ? 28.375 20.859 -28.219 1 92.69 61 ALA B CA 1
ATOM 3320 C C . ALA B 1 61 ? 29.031 19.562 -27.766 1 92.69 61 ALA B C 1
ATOM 3322 O O . ALA B 1 61 ? 28.484 18.469 -27.984 1 92.69 61 ALA B O 1
ATOM 3323 N N . ASN B 1 62 ? 30.156 19.578 -27.031 1 92.38 62 ASN B N 1
ATOM 3324 C CA . ASN B 1 62 ? 30.906 18.359 -26.781 1 92.38 62 ASN B CA 1
ATOM 3325 C C . ASN B 1 62 ? 31.188 18.172 -25.281 1 92.38 62 ASN B C 1
ATOM 3327 O O . ASN B 1 62 ? 32.156 17.5 -24.906 1 92.38 62 ASN B O 1
ATOM 3331 N N . GLN B 1 63 ? 30.406 18.719 -24.5 1 95.69 63 GLN B N 1
ATOM 3332 C CA . GLN B 1 63 ? 30.656 18.625 -23.062 1 95.69 63 GLN B CA 1
ATOM 3333 C C . GLN B 1 63 ? 29.984 17.375 -22.484 1 95.69 63 GLN B C 1
ATOM 3335 O O . GLN B 1 63 ? 28.891 17.016 -22.891 1 95.69 63 GLN B O 1
ATOM 3340 N N . PHE B 1 64 ? 30.703 16.703 -21.547 1 97.62 64 PHE B N 1
ATOM 3341 C CA . PHE B 1 64 ? 30.125 15.5 -20.984 1 97.62 64 PHE B CA 1
ATOM 3342 C C . PHE B 1 64 ? 30.609 15.297 -19.547 1 97.62 64 PHE B C 1
ATOM 3344 O O . PHE B 1 64 ? 31.609 15.891 -19.125 1 97.62 64 PHE B O 1
ATOM 3351 N N . VAL B 1 65 ? 29.859 14.516 -18.766 1 97.81 65 VAL B N 1
ATOM 3352 C CA . VAL B 1 65 ? 30.266 13.961 -17.469 1 97.81 65 VAL B CA 1
ATOM 3353 C C . VAL B 1 65 ? 30.016 12.461 -17.453 1 97.81 65 VAL B C 1
ATOM 3355 O O . VAL B 1 65 ? 29 11.984 -17.969 1 97.81 65 VAL B O 1
ATOM 3358 N N . GLU B 1 66 ? 30.969 11.695 -16.922 1 98.25 66 GLU B N 1
ATOM 3359 C CA . GLU B 1 66 ? 30.859 10.25 -16.703 1 98.25 66 GLU B CA 1
ATOM 3360 C C . GLU B 1 66 ? 30.703 9.914 -15.227 1 98.25 66 GLU B C 1
ATOM 3362 O O . GLU B 1 66 ? 31.469 10.398 -14.391 1 98.25 66 GLU B O 1
ATOM 3367 N N . LEU B 1 67 ? 29.75 9.133 -15.016 1 98.06 67 LEU B N 1
ATOM 3368 C CA . LEU B 1 67 ? 29.266 8.961 -13.648 1 98.06 67 LEU B CA 1
ATOM 3369 C C . LEU B 1 67 ? 29.281 7.488 -13.25 1 98.06 67 LEU B C 1
ATOM 3371 O O . LEU B 1 67 ? 29.016 6.613 -14.078 1 98.06 67 LEU B O 1
ATOM 3375 N N . CYS B 1 68 ? 29.531 7.332 -11.961 1 97.31 68 CYS B N 1
ATOM 3376 C CA . CYS B 1 68 ? 29.5 5.996 -11.375 1 97.31 68 CYS B CA 1
ATOM 3377 C C . CYS B 1 68 ? 28.516 5.941 -10.211 1 97.31 68 CYS B C 1
ATOM 3379 O O . CYS B 1 68 ? 28.453 6.867 -9.398 1 97.31 68 CYS B O 1
ATOM 3381 N N . TYR B 1 69 ? 27.781 4.879 -10.188 1 96.06 69 TYR B N 1
ATOM 3382 C CA . TYR B 1 69 ? 26.812 4.645 -9.117 1 96.06 69 TYR B CA 1
ATOM 3383 C C . TYR B 1 69 ? 27.234 3.465 -8.25 1 96.06 69 TYR B C 1
ATOM 3385 O O . TYR B 1 69 ? 28.141 2.719 -8.602 1 96.06 69 TYR B O 1
ATOM 3393 N N . GLU B 1 70 ? 26.531 3.361 -7.172 1 92.81 70 GLU B N 1
ATOM 3394 C CA . GLU B 1 70 ? 26.922 2.363 -6.18 1 92.81 70 GLU B CA 1
ATOM 3395 C C . GLU B 1 70 ? 26.594 0.951 -6.66 1 92.81 70 GLU B C 1
ATOM 3397 O O . GLU B 1 70 ? 27.422 0.046 -6.547 1 92.81 70 GLU B O 1
ATOM 3402 N N . GLU B 1 71 ? 25.422 0.73 -7.207 1 89 71 GLU B N 1
ATOM 3403 C CA . GLU B 1 71 ? 24.953 -0.588 -7.621 1 89 71 GLU B CA 1
ATOM 3404 C C . GLU B 1 71 ? 24.547 -0.592 -9.094 1 89 71 GLU B C 1
ATOM 3406 O O . GLU B 1 71 ? 23.938 0.367 -9.578 1 89 71 GLU B O 1
ATOM 3411 N N . ALA B 1 72 ? 24.938 -1.653 -9.711 1 89.56 72 ALA B N 1
ATOM 3412 C CA . ALA B 1 72 ? 24.453 -1.838 -11.078 1 89.56 72 ALA B CA 1
ATOM 3413 C C . ALA B 1 72 ? 22.984 -2.262 -11.094 1 89.56 72 ALA B C 1
ATOM 3415 O O . ALA B 1 72 ? 22.578 -3.135 -10.328 1 89.56 72 ALA B O 1
ATOM 3416 N N . VAL B 1 73 ? 22.203 -1.584 -11.922 1 89.38 73 VAL B N 1
ATOM 3417 C CA . VAL B 1 73 ? 20.781 -1.899 -11.969 1 89.38 73 VAL B CA 1
ATOM 3418 C C . VAL B 1 73 ? 20.312 -1.958 -13.414 1 89.38 73 VAL B C 1
ATOM 3420 O O . VAL B 1 73 ? 20.922 -1.369 -14.305 1 89.38 73 VAL B O 1
ATOM 3423 N N . PHE B 1 74 ? 19.25 -2.811 -13.633 1 87.88 74 PHE B N 1
ATOM 3424 C CA . PHE B 1 74 ? 18.484 -2.678 -14.867 1 87.88 74 PHE B CA 1
ATOM 3425 C C . PHE B 1 74 ? 17.656 -1.396 -14.859 1 87.88 74 PHE B C 1
ATOM 3427 O O . PHE B 1 74 ? 16.781 -1.227 -14.016 1 87.88 74 PHE B O 1
ATOM 3434 N N . ILE B 1 75 ? 17.969 -0.5 -15.805 1 91.69 75 ILE B N 1
ATOM 3435 C CA . ILE B 1 75 ? 17.484 0.874 -15.734 1 91.69 75 ILE B CA 1
ATOM 3436 C C . ILE B 1 75 ? 15.977 0.9 -15.961 1 91.69 75 ILE B C 1
ATOM 3438 O O . ILE B 1 75 ? 15.469 0.313 -16.922 1 91.69 75 ILE B O 1
ATOM 3442 N N . ASP B 1 76 ? 15.281 1.484 -15.07 1 88.88 76 ASP B N 1
ATOM 3443 C CA . ASP B 1 76 ? 13.883 1.854 -15.273 1 88.88 76 ASP B CA 1
ATOM 3444 C C . ASP B 1 76 ? 13.766 3.289 -15.781 1 88.88 76 ASP B C 1
ATOM 3446 O O . ASP B 1 76 ? 13.086 3.547 -16.781 1 88.88 76 ASP B O 1
ATOM 3450 N N . GLU B 1 77 ? 14.453 4.168 -15.125 1 93.62 77 GLU B N 1
ATOM 3451 C CA . GLU B 1 77 ? 14.469 5.559 -15.562 1 93.62 77 GLU B CA 1
ATOM 3452 C C . GLU B 1 77 ? 15.711 6.285 -15.047 1 93.62 77 GLU B C 1
ATOM 3454 O O . GLU B 1 77 ? 16.359 5.816 -14.109 1 93.62 77 GLU B O 1
ATOM 3459 N N . ILE B 1 78 ? 16.062 7.336 -15.742 1 96.62 78 ILE B N 1
ATOM 3460 C CA . ILE B 1 78 ? 17.094 8.289 -15.344 1 96.62 78 ILE B CA 1
ATOM 3461 C C . ILE B 1 78 ? 16.469 9.672 -15.141 1 96.62 78 ILE B C 1
ATOM 3463 O O . ILE B 1 78 ? 15.711 10.148 -15.984 1 96.62 78 ILE B O 1
ATOM 3467 N N . ASN B 1 79 ? 16.734 10.219 -13.938 1 96.12 79 ASN B N 1
ATOM 3468 C CA . ASN B 1 79 ? 16.234 11.562 -13.664 1 96.12 79 ASN B CA 1
ATOM 3469 C C . ASN B 1 79 ? 17.375 12.578 -13.594 1 96.12 79 ASN B C 1
ATOM 3471 O O . ASN B 1 79 ? 18.219 12.492 -12.711 1 96.12 79 ASN B O 1
ATOM 3475 N N . ILE B 1 80 ? 17.359 13.477 -14.523 1 97.56 80 ILE B N 1
ATOM 3476 C CA . ILE B 1 80 ? 18.406 14.492 -14.602 1 97.56 80 ILE B CA 1
ATOM 3477 C C . ILE B 1 80 ? 17.859 15.828 -14.094 1 97.56 80 ILE B C 1
ATOM 3479 O O . ILE B 1 80 ? 16.938 16.391 -14.68 1 97.56 80 ILE B O 1
ATOM 3483 N N . TYR B 1 81 ? 18.5 16.297 -13.07 1 96.06 81 TYR B N 1
ATOM 3484 C CA . TYR B 1 81 ? 18.078 17.562 -12.453 1 96.06 81 TYR B CA 1
ATOM 3485 C C . TYR B 1 81 ? 18.812 18.734 -13.094 1 96.06 81 TYR B C 1
ATOM 3487 O O . TYR B 1 81 ? 19.984 18.969 -12.828 1 96.06 81 TYR B O 1
ATOM 3495 N N . GLU B 1 82 ? 18.047 19.484 -13.914 1 95.94 82 GLU B N 1
ATOM 3496 C CA . GLU B 1 82 ? 18.562 20.656 -14.617 1 95.94 82 GLU B CA 1
ATOM 3497 C C . GLU B 1 82 ? 18.125 21.938 -13.93 1 95.94 82 GLU B C 1
ATOM 3499 O O . GLU B 1 82 ? 16.938 22.219 -13.805 1 95.94 82 GLU B O 1
ATOM 3504 N N . THR B 1 83 ? 19.141 22.75 -13.609 1 95.06 83 THR B N 1
ATOM 3505 C CA . THR B 1 83 ? 18.766 23.875 -12.75 1 95.06 83 THR B CA 1
ATOM 3506 C C . THR B 1 83 ? 19.094 25.203 -13.43 1 95.06 83 THR B C 1
ATOM 3508 O O . THR B 1 83 ? 18.625 26.266 -12.984 1 95.06 83 THR B O 1
ATOM 3511 N N . TYR B 1 84 ? 19.922 25.219 -14.422 1 93.94 84 TYR B N 1
ATOM 3512 C CA . TYR B 1 84 ? 20.156 26.422 -15.211 1 93.94 84 TYR B CA 1
ATOM 3513 C C . TYR B 1 84 ? 20.266 26.094 -16.688 1 93.94 84 TYR B C 1
ATOM 3515 O O . TYR B 1 84 ? 21.078 25.266 -17.094 1 93.94 84 TYR B O 1
ATOM 3523 N N . HIS B 1 85 ? 19.312 26.781 -17.547 1 92.25 85 HIS B N 1
ATOM 3524 C CA . HIS B 1 85 ? 19.234 26.562 -18.984 1 92.25 85 HIS B CA 1
ATOM 3525 C C . HIS B 1 85 ? 19.016 25.094 -19.297 1 92.25 85 HIS B C 1
ATOM 3527 O O . HIS B 1 85 ? 19.797 24.484 -20.047 1 92.25 85 HIS B O 1
ATOM 3533 N N . ALA B 1 86 ? 17.906 24.609 -18.797 1 94.06 86 ALA B N 1
ATOM 3534 C CA . ALA B 1 86 ? 17.516 23.219 -19.016 1 94.06 86 ALA B CA 1
ATOM 3535 C C . ALA B 1 86 ? 17.297 22.922 -20.484 1 94.06 86 ALA B C 1
ATOM 3537 O O . ALA B 1 86 ? 17.078 23.844 -21.281 1 94.06 86 ALA B O 1
ATOM 3538 N N . GLY B 1 87 ? 17.469 21.656 -20.875 1 95.12 87 GLY B N 1
ATOM 3539 C CA . GLY B 1 87 ? 17.203 21.25 -22.25 1 95.12 87 GLY B CA 1
ATOM 3540 C C . GLY B 1 87 ? 18.469 21 -23.047 1 95.12 87 GLY B C 1
ATOM 3541 O O . GLY B 1 87 ? 18.422 20.609 -24.219 1 95.12 87 GLY B O 1
ATOM 3542 N N . ALA B 1 88 ? 19.594 21.125 -22.422 1 95.31 88 ALA B N 1
ATOM 3543 C CA . ALA B 1 88 ? 20.875 21.047 -23.141 1 95.31 88 ALA B CA 1
ATOM 3544 C C . ALA B 1 88 ? 21.344 19.609 -23.25 1 95.31 88 ALA B C 1
ATOM 3546 O O . ALA B 1 88 ? 22.297 19.312 -23.984 1 95.31 88 ALA B O 1
ATOM 3547 N N . VAL B 1 89 ? 20.734 18.656 -22.531 1 96.75 89 VAL B N 1
ATOM 3548 C CA . VAL B 1 89 ? 21.172 17.266 -22.578 1 96.75 89 VAL B CA 1
ATOM 3549 C C . VAL B 1 89 ? 20.906 16.688 -23.969 1 96.75 89 VAL B C 1
ATOM 3551 O O . VAL B 1 89 ? 19.75 16.562 -24.391 1 96.75 89 VAL B O 1
ATOM 3554 N N . LYS B 1 90 ? 21.969 16.297 -24.594 1 96.5 90 LYS B N 1
ATOM 3555 C CA . LYS B 1 90 ? 21.906 15.852 -25.984 1 96.5 90 LYS B CA 1
ATOM 3556 C C . LYS B 1 90 ? 21.906 14.328 -26.062 1 96.5 90 LYS B C 1
ATOM 3558 O O . LYS B 1 90 ? 21.266 13.742 -26.938 1 96.5 90 LYS B O 1
ATOM 3563 N N . ARG B 1 91 ? 22.656 13.727 -25.203 1 97.5 91 ARG B N 1
ATOM 3564 C CA . ARG B 1 91 ? 22.859 12.281 -25.281 1 97.5 91 ARG B CA 1
ATOM 3565 C C . ARG B 1 91 ? 23.125 11.703 -23.891 1 97.5 91 ARG B C 1
ATOM 3567 O O . ARG B 1 91 ? 23.781 12.336 -23.062 1 97.5 91 ARG B O 1
ATOM 3574 N N . VAL B 1 92 ? 22.531 10.555 -23.641 1 98.31 92 VAL B N 1
ATOM 3575 C CA . VAL B 1 92 ? 22.844 9.742 -22.469 1 98.31 92 VAL B CA 1
ATOM 3576 C C . VAL B 1 92 ? 23.312 8.352 -22.906 1 98.31 92 VAL B C 1
ATOM 3578 O O . VAL B 1 92 ? 22.656 7.719 -23.75 1 98.31 92 VAL B O 1
ATOM 3581 N N . ALA B 1 93 ? 24.422 7.926 -22.422 1 98.19 93 ALA B N 1
ATOM 3582 C CA . ALA B 1 93 ? 24.969 6.613 -22.766 1 98.19 93 ALA B CA 1
ATOM 3583 C C . ALA B 1 93 ? 25.219 5.777 -21.516 1 98.19 93 ALA B C 1
ATOM 3585 O O . ALA B 1 93 ? 25.562 6.32 -20.469 1 98.19 93 ALA B O 1
ATOM 3586 N N . ALA B 1 94 ? 25 4.508 -21.688 1 97.62 94 ALA B N 1
ATOM 3587 C CA . ALA B 1 94 ? 25.297 3.545 -20.625 1 97.62 94 ALA B CA 1
ATOM 3588 C C . ALA B 1 94 ? 26.5 2.68 -20.984 1 97.62 94 ALA B C 1
ATOM 3590 O O . ALA B 1 94 ? 26.672 2.281 -22.141 1 97.62 94 ALA B O 1
ATOM 3591 N N . LYS B 1 95 ? 27.234 2.412 -19.984 1 95.56 95 LYS B N 1
ATOM 3592 C CA . LYS B 1 95 ? 28.375 1.526 -20.219 1 95.56 95 LYS B CA 1
ATOM 3593 C C . LYS B 1 95 ? 27.938 0.063 -20.219 1 95.56 95 LYS B C 1
ATOM 3595 O O . LYS B 1 95 ? 27.359 -0.412 -19.234 1 95.56 95 LYS B O 1
ATOM 3600 N N . ASN B 1 96 ? 28.234 -0.59 -21.312 1 90.69 96 ASN B N 1
ATOM 3601 C CA . ASN B 1 96 ? 27.859 -1.995 -21.391 1 90.69 96 ASN B CA 1
ATOM 3602 C C . ASN B 1 96 ? 28.891 -2.898 -20.719 1 90.69 96 ASN B C 1
ATOM 3604 O O . ASN B 1 96 ? 29.938 -2.432 -20.281 1 90.69 96 ASN B O 1
ATOM 3608 N N . PRO B 1 97 ? 28.609 -4.172 -20.578 1 81.19 97 PRO B N 1
ATOM 3609 C CA . PRO B 1 97 ? 29.5 -5.078 -19.859 1 81.19 97 PRO B CA 1
ATOM 3610 C C . PRO B 1 97 ? 30.859 -5.227 -20.531 1 81.19 97 PRO B C 1
ATOM 3612 O O . PRO B 1 97 ? 31.844 -5.613 -19.891 1 81.19 97 PRO B O 1
ATOM 3615 N N . THR B 1 98 ? 30.984 -4.914 -21.781 1 83.12 98 THR B N 1
ATOM 3616 C CA . THR B 1 98 ? 32.25 -4.984 -22.516 1 83.12 98 THR B CA 1
ATOM 3617 C C . THR B 1 98 ? 33.031 -3.688 -22.359 1 83.12 98 THR B C 1
ATOM 3619 O O . THR B 1 98 ? 34.125 -3.557 -22.891 1 83.12 98 THR B O 1
ATOM 3622 N N . GLY B 1 99 ? 32.469 -2.721 -21.688 1 88.12 99 GLY B N 1
ATOM 3623 C CA . GLY B 1 99 ? 33.188 -1.493 -21.391 1 88.12 99 GLY B CA 1
ATOM 3624 C C . GLY B 1 99 ? 32.969 -0.395 -22.406 1 88.12 99 GLY B C 1
ATOM 3625 O O . GLY B 1 99 ? 33.594 0.653 -22.359 1 88.12 99 GLY B O 1
ATOM 3626 N N . HIS B 1 100 ? 32.094 -0.689 -23.297 1 92.75 100 HIS B N 1
ATOM 3627 C CA . HIS B 1 100 ? 31.797 0.31 -24.312 1 92.75 100 HIS B CA 1
ATOM 3628 C C . HIS B 1 100 ? 30.547 1.117 -23.953 1 92.75 100 HIS B C 1
ATOM 3630 O O . HIS B 1 100 ? 29.609 0.586 -23.344 1 92.75 100 HIS B O 1
ATOM 3636 N N . TRP B 1 101 ? 30.625 2.418 -24.344 1 96.31 101 TRP B N 1
ATOM 3637 C CA . TRP B 1 101 ? 29.453 3.271 -24.141 1 96.31 101 TRP B CA 1
ATOM 3638 C C . TRP B 1 101 ? 28.391 2.996 -25.203 1 96.31 101 TRP B C 1
ATOM 3640 O O . TRP B 1 101 ? 28.688 3.01 -26.406 1 96.31 101 TRP B O 1
ATOM 3650 N N . GLU B 1 102 ? 27.219 2.721 -24.75 1 96.62 102 GLU B N 1
ATOM 3651 C CA . GLU B 1 102 ? 26.062 2.541 -25.625 1 96.62 102 GLU B CA 1
ATOM 3652 C C . GLU B 1 102 ? 25.031 3.652 -25.438 1 96.62 102 GLU B C 1
ATOM 3654 O O . GLU B 1 102 ? 24.531 3.85 -24.328 1 96.62 102 GLU B O 1
ATOM 3659 N N . THR B 1 103 ? 24.703 4.34 -26.516 1 97.56 103 THR B N 1
ATOM 3660 C CA . THR B 1 103 ? 23.734 5.426 -26.438 1 97.56 103 THR B CA 1
ATOM 3661 C C . THR B 1 103 ? 22.344 4.887 -26.141 1 97.56 103 THR B C 1
ATOM 3663 O O . THR B 1 103 ? 21.844 3.992 -26.844 1 97.56 103 THR B O 1
ATOM 3666 N N . ILE B 1 104 ? 21.734 5.43 -25.125 1 97.56 104 ILE B N 1
ATOM 3667 C CA . ILE B 1 104 ? 20.406 4.957 -24.781 1 97.56 104 ILE B CA 1
ATOM 3668 C C . ILE B 1 104 ? 19.391 6.09 -24.953 1 97.56 104 ILE B C 1
ATOM 3670 O O . ILE B 1 104 ? 18.188 5.863 -24.906 1 97.56 104 ILE B O 1
ATOM 3674 N N . TYR B 1 105 ? 19.859 7.27 -25.047 1 97.38 105 TYR B N 1
ATOM 3675 C CA . TYR B 1 105 ? 19.031 8.43 -25.375 1 97.38 105 TYR B CA 1
ATOM 3676 C C . TYR B 1 105 ? 19.812 9.43 -26.219 1 97.38 105 TYR B C 1
ATOM 3678 O O . TYR B 1 105 ? 21 9.664 -25.969 1 97.38 105 TYR B O 1
ATOM 3686 N N . GLU B 1 106 ? 19.172 9.953 -27.203 1 97.06 106 GLU B N 1
ATOM 3687 C CA . GLU B 1 106 ? 19.766 11.008 -28.016 1 97.06 106 GLU B CA 1
ATOM 3688 C C . GLU B 1 106 ? 18.672 11.906 -28.609 1 97.06 106 GLU B C 1
ATOM 3690 O O . GLU B 1 106 ? 17.594 11.422 -28.984 1 97.06 106 GLU B O 1
ATOM 3695 N N . THR B 1 107 ? 18.969 13.141 -28.594 1 95 107 THR B N 1
ATOM 3696 C CA . THR B 1 107 ? 18.062 14.086 -29.25 1 95 107 THR B CA 1
ATOM 3697 C C . THR B 1 107 ? 18.812 14.883 -30.312 1 95 107 THR B C 1
ATOM 3699 O O . THR B 1 107 ? 19.969 15.234 -30.125 1 95 107 THR B O 1
ATOM 3702 N N . PRO B 1 108 ? 18.172 15.109 -31.438 1 90.38 108 PRO B N 1
ATOM 3703 C CA . PRO B 1 108 ? 18.812 15.898 -32.5 1 90.38 108 PRO B CA 1
ATOM 3704 C C . PRO B 1 108 ? 18.844 17.391 -32.156 1 90.38 108 PRO B C 1
ATOM 3706 O O . PRO B 1 108 ? 19.672 18.125 -32.719 1 90.38 108 PRO B O 1
ATOM 3709 N N . ARG B 1 109 ? 17.906 17.797 -31.359 1 89.69 109 ARG B N 1
ATOM 3710 C CA . ARG B 1 109 ? 17.812 19.234 -31.078 1 89.69 109 ARG B CA 1
ATOM 3711 C C . ARG B 1 109 ? 17.625 19.484 -29.578 1 89.69 109 ARG B C 1
ATOM 3713 O O . ARG B 1 109 ? 16.656 19.016 -28.984 1 89.69 109 ARG B O 1
ATOM 3720 N N . CYS B 1 110 ? 18.578 20.297 -29.094 1 91.25 110 CYS B N 1
ATOM 3721 C CA . CYS B 1 110 ? 18.484 20.719 -27.703 1 91.25 110 CYS B CA 1
ATOM 3722 C C . CYS B 1 110 ? 17.641 21.984 -27.578 1 91.25 110 CYS B C 1
ATOM 3724 O O . CYS B 1 110 ? 17.359 22.656 -28.562 1 91.25 110 CYS B O 1
ATOM 3726 N N . GLN B 1 111 ? 17.109 22.203 -26.453 1 88.88 111 GLN B N 1
ATOM 3727 C CA . GLN B 1 111 ? 16.234 23.344 -26.188 1 88.88 111 GLN B CA 1
ATOM 3728 C C . GLN B 1 111 ? 16.812 24.219 -25.062 1 88.88 111 GLN B C 1
ATOM 3730 O O . GLN B 1 111 ? 17.688 23.781 -24.312 1 88.88 111 GLN B O 1
ATOM 3735 N N . LYS B 1 112 ? 16.328 25.5 -25.109 1 90 112 LYS B N 1
ATOM 3736 C CA . LYS B 1 112 ? 16.594 26.391 -23.984 1 90 112 LYS B CA 1
ATOM 3737 C C . LYS B 1 112 ? 15.352 26.594 -23.141 1 90 112 LYS B C 1
ATOM 3739 O O . LYS B 1 112 ? 14.383 27.203 -23.578 1 90 112 LYS B O 1
ATOM 3744 N N . ILE B 1 113 ? 15.43 26.062 -21.969 1 92.69 113 ILE B N 1
ATOM 3745 C CA . ILE B 1 113 ? 14.305 26.141 -21.047 1 92.69 113 ILE B CA 1
ATOM 3746 C C . ILE B 1 113 ? 14.688 27.016 -19.844 1 92.69 113 ILE B C 1
ATOM 3748 O O . ILE B 1 113 ? 15.688 26.766 -19.188 1 92.69 113 ILE B O 1
ATOM 3752 N N . ASN B 1 114 ? 13.891 28.062 -19.5 1 90.88 114 ASN B N 1
ATOM 3753 C CA . ASN B 1 114 ? 14.203 29.031 -18.453 1 90.88 114 ASN B CA 1
ATOM 3754 C C . ASN B 1 114 ? 13.516 28.688 -17.141 1 90.88 114 ASN B C 1
ATOM 3756 O O . ASN B 1 114 ? 12.891 29.547 -16.516 1 90.88 114 ASN B O 1
ATOM 3760 N N . LYS B 1 115 ? 13.523 27.5 -16.797 1 92.62 115 LYS B N 1
ATOM 3761 C CA . LYS B 1 115 ? 13.047 26.969 -15.523 1 92.62 115 LYS B CA 1
ATOM 3762 C C . LYS B 1 115 ? 13.781 25.688 -15.156 1 92.62 115 LYS B C 1
ATOM 3764 O O . LYS B 1 115 ? 14.328 25 -16.031 1 92.62 115 LYS B O 1
ATOM 3769 N N . SER B 1 116 ? 13.883 25.484 -13.891 1 93.19 116 SER B N 1
ATOM 3770 C CA . SER B 1 116 ? 14.445 24.219 -13.469 1 93.19 116 SER B CA 1
ATOM 3771 C C . SER B 1 116 ? 13.5 23.062 -13.773 1 93.19 116 SER B C 1
ATOM 3773 O O . SER B 1 116 ? 12.281 23.25 -13.859 1 93.19 116 SER B O 1
ATOM 3775 N N . ARG B 1 117 ? 14.039 21.906 -14 1 93.44 117 ARG B N 1
ATOM 3776 C CA . ARG B 1 117 ? 13.195 20.734 -14.266 1 93.44 117 ARG B CA 1
ATOM 3777 C C . ARG B 1 117 ? 13.922 19.453 -13.891 1 93.44 117 ARG B C 1
ATOM 3779 O O . ARG B 1 117 ? 15.148 19.438 -13.734 1 93.44 117 ARG B O 1
ATOM 3786 N N . ILE B 1 118 ? 13.117 18.438 -13.625 1 94.75 118 ILE B N 1
ATOM 3787 C CA . ILE B 1 118 ? 13.602 17.062 -13.648 1 94.75 118 ILE B CA 1
ATOM 3788 C C . ILE B 1 118 ? 13.344 16.453 -15.016 1 94.75 118 ILE B C 1
ATOM 3790 O O . ILE B 1 118 ? 12.195 16.266 -15.422 1 94.75 118 ILE B O 1
ATOM 3794 N N . PHE B 1 119 ? 14.445 16.203 -15.703 1 95.31 119 PHE B N 1
ATOM 3795 C CA . PHE B 1 119 ? 14.336 15.625 -17.031 1 95.31 119 PHE B CA 1
ATOM 3796 C C . PHE B 1 119 ? 14.477 14.109 -16.969 1 95.31 119 PHE B C 1
ATOM 3798 O O . PHE B 1 119 ? 15.5 13.594 -16.531 1 95.31 119 PHE B O 1
ATOM 3805 N N . THR B 1 120 ? 13.422 13.461 -17.359 1 96.38 120 THR B N 1
ATOM 3806 C CA . THR B 1 120 ? 13.43 12.008 -17.484 1 96.38 120 THR B CA 1
ATOM 3807 C C . THR B 1 120 ? 13.406 11.594 -18.953 1 96.38 120 THR B C 1
ATOM 3809 O O . THR B 1 120 ? 12.328 11.445 -19.547 1 96.38 120 THR B O 1
ATOM 3812 N N . PRO B 1 121 ? 14.602 11.375 -19.531 1 95.56 121 PRO B N 1
ATOM 3813 C CA . PRO B 1 121 ? 14.648 11.047 -20.953 1 95.56 121 PRO B CA 1
ATOM 3814 C C . PRO B 1 121 ? 13.977 9.719 -21.281 1 95.56 121 PRO B C 1
ATOM 3816 O O . PRO B 1 121 ? 14.078 8.766 -20.5 1 95.56 121 PRO B O 1
ATOM 3819 N N . PRO B 1 122 ? 13.211 9.75 -22.422 1 94.56 122 PRO B N 1
ATOM 3820 C CA . PRO B 1 122 ? 12.727 8.461 -22.906 1 94.56 122 PRO B CA 1
ATOM 3821 C C . PRO B 1 122 ? 13.852 7.559 -23.406 1 94.56 122 PRO B C 1
ATOM 3823 O O . PRO B 1 122 ? 14.188 7.59 -24.594 1 94.56 122 PRO B O 1
ATOM 3826 N N . ILE B 1 123 ? 14.328 6.676 -22.578 1 94.69 123 ILE B N 1
ATOM 3827 C CA . ILE B 1 123 ? 15.531 5.914 -22.891 1 94.69 123 ILE B CA 1
ATOM 3828 C C . ILE B 1 123 ? 15.156 4.582 -23.531 1 94.69 123 ILE B C 1
ATOM 3830 O O . ILE B 1 123 ? 14.07 4.051 -23.281 1 94.69 123 ILE B O 1
ATOM 3834 N N . GLN B 1 124 ? 16 4.082 -24.375 1 93.25 124 GLN B N 1
ATOM 3835 C CA . GLN B 1 124 ? 16.016 2.672 -24.75 1 93.25 124 GLN B CA 1
ATOM 3836 C C . GLN B 1 124 ? 16.688 1.825 -23.672 1 93.25 124 GLN B C 1
ATOM 3838 O O . GLN B 1 124 ? 17.906 1.84 -23.531 1 93.25 124 GLN B O 1
ATOM 3843 N N . ARG B 1 125 ? 15.891 1.048 -22.984 1 89.88 125 ARG B N 1
ATOM 3844 C CA . ARG B 1 125 ? 16.391 0.322 -21.828 1 89.88 125 ARG B CA 1
ATOM 3845 C C . ARG B 1 125 ? 17.359 -0.775 -22.234 1 89.88 125 ARG B C 1
ATOM 3847 O O . ARG B 1 125 ? 17.031 -1.625 -23.078 1 89.88 125 ARG B O 1
ATOM 3854 N N . PRO B 1 126 ? 18.547 -0.635 -21.641 1 88.94 126 PRO B N 1
ATOM 3855 C CA . PRO B 1 126 ? 19.469 -1.745 -21.891 1 88.94 126 PRO B CA 1
ATOM 3856 C C . PRO B 1 126 ? 19.031 -3.041 -21.219 1 88.94 126 PRO B C 1
ATOM 3858 O O . PRO B 1 126 ? 18.281 -3.008 -20.234 1 88.94 126 PRO B O 1
ATOM 3861 N N . ASP B 1 127 ? 19.469 -4.211 -21.75 1 80.12 127 ASP B N 1
ATOM 3862 C CA . ASP B 1 127 ? 19.141 -5.516 -21.188 1 80.12 127 ASP B CA 1
ATOM 3863 C C . ASP B 1 127 ? 20.219 -5.988 -20.219 1 80.12 127 ASP B C 1
ATOM 3865 O O . ASP B 1 127 ? 20.328 -7.184 -19.938 1 80.12 127 ASP B O 1
ATOM 3869 N N . TYR B 1 128 ? 21.109 -5.086 -19.844 1 81.75 128 TYR B N 1
ATOM 3870 C CA . TYR B 1 128 ? 22.172 -5.367 -18.891 1 81.75 128 TYR B CA 1
ATOM 3871 C C . TYR B 1 128 ? 22.141 -4.363 -17.734 1 81.75 128 TYR B C 1
ATOM 3873 O O . TYR B 1 128 ? 21.641 -3.25 -17.891 1 81.75 128 TYR B O 1
ATOM 3881 N N . PRO B 1 129 ? 22.609 -4.824 -16.594 1 86.81 129 PRO B N 1
ATOM 3882 C CA . PRO B 1 129 ? 22.688 -3.881 -15.477 1 86.81 129 PRO B CA 1
ATOM 3883 C C . PRO B 1 129 ? 23.703 -2.758 -15.719 1 86.81 129 PRO B C 1
ATOM 3885 O O . PRO B 1 129 ? 24.75 -2.99 -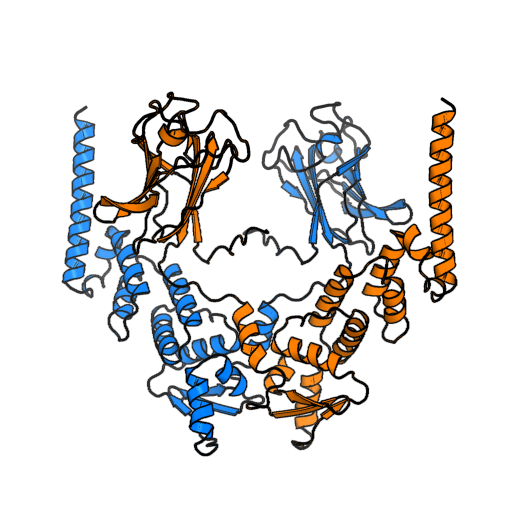16.312 1 86.81 129 PRO B O 1
ATOM 3888 N N . VAL B 1 130 ? 23.359 -1.56 -15.328 1 93.25 130 VAL B N 1
ATOM 3889 C CA . VAL B 1 130 ? 24.172 -0.368 -15.578 1 93.25 130 VAL B CA 1
ATOM 3890 C C . VAL B 1 130 ? 24.5 0.312 -14.25 1 93.25 130 VAL B C 1
ATOM 3892 O O . VAL B 1 130 ? 23.641 0.444 -13.375 1 93.25 130 VAL B O 1
ATOM 3895 N N . ASP B 1 131 ? 25.812 0.562 -14.109 1 95 131 ASP B N 1
ATOM 3896 C CA . ASP B 1 131 ? 26.188 1.386 -12.961 1 95 131 ASP B CA 1
ATOM 3897 C C . ASP B 1 131 ? 27.016 2.596 -13.398 1 95 131 ASP B C 1
ATOM 3899 O O . ASP B 1 131 ? 27.5 3.359 -12.562 1 95 131 ASP B O 1
ATOM 3903 N N . GLU B 1 132 ? 27.219 2.775 -14.648 1 96.88 132 GLU B N 1
ATOM 3904 C CA . GLU B 1 132 ? 27.938 3.93 -15.172 1 96.88 132 GLU B CA 1
ATOM 3905 C C . GLU B 1 132 ? 27.172 4.578 -16.328 1 96.88 132 GLU B C 1
ATOM 3907 O O . GLU B 1 132 ? 26.688 3.883 -17.219 1 96.88 132 GLU B O 1
ATOM 3912 N N . LEU B 1 133 ? 27.094 5.863 -16.297 1 98.06 133 LEU B N 1
ATOM 3913 C CA . LEU B 1 133 ? 26.422 6.645 -17.328 1 98.06 133 LEU B CA 1
ATOM 3914 C C . LEU B 1 133 ? 27.328 7.754 -17.859 1 98.06 133 LEU B C 1
ATOM 3916 O O . LEU B 1 133 ? 28.172 8.266 -17.125 1 98.06 133 LEU B O 1
ATOM 3920 N N . ARG B 1 134 ? 27.203 8.07 -19.016 1 98.44 134 ARG B N 1
ATOM 3921 C CA . ARG B 1 134 ? 27.781 9.266 -19.625 1 98.44 134 ARG B CA 1
ATOM 3922 C C . ARG B 1 134 ? 26.672 10.211 -20.094 1 98.44 134 ARG B C 1
ATOM 3924 O O . ARG B 1 134 ? 25.781 9.812 -20.859 1 98.44 134 ARG B O 1
ATOM 3931 N N . VAL B 1 135 ? 26.688 11.398 -19.641 1 98.19 135 VAL B N 1
ATOM 3932 C CA . VAL B 1 135 ? 25.719 12.406 -20.031 1 98.19 135 VAL B CA 1
ATOM 3933 C C . VAL B 1 135 ? 26.406 13.516 -20.828 1 98.19 135 VAL B C 1
ATOM 3935 O O . VAL B 1 135 ? 27.375 14.109 -20.359 1 98.19 135 VAL B O 1
ATOM 3938 N N . GLU B 1 136 ? 25.891 13.75 -21.969 1 97.38 136 GLU B N 1
ATOM 3939 C CA . GLU B 1 136 ? 26.453 14.773 -22.844 1 97.38 136 GLU B CA 1
ATOM 3940 C C . GLU B 1 136 ? 25.516 15.961 -22.984 1 97.38 136 GLU B C 1
ATOM 3942 O O . GLU B 1 136 ? 24.297 15.789 -23.109 1 97.38 136 GLU B O 1
ATOM 3947 N N . VAL B 1 137 ? 26.109 17.125 -22.969 1 96.19 137 VAL B N 1
ATOM 3948 C CA . VAL B 1 137 ? 25.328 18.344 -23.078 1 96.19 137 VAL B CA 1
ATOM 3949 C C . VAL B 1 137 ? 25.812 19.172 -24.266 1 96.19 137 VAL B C 1
ATOM 3951 O O . VAL B 1 137 ? 27 19.172 -24.578 1 96.19 137 VAL B O 1
ATOM 3954 N N . ASP B 1 138 ? 24.844 19.812 -24.906 1 95.06 138 ASP B N 1
ATOM 3955 C CA . ASP B 1 138 ? 25.094 20.781 -25.984 1 95.06 138 ASP B CA 1
ATOM 3956 C C . ASP B 1 138 ? 24.734 22.188 -25.531 1 95.06 138 ASP B C 1
ATOM 3958 O O . ASP B 1 138 ? 23.578 22.594 -25.578 1 95.06 138 ASP B O 1
ATOM 3962 N N . CYS B 1 139 ? 25.766 22.984 -25.25 1 92.06 139 CYS B N 1
ATOM 3963 C CA . CYS B 1 139 ? 25.562 24.328 -24.703 1 92.06 139 CYS B CA 1
ATOM 3964 C C . CYS B 1 139 ? 25.375 25.328 -25.828 1 92.06 139 CYS B C 1
ATOM 3966 O O . CYS B 1 139 ? 25.016 26.484 -25.594 1 92.06 139 CYS B O 1
ATOM 3968 N N . THR B 1 140 ? 25.562 24.922 -27.016 1 91.38 140 THR B N 1
ATOM 3969 C CA . THR B 1 140 ? 25.406 25.844 -28.141 1 91.38 140 THR B CA 1
ATOM 3970 C C . THR B 1 140 ? 23.938 26.234 -28.312 1 91.38 140 THR B C 1
ATOM 3972 O O . THR B 1 140 ? 23.641 27.344 -28.766 1 91.38 140 THR B O 1
ATOM 3975 N N . ALA B 1 141 ? 23.094 25.328 -28.031 1 84.25 141 ALA B N 1
ATOM 3976 C CA . ALA B 1 141 ? 21.656 25.562 -28.203 1 84.25 141 ALA B CA 1
ATOM 3977 C C . ALA B 1 141 ? 21.188 26.703 -27.328 1 84.25 141 ALA B C 1
ATOM 3979 O O . ALA B 1 141 ? 20.344 27.516 -27.734 1 84.25 141 ALA B O 1
ATOM 3980 N N . CYS B 1 142 ? 21.688 26.812 -26.188 1 83 142 CYS B N 1
ATOM 3981 C CA . CYS B 1 142 ? 21.281 27.891 -25.297 1 83 142 CYS B CA 1
ATOM 3982 C C . CYS B 1 142 ? 22.266 29.047 -25.344 1 83 142 CYS B C 1
ATOM 3984 O O . CYS B 1 142 ? 21.969 30.141 -24.844 1 83 142 CYS B O 1
ATOM 3986 N N . GLY B 1 143 ? 23.391 28.891 -25.984 1 87.38 143 GLY B N 1
ATOM 3987 C CA . GLY B 1 143 ? 24.375 29.953 -26.172 1 87.38 143 GLY B CA 1
ATOM 3988 C C . GLY B 1 143 ? 25.094 30.312 -24.891 1 87.38 143 GLY B C 1
ATOM 3989 O O . GLY B 1 143 ? 25.719 31.375 -24.797 1 87.38 143 GLY B O 1
ATOM 3990 N N . THR B 1 144 ? 24.906 29.609 -23.906 1 89.38 144 THR B N 1
ATOM 3991 C CA . THR B 1 144 ? 25.547 29.797 -22.609 1 89.38 144 THR B CA 1
ATOM 3992 C C . THR B 1 144 ? 25.719 28.469 -21.891 1 89.38 144 THR B C 1
ATOM 3994 O O . THR B 1 144 ? 25.562 27.406 -22.5 1 89.38 144 THR B O 1
ATOM 3997 N N . TRP B 1 145 ? 26.141 28.562 -20.609 1 89.88 145 TRP B N 1
ATOM 3998 C CA . TRP B 1 145 ? 26.344 27.344 -19.844 1 89.88 145 TRP B CA 1
ATOM 3999 C C . TRP B 1 145 ? 25.016 26.75 -19.391 1 89.88 145 TRP B C 1
ATOM 4001 O O . TRP B 1 145 ? 24.078 27.484 -19.078 1 89.88 145 TRP B O 1
ATOM 4011 N N . ALA B 1 146 ? 24.984 25.469 -19.453 1 93.56 146 ALA B N 1
ATOM 4012 C CA . ALA B 1 146 ? 23.906 24.719 -18.844 1 93.56 146 ALA B CA 1
ATOM 4013 C C . ALA B 1 146 ? 24.375 24.031 -17.562 1 93.56 146 ALA B C 1
ATOM 4015 O O . ALA B 1 146 ? 25.516 23.578 -17.484 1 93.56 146 ALA B O 1
ATOM 4016 N N . GLU B 1 147 ? 23.531 24.031 -16.562 1 95.69 147 GLU B N 1
ATOM 4017 C CA . GLU B 1 147 ? 23.953 23.484 -15.273 1 95.69 147 GLU B CA 1
ATOM 4018 C C . GLU B 1 147 ? 23.141 22.234 -14.906 1 95.69 147 GLU B C 1
ATOM 4020 O O . GLU B 1 147 ? 21.922 22.25 -15 1 95.69 147 GLU B O 1
ATOM 4025 N N . LEU B 1 148 ? 23.844 21.156 -14.555 1 97 148 LEU B N 1
ATOM 4026 C CA . LEU B 1 148 ? 23.266 19.922 -14.031 1 97 148 LEU B CA 1
ATOM 4027 C C . LEU B 1 148 ? 23.516 19.797 -12.531 1 97 148 LEU B C 1
ATOM 4029 O O . LEU B 1 148 ? 24.672 19.781 -12.094 1 97 148 LEU B O 1
ATOM 4033 N N . ASP B 1 149 ? 22.469 19.625 -11.797 1 96.5 149 ASP B N 1
ATOM 4034 C CA . ASP B 1 149 ? 22.531 19.609 -10.336 1 96.5 149 ASP B CA 1
ATOM 4035 C C . ASP B 1 149 ? 22.734 18.188 -9.812 1 96.5 149 ASP B C 1
ATOM 4037 O O . ASP B 1 149 ? 23.547 17.969 -8.914 1 96.5 149 ASP B O 1
ATOM 4041 N N . ALA B 1 150 ? 22.078 17.281 -10.258 1 97 150 ALA B N 1
ATOM 4042 C CA . ALA B 1 150 ? 22.109 15.898 -9.82 1 97 150 ALA B CA 1
ATOM 4043 C C . ALA B 1 150 ? 21.562 14.969 -10.898 1 97 150 ALA B C 1
ATOM 4045 O O . ALA B 1 150 ? 20.797 15.398 -11.773 1 97 150 ALA B O 1
ATOM 4046 N N . ILE B 1 151 ? 21.953 13.711 -10.898 1 97.56 151 ILE B N 1
ATOM 4047 C CA . ILE B 1 151 ? 21.469 12.695 -11.82 1 97.56 151 ILE B CA 1
ATOM 4048 C C . ILE B 1 151 ? 21.156 11.414 -11.055 1 97.56 151 ILE B C 1
ATOM 4050 O O . ILE B 1 151 ? 22.047 10.773 -10.5 1 97.56 151 ILE B O 1
ATOM 4054 N N . GLU B 1 152 ? 19.906 11.086 -11.031 1 96.94 152 GLU B N 1
ATOM 4055 C CA . GLU B 1 152 ? 19.406 9.914 -10.312 1 96.94 152 GLU B CA 1
ATOM 4056 C C . GLU B 1 152 ? 19.25 8.719 -11.258 1 96.94 152 GLU B C 1
ATOM 4058 O O . GLU B 1 152 ? 18.703 8.852 -12.352 1 96.94 152 GLU B O 1
ATOM 4063 N N . LEU B 1 153 ? 19.781 7.605 -10.867 1 96.31 153 LEU B N 1
ATOM 4064 C CA . LEU B 1 153 ? 19.594 6.34 -11.57 1 96.31 153 LEU B CA 1
ATOM 4065 C C . LEU B 1 153 ? 18.594 5.449 -10.836 1 96.31 153 LEU B C 1
ATOM 4067 O O . LEU B 1 153 ? 18.812 5.078 -9.68 1 96.31 153 LEU B O 1
ATOM 4071 N N . VAL B 1 154 ? 17.5 5.238 -11.516 1 92.75 154 VAL B N 1
ATOM 4072 C CA . VAL B 1 154 ? 16.453 4.395 -10.953 1 92.75 154 VAL B CA 1
ATOM 4073 C C . VAL B 1 154 ? 16.406 3.068 -11.703 1 92.75 154 VAL B C 1
ATOM 4075 O O . VAL B 1 154 ? 16.359 3.053 -12.938 1 92.75 154 VAL B O 1
ATOM 4078 N N . GLY B 1 155 ? 16.469 2.016 -11.023 1 88.56 155 GLY B N 1
ATOM 4079 C CA . GLY B 1 155 ? 16.391 0.714 -11.664 1 88.56 155 GLY B CA 1
ATOM 4080 C C . GLY B 1 155 ? 16.266 -0.434 -10.68 1 88.56 155 GLY B C 1
ATOM 4081 O O . GLY B 1 155 ? 16.047 -0.216 -9.492 1 88.56 155 GLY B O 1
ATOM 4082 N N . SER B 1 156 ? 16.219 -1.635 -11.234 1 80.62 156 SER B N 1
ATOM 4083 C CA . SER B 1 156 ? 16.109 -2.85 -10.438 1 80.62 156 SER B CA 1
ATOM 4084 C C . SER B 1 156 ? 17.359 -3.717 -10.57 1 80.62 156 SER B C 1
ATOM 4086 O O . SER B 1 156 ? 18.016 -3.715 -11.617 1 80.62 156 SER B O 1
ATOM 4088 N N . LYS B 1 157 ? 17.609 -4.375 -9.516 1 74.25 157 LYS B N 1
ATOM 4089 C CA . LYS B 1 157 ? 18.766 -5.27 -9.539 1 74.25 157 LYS B CA 1
ATOM 4090 C C . LYS B 1 157 ? 18.531 -6.43 -10.508 1 74.25 157 LYS B C 1
ATOM 4092 O O . LYS B 1 157 ? 19.484 -7.012 -11.023 1 74.25 157 LYS B O 1
ATOM 4097 N N . PHE B 1 158 ? 17.266 -6.641 -10.711 1 71.38 158 PHE B N 1
ATOM 4098 C CA . PHE B 1 158 ? 16.953 -7.801 -11.539 1 71.38 158 PHE B CA 1
ATOM 4099 C C . PHE B 1 158 ? 16.031 -7.41 -12.695 1 71.38 158 PHE B C 1
ATOM 4101 O O . PHE B 1 158 ? 15.32 -6.414 -12.609 1 71.38 158 PHE B O 1
ATOM 4108 N N . ASN B 1 159 ? 16.312 -8.117 -13.781 1 72.19 159 ASN B N 1
ATOM 4109 C CA . ASN B 1 159 ? 15.523 -7.863 -14.992 1 72.19 159 ASN B CA 1
ATOM 4110 C C . ASN B 1 159 ? 14.32 -8.789 -15.078 1 72.19 159 ASN B C 1
ATOM 4112 O O . ASN B 1 159 ? 14.242 -9.633 -15.969 1 72.19 159 ASN B O 1
ATOM 4116 N N . PHE B 1 160 ? 13.5 -8.695 -14.164 1 74.69 160 PHE B N 1
ATOM 4117 C CA . PHE B 1 160 ? 12.281 -9.484 -14.312 1 74.69 160 PHE B CA 1
ATOM 4118 C C . PHE B 1 160 ? 11.055 -8.656 -13.945 1 74.69 160 PHE B C 1
ATOM 4120 O O . PHE B 1 160 ? 11.18 -7.586 -13.344 1 74.69 160 PHE B O 1
ATOM 4127 N N . GLU B 1 161 ? 9.898 -9.133 -14.43 1 77 161 GLU B N 1
ATOM 4128 C CA . GLU B 1 161 ? 8.633 -8.453 -14.141 1 77 161 GLU B CA 1
ATOM 4129 C C . GLU B 1 161 ? 8.312 -8.5 -12.648 1 77 161 GLU B C 1
ATOM 4131 O O . GLU B 1 161 ? 8.375 -9.562 -12.031 1 77 161 GLU B O 1
ATOM 4136 N N . PRO B 1 162 ? 8.07 -7.371 -12.117 1 81.19 162 PRO B N 1
ATOM 4137 C CA . PRO B 1 162 ? 7.723 -7.359 -10.695 1 81.19 162 PRO B CA 1
ATOM 4138 C C . PRO B 1 162 ? 6.422 -8.109 -10.398 1 81.19 162 PRO B C 1
ATOM 4140 O O . PRO B 1 162 ? 5.578 -8.258 -11.281 1 81.19 162 PRO B O 1
ATOM 4143 N N . PRO B 1 163 ? 6.395 -8.625 -9.133 1 88.38 163 PRO B N 1
ATOM 4144 C CA . PRO B 1 163 ? 5.125 -9.242 -8.742 1 88.38 163 PRO B CA 1
ATOM 4145 C C . PRO B 1 163 ? 3.939 -8.289 -8.859 1 88.38 163 PRO B C 1
ATOM 4147 O O . PRO B 1 163 ? 4.109 -7.07 -8.75 1 88.38 163 PRO B O 1
ATOM 4150 N N . PRO B 1 164 ? 2.795 -8.859 -9.125 1 88.12 164 PRO B N 1
ATOM 4151 C CA . PRO B 1 164 ? 1.613 -8 -9.227 1 88.12 164 PRO B CA 1
ATOM 4152 C C . PRO B 1 164 ? 1.234 -7.352 -7.898 1 88.12 164 PRO B C 1
ATOM 4154 O O . PRO B 1 164 ? 1.583 -7.871 -6.836 1 88.12 164 PRO B O 1
ATOM 4157 N N . PRO B 1 165 ? 0.556 -6.254 -7.996 1 85.38 165 PRO B N 1
ATOM 4158 C CA . PRO B 1 165 ? 0.078 -5.609 -6.77 1 85.38 165 PRO B CA 1
ATOM 4159 C C . PRO B 1 165 ? -0.998 -6.422 -6.059 1 85.38 165 PRO B C 1
ATOM 4161 O O . PRO B 1 165 ? -1.652 -7.266 -6.676 1 85.38 165 PRO B O 1
ATOM 4164 N N . PRO B 1 166 ? -1.155 -6.105 -4.82 1 84.69 166 PRO B N 1
ATOM 4165 C CA . PRO B 1 166 ? -2.17 -6.816 -4.043 1 84.69 166 PRO B CA 1
ATOM 4166 C C . PRO B 1 166 ? -3.578 -6.641 -4.605 1 84.69 166 PRO B C 1
ATOM 4168 O O . PRO B 1 166 ? -4.441 -7.496 -4.398 1 84.69 166 PRO B O 1
ATOM 4171 N N . SER B 1 167 ? -3.762 -5.602 -5.379 1 90.56 167 SER B N 1
ATOM 4172 C CA . SER B 1 167 ? -5.09 -5.297 -5.906 1 90.56 167 SER B CA 1
ATOM 4173 C C . SER B 1 167 ? -5.473 -6.262 -7.023 1 90.56 167 SER B C 1
ATOM 4175 O O . SER B 1 167 ? -6.637 -6.324 -7.426 1 90.56 167 SER B O 1
ATOM 4177 N N . GLU B 1 168 ? -4.512 -6.996 -7.469 1 93.75 168 GLU B N 1
ATOM 4178 C CA . GLU B 1 168 ? -4.781 -7.898 -8.586 1 93.75 168 GLU B CA 1
ATOM 4179 C C . GLU B 1 168 ? -5.852 -8.922 -8.219 1 93.75 168 GLU B C 1
ATOM 4181 O O . GLU B 1 168 ? -6.699 -9.266 -9.047 1 93.75 168 GLU B O 1
ATOM 4186 N N . LEU B 1 169 ? -5.762 -9.406 -6.977 1 97.31 169 LEU B N 1
ATOM 4187 C CA . LEU B 1 169 ? -6.777 -10.359 -6.543 1 97.31 169 LEU B CA 1
ATOM 4188 C C . LEU B 1 169 ? -8.172 -9.766 -6.676 1 97.31 169 LEU B C 1
ATOM 4190 O O . LEU B 1 169 ? -9.062 -10.391 -7.258 1 97.31 169 LEU B O 1
ATOM 4194 N N . ALA B 1 170 ? -8.305 -8.625 -6.176 1 97.19 170 ALA B N 1
ATOM 4195 C CA . ALA B 1 170 ? -9.594 -7.934 -6.238 1 97.19 170 ALA B CA 1
ATOM 4196 C C . ALA B 1 170 ? -10.039 -7.727 -7.684 1 97.19 170 ALA B C 1
ATOM 4198 O O . ALA B 1 170 ? -11.211 -7.914 -8.008 1 97.19 170 ALA B O 1
ATOM 4199 N N . ASP B 1 171 ? -9.125 -7.34 -8.531 1 96.81 171 ASP B N 1
ATOM 4200 C CA . ASP B 1 171 ? -9.422 -7.113 -9.938 1 96.81 171 ASP B CA 1
ATOM 4201 C C . ASP B 1 171 ? -9.953 -8.383 -10.602 1 96.81 171 ASP B C 1
ATOM 4203 O O . ASP B 1 171 ? -10.945 -8.336 -11.328 1 96.81 171 ASP B O 1
ATOM 4207 N N . ASP B 1 172 ? -9.312 -9.453 -10.328 1 97.94 172 ASP B N 1
ATOM 4208 C CA . ASP B 1 172 ? -9.75 -10.719 -10.906 1 97.94 172 ASP B CA 1
ATOM 4209 C C . ASP B 1 172 ? -11.109 -11.133 -10.352 1 97.94 172 ASP B C 1
ATOM 4211 O O . ASP B 1 172 ? -11.984 -11.555 -11.109 1 97.94 172 ASP B O 1
ATOM 4215 N N . MET B 1 173 ? -11.258 -10.977 -9.062 1 98.25 173 MET B N 1
ATOM 4216 C CA . MET B 1 173 ? -12.477 -11.414 -8.398 1 98.25 173 MET B CA 1
ATOM 4217 C C . MET B 1 173 ? -13.672 -10.594 -8.867 1 98.25 173 MET B C 1
ATOM 4219 O O . MET B 1 173 ? -14.82 -11.039 -8.766 1 98.25 173 MET B O 1
ATOM 4223 N N . THR B 1 174 ? -13.445 -9.414 -9.367 1 98.12 174 THR B N 1
ATOM 4224 C CA . THR B 1 174 ? -14.508 -8.562 -9.883 1 98.12 174 THR B CA 1
ATOM 4225 C C . THR B 1 174 ? -15.281 -9.281 -10.984 1 98.12 174 THR B C 1
ATOM 4227 O O . THR B 1 174 ? -16.484 -9.078 -11.133 1 98.12 174 THR B O 1
ATOM 4230 N N . GLU B 1 175 ? -14.648 -10.195 -11.648 1 98.06 175 GLU B N 1
ATOM 4231 C CA . GLU B 1 175 ? -15.266 -10.914 -12.758 1 98.06 175 GLU B CA 1
ATOM 4232 C C . GLU B 1 175 ? -16.391 -11.828 -12.258 1 98.06 175 GLU B C 1
ATOM 4234 O O . GLU B 1 175 ? -17.281 -12.195 -13.031 1 98.06 175 GLU B O 1
ATOM 4239 N N . LEU B 1 176 ? -16.359 -12.117 -11.008 1 98.56 176 LEU B N 1
ATOM 4240 C CA . LEU B 1 176 ? -17.328 -13.047 -10.461 1 98.56 176 LEU B CA 1
ATOM 4241 C C . LEU B 1 176 ? -18.547 -12.297 -9.922 1 98.56 176 LEU B C 1
ATOM 4243 O O . LEU B 1 176 ? -19.594 -12.914 -9.641 1 98.56 176 LEU B O 1
ATOM 4247 N N . VAL B 1 177 ? -18.453 -10.984 -9.773 1 98.62 177 VAL B N 1
ATOM 4248 C CA . VAL B 1 177 ? -19.562 -10.211 -9.203 1 98.62 177 VAL B CA 1
ATOM 4249 C C . VAL B 1 177 ? -20.797 -10.352 -10.078 1 98.62 177 VAL B C 1
ATOM 4251 O O . VAL B 1 177 ? -20.781 -9.992 -11.258 1 98.62 177 VAL B O 1
ATOM 4254 N N . ASN B 1 178 ? -21.812 -10.883 -9.469 1 98.31 178 ASN B N 1
ATOM 4255 C CA . ASN B 1 178 ? -23.094 -11.094 -10.133 1 98.31 178 ASN B CA 1
ATOM 4256 C C . ASN B 1 178 ? -22.922 -11.883 -11.43 1 98.31 178 ASN B C 1
ATOM 4258 O O . ASN B 1 178 ? -23.531 -11.562 -12.445 1 98.31 178 ASN B O 1
ATOM 4262 N N . ASN B 1 179 ? -22 -12.789 -11.492 1 98 179 ASN B N 1
ATOM 4263 C CA . ASN B 1 179 ? -21.719 -13.672 -12.617 1 98 179 ASN B CA 1
ATOM 4264 C C . ASN B 1 179 ? -22.297 -15.07 -12.391 1 98 179 ASN B C 1
ATOM 4266 O O . ASN B 1 179 ? -22.016 -15.695 -11.359 1 98 179 ASN B O 1
ATOM 4270 N N . PRO B 1 180 ? -23.078 -15.555 -13.281 1 97.19 180 PRO B N 1
ATOM 4271 C CA . PRO B 1 180 ? -23.688 -16.875 -13.102 1 97.19 180 PRO B CA 1
ATOM 4272 C C . PRO B 1 180 ? -22.656 -18.016 -13.227 1 97.19 180 PRO B C 1
ATOM 4274 O O . PRO B 1 180 ? -22.938 -19.141 -12.805 1 97.19 180 PRO B O 1
ATOM 4277 N N . LEU B 1 181 ? -21.5 -17.734 -13.719 1 95.06 181 LEU B N 1
ATOM 4278 C CA . LEU B 1 181 ? -20.484 -18.75 -13.922 1 95.06 181 LEU B CA 1
ATOM 4279 C C . LEU B 1 181 ? -20.109 -19.406 -12.594 1 95.06 181 LEU B C 1
ATOM 4281 O O . LEU B 1 181 ? -19.531 -18.766 -11.719 1 95.06 181 LEU B O 1
ATOM 4285 N N . PHE B 1 182 ? -20.5 -20.688 -12.461 1 95.25 182 PHE B N 1
ATOM 4286 C CA . PHE B 1 182 ? -20.266 -21.547 -11.312 1 95.25 182 PHE B CA 1
ATOM 4287 C C . PHE B 1 182 ? -20.922 -20.969 -10.062 1 95.25 182 PHE B C 1
ATOM 4289 O O . PHE B 1 182 ? -20.453 -21.203 -8.945 1 95.25 182 PHE B O 1
ATOM 4296 N N . SER B 1 183 ? -21.859 -20.094 -10.234 1 96.56 183 SER B N 1
ATOM 4297 C CA . SER B 1 183 ? -22.609 -19.594 -9.102 1 96.56 183 SER B CA 1
ATOM 4298 C C . SER B 1 183 ? -23.469 -20.688 -8.469 1 96.56 183 SER B C 1
ATOM 4300 O O . SER B 1 183 ? -23.891 -21.625 -9.148 1 96.56 183 SER B O 1
ATOM 4302 N N . ASP B 1 184 ? -23.719 -20.562 -7.141 1 95.38 184 ASP B N 1
ATOM 4303 C CA . ASP B 1 184 ? -24.469 -21.609 -6.473 1 95.38 184 ASP B CA 1
ATOM 4304 C C . ASP B 1 184 ? -25.516 -21.016 -5.527 1 95.38 184 ASP B C 1
ATOM 4306 O O . ASP B 1 184 ? -26.062 -21.734 -4.672 1 95.38 184 ASP B O 1
ATOM 4310 N N . VAL B 1 185 ? -25.812 -19.75 -5.68 1 95.88 185 VAL B N 1
ATOM 4311 C CA . VAL B 1 185 ? -26.891 -19.109 -4.934 1 95.88 185 VAL B CA 1
ATOM 4312 C C . VAL B 1 185 ? -27.453 -17.938 -5.742 1 95.88 185 VAL B C 1
ATOM 4314 O O . VAL B 1 185 ? -26.719 -17.25 -6.441 1 95.88 185 VAL B O 1
ATOM 4317 N N . ILE B 1 186 ? -28.703 -17.766 -5.66 1 97 186 ILE B N 1
ATOM 4318 C CA . ILE B 1 186 ? -29.391 -16.672 -6.332 1 97 186 ILE B CA 1
ATOM 4319 C C . ILE B 1 186 ? -30.125 -15.82 -5.301 1 97 186 ILE B C 1
ATOM 4321 O O . ILE B 1 186 ? -30.797 -16.359 -4.414 1 97 186 ILE B O 1
ATOM 4325 N N . PHE B 1 187 ? -29.984 -14.531 -5.449 1 97.31 187 PHE B N 1
ATOM 4326 C CA . PHE B 1 187 ? -30.703 -13.586 -4.609 1 97.31 187 PHE B CA 1
ATOM 4327 C C . PHE B 1 187 ? -31.734 -12.82 -5.422 1 97.31 187 PHE B C 1
ATOM 4329 O O . PHE B 1 187 ? -31.469 -12.414 -6.555 1 97.31 187 PHE B O 1
ATOM 4336 N N . LEU B 1 188 ? -32.844 -12.75 -4.855 1 97.62 188 LEU B N 1
ATOM 4337 C CA . LEU B 1 188 ? -33.906 -11.891 -5.414 1 97.62 188 LEU B CA 1
ATOM 4338 C C . LEU B 1 188 ? -34.062 -10.617 -4.594 1 97.62 188 LEU B C 1
ATOM 4340 O O . LEU B 1 188 ? -34.562 -10.656 -3.469 1 97.62 188 LEU B O 1
ATOM 4344 N N . VAL B 1 189 ? -33.656 -9.492 -5.176 1 97.31 189 VAL B N 1
ATOM 4345 C CA . VAL B 1 189 ? -33.625 -8.219 -4.469 1 97.31 189 VAL B CA 1
ATOM 4346 C C . VAL B 1 189 ? -34.438 -7.184 -5.266 1 97.31 189 VAL B C 1
ATOM 4348 O O . VAL B 1 189 ? -34.031 -6.789 -6.359 1 97.31 189 VAL B O 1
ATOM 4351 N N . GLY B 1 190 ? -35.531 -6.723 -4.754 1 93.5 190 GLY B N 1
ATOM 4352 C CA . GLY B 1 190 ? -36.344 -5.766 -5.461 1 93.5 190 GLY B CA 1
ATOM 4353 C C . GLY B 1 190 ? -36.75 -6.23 -6.848 1 93.5 190 GLY B C 1
ATOM 4354 O O . GLY B 1 190 ? -36.719 -5.461 -7.809 1 93.5 190 GLY B O 1
ATOM 4355 N N . GLY B 1 191 ? -36.906 -7.508 -7.035 1 92.19 191 GLY B N 1
ATOM 4356 C CA . GLY B 1 191 ? -37.312 -8.07 -8.312 1 92.19 191 GLY B CA 1
ATOM 4357 C C . GLY B 1 191 ? -36.156 -8.398 -9.227 1 92.19 191 GLY B C 1
ATOM 4358 O O . GLY B 1 191 ? -36.344 -8.961 -10.312 1 92.19 191 GLY B O 1
ATOM 4359 N N . GLN B 1 192 ? -35 -8.094 -8.828 1 96.69 192 GLN B N 1
ATOM 4360 C CA . GLN B 1 192 ? -33.844 -8.375 -9.633 1 96.69 192 GLN B CA 1
ATOM 4361 C C . GLN B 1 192 ? -33.062 -9.578 -9.094 1 96.69 192 GLN B C 1
ATOM 4363 O O . GLN B 1 192 ? -32.969 -9.773 -7.875 1 96.69 192 GLN B O 1
ATOM 4368 N N . GLN B 1 193 ? -32.5 -10.266 -10.016 1 97.5 193 GLN B N 1
ATOM 4369 C CA . GLN B 1 193 ? -31.75 -11.453 -9.633 1 97.5 193 GLN B CA 1
ATOM 4370 C C . GLN B 1 193 ? -30.25 -11.148 -9.57 1 97.5 193 GLN B C 1
ATOM 4372 O O . GLN B 1 193 ? -29.719 -10.453 -10.438 1 97.5 193 GLN B O 1
ATOM 4377 N N . PHE B 1 194 ? -29.609 -11.625 -8.484 1 98.38 194 PHE B N 1
ATOM 4378 C CA . PHE B 1 194 ? -28.156 -11.539 -8.32 1 98.38 194 PHE B CA 1
ATOM 4379 C C . PHE B 1 194 ? -27.562 -12.914 -8.078 1 98.38 194 PHE B C 1
ATOM 4381 O O . PHE B 1 194 ? -28.078 -13.688 -7.27 1 98.38 194 PHE B O 1
ATOM 4388 N N . HIS B 1 195 ? -26.516 -13.211 -8.789 1 98.19 195 HIS B N 1
ATOM 4389 C CA . HIS B 1 195 ? -25.797 -14.477 -8.609 1 98.19 195 HIS B CA 1
ATOM 4390 C C . HIS B 1 195 ? -24.672 -14.336 -7.594 1 98.19 195 HIS B C 1
ATOM 4392 O O . HIS B 1 195 ? -23.969 -13.312 -7.57 1 98.19 195 HIS B O 1
ATOM 4398 N N . GLY B 1 196 ? -24.547 -15.328 -6.742 1 97.56 196 GLY B N 1
ATOM 4399 C CA . GLY B 1 196 ? -23.469 -15.336 -5.762 1 97.56 196 GLY B CA 1
ATOM 4400 C C . GLY B 1 196 ? -22.766 -16.672 -5.672 1 97.56 196 GLY B C 1
ATOM 4401 O O . GLY B 1 196 ? -23.172 -17.641 -6.312 1 97.56 196 GLY B O 1
ATOM 4402 N N . HIS B 1 197 ? -21.734 -16.75 -4.992 1 97.88 197 HIS B N 1
ATOM 4403 C CA . HIS B 1 197 ? -20.938 -17.938 -4.695 1 97.88 197 HIS B CA 1
ATOM 4404 C C . HIS B 1 197 ? -20.812 -18.156 -3.191 1 97.88 197 HIS B C 1
ATOM 4406 O O . HIS B 1 197 ? -20.172 -17.359 -2.5 1 97.88 197 HIS B O 1
ATOM 4412 N N . LYS B 1 198 ? -21.344 -19.188 -2.73 1 97.19 198 LYS B N 1
ATOM 4413 C CA . LYS B 1 198 ? -21.453 -19.422 -1.293 1 97.19 198 LYS B CA 1
ATOM 4414 C C . LYS B 1 198 ? -20.078 -19.438 -0.635 1 97.19 198 LYS B C 1
ATOM 4416 O O . LYS B 1 198 ? -19.891 -18.875 0.454 1 97.19 198 LYS B O 1
ATOM 4421 N N . ALA B 1 199 ? -19.078 -20.047 -1.275 1 97.81 199 ALA B N 1
ATOM 4422 C CA . ALA B 1 199 ? -17.734 -20.156 -0.702 1 97.81 199 ALA B CA 1
ATOM 4423 C C . ALA B 1 199 ? -17.172 -18.781 -0.395 1 97.81 199 ALA B C 1
ATOM 4425 O O . ALA B 1 199 ? -16.703 -18.516 0.722 1 97.81 199 ALA B O 1
ATOM 4426 N N . ILE B 1 200 ? -17.266 -17.875 -1.369 1 98.56 200 ILE B N 1
ATOM 4427 C CA . ILE B 1 200 ? -16.703 -16.531 -1.25 1 98.56 200 ILE B CA 1
ATOM 4428 C C . ILE B 1 200 ? -17.469 -15.742 -0.196 1 98.56 200 ILE B C 1
ATOM 4430 O O . ILE B 1 200 ? -16.875 -15.148 0.706 1 98.56 200 ILE B O 1
ATOM 4434 N N . MET B 1 201 ? -18.781 -15.82 -0.261 1 98.12 201 MET B N 1
ATOM 4435 C CA . MET B 1 201 ? -19.625 -15.016 0.623 1 98.12 201 MET B CA 1
ATOM 4436 C C . MET B 1 201 ? -19.516 -15.492 2.066 1 98.12 201 MET B C 1
ATOM 4438 O O . MET B 1 201 ? -19.594 -14.688 2.998 1 98.12 201 MET B O 1
ATOM 4442 N N . THR B 1 202 ? -19.266 -16.766 2.244 1 97.38 202 THR B N 1
ATOM 4443 C CA . THR B 1 202 ? -19.156 -17.359 3.572 1 97.38 202 THR B CA 1
ATOM 4444 C C . THR B 1 202 ? -17.906 -16.828 4.293 1 97.38 202 THR B C 1
ATOM 4446 O O . THR B 1 202 ? -17.953 -16.562 5.492 1 97.38 202 THR B O 1
ATOM 4449 N N . VAL B 1 203 ? -16.828 -16.641 3.598 1 98.06 203 VAL B N 1
ATOM 4450 C CA . VAL B 1 203 ? -15.594 -16.25 4.273 1 98.06 203 VAL B CA 1
ATOM 4451 C C . VAL B 1 203 ? -15.508 -14.734 4.371 1 98.06 203 VAL B C 1
ATOM 4453 O O . VAL B 1 203 ? -14.719 -14.195 5.156 1 98.06 203 VAL B O 1
ATOM 4456 N N . ARG B 1 204 ? -16.344 -14 3.645 1 98.25 204 ARG B N 1
ATOM 4457 C CA . ARG B 1 204 ? -16.25 -12.547 3.582 1 98.25 204 ARG B CA 1
ATOM 4458 C C . ARG B 1 204 ? -17.266 -11.891 4.516 1 98.25 204 ARG B C 1
ATOM 4460 O O . ARG B 1 204 ? -17.141 -10.711 4.852 1 98.25 204 ARG B O 1
ATOM 4467 N N . SER B 1 205 ? -18.328 -12.672 4.918 1 98.06 205 SER B N 1
ATOM 4468 C CA . SER B 1 205 ? -19.406 -12.125 5.73 1 98.06 205 SER B CA 1
ATOM 4469 C C . SER B 1 205 ? -19.922 -13.156 6.73 1 98.06 205 SER B C 1
ATOM 4471 O O . SER B 1 205 ? -20.406 -14.227 6.336 1 98.06 205 SER B O 1
ATOM 4473 N N . ASP B 1 206 ? -19.969 -12.797 7.977 1 96.19 206 ASP B N 1
ATOM 4474 C CA . ASP B 1 206 ? -20.469 -13.688 9.023 1 96.19 206 ASP B CA 1
ATOM 4475 C C . ASP B 1 206 ? -21.969 -13.922 8.867 1 96.19 206 ASP B C 1
ATOM 4477 O O . ASP B 1 206 ? -22.469 -14.992 9.234 1 96.19 206 ASP B O 1
ATOM 4481 N N . TYR B 1 207 ? -22.656 -12.969 8.359 1 96.88 207 TYR B N 1
ATOM 4482 C CA . TYR B 1 207 ? -24.078 -13.133 8.094 1 96.88 207 TYR B CA 1
ATOM 4483 C C . TYR B 1 207 ? -24.328 -14.266 7.109 1 96.88 207 TYR B C 1
ATOM 4485 O O . TYR B 1 207 ? -25.125 -15.172 7.375 1 96.88 207 TYR B O 1
ATOM 4493 N N . PHE B 1 208 ? -23.625 -14.273 6.043 1 96.75 208 PHE B N 1
ATOM 4494 C CA . PHE B 1 208 ? -23.828 -15.281 5.012 1 96.75 208 PHE B CA 1
ATOM 4495 C C . PHE B 1 208 ? -23.266 -16.625 5.445 1 96.75 208 PHE B C 1
ATOM 4497 O O . PHE B 1 208 ? -23.797 -17.672 5.082 1 96.75 208 PHE B O 1
ATOM 4504 N N . LYS B 1 209 ? -22.172 -16.562 6.199 1 96.19 209 LYS B N 1
ATOM 4505 C CA . LYS B 1 209 ? -21.672 -17.797 6.793 1 96.19 209 LYS B CA 1
ATOM 4506 C C . LYS B 1 209 ? -22.781 -18.5 7.594 1 96.19 209 LYS B C 1
ATOM 4508 O O . LYS B 1 209 ? -23.016 -19.703 7.418 1 96.19 209 LYS B O 1
ATOM 4513 N N . ALA B 1 210 ? -23.422 -17.734 8.383 1 94.38 210 ALA B N 1
ATOM 4514 C CA . ALA B 1 210 ? -24.516 -18.281 9.188 1 94.38 210 ALA B CA 1
ATOM 4515 C C . ALA B 1 210 ? -25.672 -18.734 8.305 1 94.38 210 ALA B C 1
ATOM 4517 O O . ALA B 1 210 ? -26.25 -19.797 8.516 1 94.38 210 ALA B O 1
ATOM 4518 N N . LEU B 1 211 ? -25.969 -17.906 7.352 1 92.81 211 LEU B N 1
ATOM 4519 C CA . LEU B 1 211 ? -27.094 -18.188 6.469 1 92.81 211 LEU B CA 1
ATOM 4520 C C . LEU B 1 211 ? -26.891 -19.5 5.723 1 92.81 211 LEU B C 1
ATOM 4522 O O . LEU B 1 211 ? -27.812 -20.312 5.641 1 92.81 211 LEU B O 1
ATOM 4526 N N . PHE B 1 212 ? -25.656 -19.75 5.223 1 93.38 212 PHE B N 1
ATOM 4527 C CA . PHE B 1 212 ? -25.406 -20.891 4.355 1 93.38 212 PHE B CA 1
ATOM 4528 C C . PHE B 1 212 ? -25.047 -22.125 5.176 1 93.38 212 PHE B C 1
ATOM 4530 O O . PHE B 1 212 ? -25.391 -23.25 4.789 1 93.38 212 PHE B O 1
ATOM 4537 N N . CYS B 1 213 ? -24.344 -21.953 6.191 1 89.44 213 CYS B N 1
ATOM 4538 C CA . CYS B 1 213 ? -23.875 -23.094 6.957 1 89.44 213 CYS B CA 1
ATOM 4539 C C . CYS B 1 213 ? -24.938 -23.562 7.949 1 89.44 213 CYS B C 1
ATOM 4541 O O . CYS B 1 213 ? -25.031 -24.75 8.25 1 89.44 213 CYS B O 1
ATOM 4543 N N . ASP B 1 214 ? -25.625 -22.641 8.539 1 78.44 214 ASP B N 1
ATOM 4544 C CA . ASP B 1 214 ? -26.703 -23.031 9.438 1 78.44 214 ASP B CA 1
ATOM 4545 C C . ASP B 1 214 ? -27.875 -23.641 8.656 1 78.44 214 ASP B C 1
ATOM 4547 O O . ASP B 1 214 ? -28.531 -24.562 9.141 1 78.44 214 ASP B O 1
ATOM 4551 N N . ASN B 1 215 ? -28.156 -23 7.469 1 63.16 215 ASN B N 1
ATOM 4552 C CA . ASN B 1 215 ? -29.234 -23.5 6.629 1 63.16 215 ASN B CA 1
ATOM 4553 C C . ASN B 1 215 ? -28.812 -24.781 5.906 1 63.16 215 ASN B C 1
ATOM 4555 O O . ASN B 1 215 ? -29.641 -25.438 5.266 1 63.16 215 ASN B O 1
ATOM 4559 N N . MET B 1 216 ? -27.469 -24.922 5.602 1 59.81 216 MET B N 1
ATOM 4560 C CA . MET B 1 216 ? -26.984 -26.188 5.035 1 59.81 216 MET B CA 1
ATOM 4561 C C . MET B 1 216 ? -27.609 -27.375 5.762 1 59.81 216 MET B C 1
ATOM 4563 O O . MET B 1 216 ? -27.797 -28.438 5.168 1 59.81 216 MET B O 1
ATOM 4567 N N . LYS B 1 217 ? -27.922 -27.094 7.086 1 53.16 217 LYS B N 1
ATOM 4568 C CA . LYS B 1 217 ? -28.625 -28.141 7.812 1 53.16 217 LYS B CA 1
ATOM 4569 C C . LYS B 1 217 ? -30.031 -28.344 7.25 1 53.16 217 LYS B C 1
ATOM 4571 O O . LYS B 1 217 ? -30.594 -29.438 7.34 1 53.16 217 LYS B O 1
ATOM 4576 N N . GLU B 1 218 ? -30.531 -27.172 6.832 1 51.19 218 GLU B N 1
ATOM 4577 C CA . GLU B 1 218 ? -31.812 -27.406 6.176 1 51.19 218 GLU B CA 1
ATOM 4578 C C . GLU B 1 218 ? -31.625 -27.688 4.688 1 51.19 218 GLU B C 1
ATOM 4580 O O . GLU B 1 218 ? -30.656 -27.219 4.082 1 51.19 218 GLU B O 1
ATOM 4585 N N . LYS B 1 219 ? -32.312 -28.438 4.027 1 51.09 219 LYS B N 1
ATOM 4586 C CA . LYS B 1 219 ? -32.219 -29.031 2.695 1 51.09 219 LYS B CA 1
ATOM 4587 C C . LYS B 1 219 ? -31.828 -27.984 1.659 1 51.09 219 LYS B C 1
ATOM 4589 O O . LYS B 1 219 ? -32.219 -26.812 1.77 1 51.09 219 LYS B O 1
ATOM 4594 N N . ASN B 1 220 ? -30.594 -28.156 0.834 1 52.81 220 ASN B N 1
ATOM 4595 C CA . ASN B 1 220 ? -30.047 -27.516 -0.354 1 52.81 220 ASN B CA 1
ATOM 4596 C C . ASN B 1 220 ? -31.141 -26.844 -1.187 1 52.81 220 ASN B C 1
ATOM 4598 O O . ASN B 1 220 ? -31.688 -27.469 -2.107 1 52.81 220 ASN B O 1
ATOM 4602 N N . SER B 1 221 ? -31.859 -26.047 -0.566 1 60.03 221 SER B N 1
ATOM 4603 C CA . SER B 1 221 ? -32.906 -25.453 -1.415 1 60.03 221 SER B CA 1
ATOM 4604 C C . SER B 1 221 ? -32.281 -24.547 -2.482 1 60.03 221 SER B C 1
ATOM 4606 O O . SER B 1 221 ? -31.453 -23.688 -2.178 1 60.03 221 SER B O 1
ATOM 4608 N N . SER B 1 222 ? -32.25 -25.031 -3.678 1 72.38 222 SER B N 1
ATOM 4609 C CA . SER B 1 222 ? -31.906 -24.312 -4.891 1 72.38 222 SER B CA 1
ATOM 4610 C C . SER B 1 222 ? -32.781 -23.078 -5.074 1 72.38 222 SER B C 1
ATOM 4612 O O . SER B 1 222 ? -32.656 -22.359 -6.062 1 72.38 222 SER B O 1
ATOM 4614 N N . ALA B 1 223 ? -33.562 -22.781 -4.047 1 85.81 223 ALA B N 1
ATOM 4615 C CA . ALA B 1 223 ? -34.438 -21.641 -4.199 1 85.81 223 ALA B CA 1
ATOM 4616 C C . ALA B 1 223 ? -33.719 -20.328 -3.957 1 85.81 223 ALA B C 1
ATOM 4618 O O . ALA B 1 223 ? -32.812 -20.266 -3.123 1 85.81 223 ALA B O 1
ATOM 4619 N N . PRO B 1 224 ? -34.125 -19.359 -4.676 1 93.38 224 PRO B N 1
ATOM 4620 C CA . PRO B 1 224 ? -33.5 -18.047 -4.5 1 93.38 224 PRO B CA 1
ATOM 4621 C C . PRO B 1 224 ? -33.75 -17.453 -3.117 1 93.38 224 PRO B C 1
ATOM 4623 O O . PRO B 1 224 ? -34.812 -17.719 -2.518 1 93.38 224 PRO B O 1
ATOM 4626 N N . ILE B 1 225 ? -32.875 -16.797 -2.586 1 94.56 225 ILE B N 1
ATOM 4627 C CA . ILE B 1 225 ? -33 -16.078 -1.329 1 94.56 225 ILE B CA 1
ATOM 4628 C C . ILE B 1 225 ? -33.531 -14.664 -1.6 1 94.56 225 ILE B C 1
ATOM 4630 O O . ILE B 1 225 ? -32.906 -13.906 -2.359 1 94.56 225 ILE B O 1
ATOM 4634 N N . GLU B 1 226 ? -34.594 -14.305 -0.905 1 95.25 226 GLU B N 1
ATOM 4635 C CA . GLU B 1 226 ? -35.25 -13.055 -1.229 1 95.25 226 GLU B CA 1
ATOM 4636 C C . GLU B 1 226 ? -35.031 -12 -0.152 1 95.25 226 GLU B C 1
ATOM 4638 O O . GLU B 1 226 ? -35.125 -12.289 1.042 1 95.25 226 GLU B O 1
ATOM 4643 N N . PHE B 1 227 ? -34.625 -10.82 -0.584 1 95.94 227 PHE B N 1
ATOM 4644 C CA . PHE B 1 227 ? -34.562 -9.617 0.237 1 95.94 227 PHE B CA 1
ATOM 4645 C C . PHE B 1 227 ? -35.562 -8.57 -0.272 1 95.94 227 PHE B C 1
ATOM 4647 O O . PHE B 1 227 ? -35.281 -7.898 -1.274 1 95.94 227 PHE B O 1
ATOM 4654 N N . LEU B 1 228 ? -36.594 -8.375 0.384 1 93.38 228 LEU B N 1
ATOM 4655 C CA . LEU B 1 228 ? -37.656 -7.512 -0.072 1 93.38 228 LEU B CA 1
ATOM 4656 C C . LEU B 1 228 ? -37.406 -6.059 0.295 1 93.38 228 LEU B C 1
ATOM 4658 O O . LEU B 1 228 ? -37.844 -5.145 -0.397 1 93.38 228 LEU B O 1
ATOM 4662 N N . ASP B 1 229 ? -36.719 -5.812 1.282 1 93.44 229 ASP B N 1
ATOM 4663 C CA . ASP B 1 229 ? -36.562 -4.477 1.855 1 93.44 229 ASP B CA 1
ATOM 4664 C C . ASP B 1 229 ? -35.188 -3.883 1.53 1 93.44 229 ASP B C 1
ATOM 4666 O O . ASP B 1 229 ? -34.719 -3.004 2.244 1 93.44 229 ASP B O 1
ATOM 4670 N N . ILE B 1 230 ? -34.562 -4.496 0.519 1 96 230 ILE B N 1
ATOM 4671 C CA . ILE B 1 230 ? -33.25 -3.975 0.145 1 96 230 ILE B CA 1
ATOM 4672 C C . ILE B 1 230 ? -33.312 -3.418 -1.276 1 96 230 ILE B C 1
ATOM 4674 O O . ILE B 1 230 ? -33.875 -4.047 -2.174 1 96 230 ILE B O 1
ATOM 4678 N N . ASN B 1 231 ? -32.781 -2.172 -1.408 1 95.75 231 ASN B N 1
ATOM 4679 C CA . ASN B 1 231 ? -32.594 -1.558 -2.717 1 95.75 231 ASN B CA 1
ATOM 4680 C C . ASN B 1 231 ? -31.578 -2.348 -3.562 1 95.75 231 ASN B C 1
ATOM 4682 O O . ASN B 1 231 ? -30.469 -2.631 -3.115 1 95.75 231 ASN B O 1
ATOM 4686 N N . PRO B 1 232 ? -32 -2.742 -4.812 1 97.56 232 PRO B N 1
ATOM 4687 C CA . PRO B 1 232 ? -31.094 -3.516 -5.66 1 97.56 232 PRO B CA 1
ATOM 4688 C C . PRO B 1 232 ? -29.781 -2.799 -5.91 1 97.56 232 PRO B C 1
ATOM 4690 O O . PRO B 1 232 ? -28.719 -3.441 -5.984 1 97.56 232 PRO B O 1
ATOM 4693 N N . ASP B 1 233 ? -29.828 -1.514 -6.027 1 97.56 233 ASP B N 1
ATOM 4694 C CA . ASP B 1 233 ? -28.609 -0.754 -6.242 1 97.56 233 ASP B CA 1
ATOM 4695 C C . ASP B 1 233 ? -27.672 -0.851 -5.031 1 97.56 233 ASP B C 1
ATOM 4697 O O . ASP B 1 233 ? -26.453 -0.932 -5.18 1 97.56 233 ASP B O 1
ATOM 4701 N N . ALA B 1 234 ? -28.25 -0.819 -3.873 1 97.88 234 ALA B N 1
ATOM 4702 C CA . ALA B 1 234 ? -27.469 -0.962 -2.65 1 97.88 234 ALA B CA 1
ATOM 4703 C C . ALA B 1 234 ? -26.859 -2.355 -2.555 1 97.88 234 ALA B C 1
ATOM 4705 O O . ALA B 1 234 ? -25.688 -2.502 -2.188 1 97.88 234 ALA B O 1
ATOM 4706 N N . PHE B 1 235 ? -27.625 -3.338 -2.949 1 98.38 235 PHE B N 1
ATOM 4707 C CA . PHE B 1 235 ? -27.141 -4.715 -2.871 1 98.38 235 PHE B CA 1
ATOM 4708 C C . PHE B 1 235 ? -25.984 -4.938 -3.826 1 98.38 235 PHE B C 1
ATOM 4710 O O . PHE B 1 235 ? -25.047 -5.672 -3.506 1 98.38 235 PHE B O 1
ATOM 4717 N N . GLU B 1 236 ? -26.094 -4.336 -4.934 1 98.12 236 GLU B N 1
ATOM 4718 C CA . GLU B 1 236 ? -25 -4.438 -5.914 1 98.12 236 GLU B CA 1
ATOM 4719 C C . GLU B 1 236 ? -23.688 -3.955 -5.324 1 98.12 236 GLU B C 1
ATOM 4721 O O . GLU B 1 236 ? -22.641 -4.598 -5.508 1 98.12 236 GLU B O 1
ATOM 4726 N N . VAL B 1 237 ? -23.688 -2.82 -4.625 1 98.56 237 VAL B N 1
ATOM 4727 C CA . VAL B 1 237 ? -22.484 -2.262 -4.008 1 98.56 237 VAL B CA 1
ATOM 4728 C C . VAL B 1 237 ? -21.969 -3.223 -2.945 1 98.56 237 VAL B C 1
ATOM 4730 O O . VAL B 1 237 ? -20.75 -3.473 -2.871 1 98.56 237 VAL B O 1
ATOM 4733 N N . VAL B 1 238 ? -22.891 -3.791 -2.211 1 98.69 238 VAL B N 1
ATOM 4734 C CA . VAL B 1 238 ? -22.531 -4.719 -1.145 1 98.69 238 VAL B CA 1
ATOM 4735 C C . VAL B 1 238 ? -21.875 -5.969 -1.741 1 98.69 238 VAL B C 1
ATOM 4737 O O . VAL B 1 238 ? -20.828 -6.418 -1.274 1 98.69 238 VAL B O 1
ATOM 4740 N N . LEU B 1 239 ? -22.5 -6.488 -2.746 1 98.69 239 LEU B N 1
ATOM 4741 C CA . LEU B 1 239 ? -21.984 -7.684 -3.404 1 98.69 239 LEU B CA 1
ATOM 4742 C C . LEU B 1 239 ? -20.594 -7.438 -3.982 1 98.69 239 LEU B C 1
ATOM 4744 O O . LEU B 1 239 ? -19.703 -8.281 -3.854 1 98.69 239 LEU B O 1
ATOM 4748 N N . HIS B 1 240 ? -20.484 -6.332 -4.59 1 98.69 240 HIS B N 1
ATOM 4749 C CA . HIS B 1 240 ? -19.188 -5.953 -5.137 1 98.69 240 HIS B CA 1
ATOM 4750 C C . HI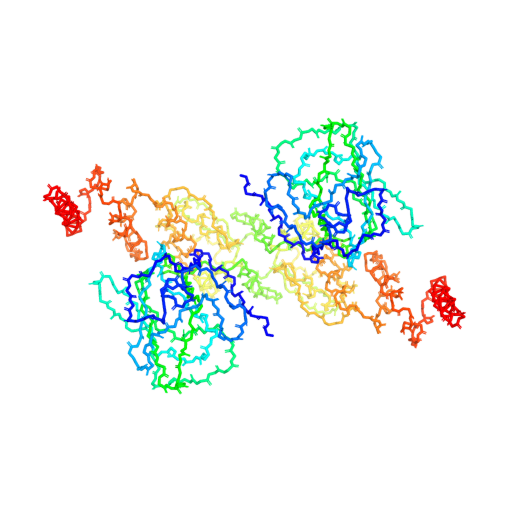S B 1 240 ? -18.109 -5.969 -4.055 1 98.69 240 HIS B C 1
ATOM 4752 O O . HIS B 1 240 ? -17.016 -6.516 -4.262 1 98.69 240 HIS B O 1
ATOM 4758 N N . TYR B 1 241 ? -18.406 -5.43 -2.91 1 98.56 241 TYR B N 1
ATOM 4759 C CA . TYR B 1 241 ? -17.438 -5.383 -1.812 1 98.56 241 TYR B CA 1
ATOM 4760 C C . TYR B 1 241 ? -17.094 -6.785 -1.33 1 98.56 241 TYR B C 1
ATOM 4762 O O . TYR B 1 241 ? -15.938 -7.082 -1.044 1 98.56 241 TYR B O 1
ATOM 4770 N N . ILE B 1 242 ? -18.047 -7.535 -1.255 1 98.75 242 ILE B N 1
ATOM 4771 C CA . ILE B 1 242 ? -17.844 -8.891 -0.765 1 98.75 242 ILE B CA 1
ATOM 4772 C C . ILE B 1 242 ? -16.828 -9.609 -1.639 1 98.75 242 ILE B C 1
ATOM 4774 O O . ILE B 1 242 ? -15.961 -10.336 -1.131 1 98.75 242 ILE B O 1
ATOM 4778 N N . TYR B 1 243 ? -16.812 -9.328 -2.871 1 98.56 243 TYR B N 1
ATOM 4779 C CA . TYR B 1 243 ? -15.945 -10.047 -3.793 1 98.56 243 TYR B CA 1
ATOM 4780 C C . TYR B 1 243 ? -14.586 -9.367 -3.898 1 98.56 243 TYR B C 1
ATOM 4782 O O . TYR B 1 243 ? -13.586 -10.016 -4.219 1 98.56 243 TYR B O 1
ATOM 4790 N N . THR B 1 244 ? -14.539 -8.078 -3.625 1 97.88 244 THR B N 1
ATOM 4791 C CA . THR B 1 244 ? -13.344 -7.363 -4.062 1 97.88 244 THR B CA 1
ATOM 4792 C C . THR B 1 244 ? -12.695 -6.625 -2.895 1 97.88 244 THR B C 1
ATOM 4794 O O . THR B 1 244 ? -11.539 -6.215 -2.98 1 97.88 244 THR B O 1
ATOM 4797 N N . ASN B 1 245 ? -13.43 -6.371 -1.859 1 97.38 245 ASN B N 1
ATOM 4798 C CA . ASN B 1 245 ? -12.953 -5.621 -0.704 1 97.38 245 ASN B CA 1
ATOM 4799 C C . ASN B 1 245 ? -12.789 -4.137 -1.025 1 97.38 245 ASN B C 1
ATOM 4801 O O . ASN B 1 245 ? -12.109 -3.412 -0.298 1 97.38 245 ASN B O 1
ATOM 4805 N N . THR B 1 246 ? -13.367 -3.697 -2.158 1 95.88 246 THR B N 1
ATOM 4806 C CA . THR B 1 246 ? -13.281 -2.301 -2.57 1 95.88 246 THR B CA 1
ATOM 4807 C C . THR B 1 246 ? -14.664 -1.689 -2.721 1 95.88 246 THR B C 1
ATOM 4809 O O . THR B 1 246 ? -15.648 -2.408 -2.918 1 95.88 246 THR B O 1
ATOM 4812 N N . LEU B 1 247 ? -14.719 -0.428 -2.594 1 96.44 247 LEU B N 1
ATOM 4813 C CA . LEU B 1 247 ? -15.984 0.286 -2.719 1 96.44 247 LEU B CA 1
ATOM 4814 C C . LEU B 1 247 ? -16.266 0.629 -4.176 1 96.44 247 LEU B C 1
ATOM 4816 O O . LEU B 1 247 ? -15.43 1.209 -4.859 1 96.44 247 LEU B O 1
ATOM 4820 N N . LEU B 1 248 ? -17.375 0.174 -4.652 1 96.19 248 LEU B N 1
ATOM 4821 C CA . LEU B 1 248 ? -17.859 0.63 -5.949 1 96.19 248 LEU B CA 1
ATOM 4822 C C . LEU B 1 248 ? -18.234 2.109 -5.906 1 96.19 248 LEU B C 1
ATOM 4824 O O . LEU B 1 248 ? -19.062 2.52 -5.102 1 96.19 248 LEU B O 1
ATOM 4828 N N . PRO B 1 249 ? -17.625 2.918 -6.68 1 94.06 249 PRO B N 1
ATOM 4829 C CA . PRO B 1 249 ? -17.891 4.359 -6.602 1 94.06 249 PRO B CA 1
ATOM 4830 C C . PRO B 1 249 ? -19.312 4.727 -6.996 1 94.06 249 PRO B C 1
ATOM 4832 O O . PRO B 1 249 ? -19.828 4.23 -8.008 1 94.06 249 PRO B O 1
ATOM 4835 N N . LYS B 1 250 ? -19.938 5.469 -6.141 1 96 250 LYS B N 1
ATOM 4836 C CA . LYS B 1 250 ? -21.25 6.055 -6.375 1 96 250 LYS B CA 1
ATOM 4837 C C . LYS B 1 250 ? -21.281 7.52 -5.938 1 96 250 LYS B C 1
ATOM 4839 O O . LYS B 1 250 ? -20.656 7.891 -4.945 1 96 250 LYS B O 1
ATOM 4844 N N . GLU B 1 251 ? -22.031 8.328 -6.652 1 93.69 251 GLU B N 1
ATOM 4845 C CA . GLU B 1 251 ? -22.078 9.75 -6.336 1 93.69 251 GLU B CA 1
ATOM 4846 C C . GLU B 1 251 ? -23.219 10.07 -5.367 1 93.69 251 GLU B C 1
ATOM 4848 O O . GLU B 1 251 ? -23.109 11.016 -4.578 1 93.69 251 GLU B O 1
ATOM 4853 N N . ASP B 1 252 ? -24.234 9.312 -5.391 1 94.69 252 ASP B N 1
ATOM 4854 C CA . ASP B 1 252 ? -25.438 9.57 -4.598 1 94.69 252 ASP B CA 1
ATOM 4855 C C . ASP B 1 252 ? -25.219 9.188 -3.135 1 94.69 252 ASP B C 1
ATOM 4857 O O . ASP B 1 252 ? -25.328 8.016 -2.773 1 94.69 252 ASP B O 1
ATOM 4861 N N . CYS B 1 253 ? -25.156 10.188 -2.254 1 94.44 253 CYS B N 1
ATOM 4862 C CA . CYS B 1 253 ? -24.891 9.945 -0.844 1 94.44 253 CYS B CA 1
ATOM 4863 C C . CYS B 1 253 ? -26.062 9.266 -0.164 1 94.44 253 CYS B C 1
ATOM 4865 O O . CYS B 1 253 ? -25.875 8.477 0.765 1 94.44 253 CYS B O 1
ATOM 4867 N N . THR B 1 254 ? -27.25 9.523 -0.634 1 92.31 254 THR B N 1
ATOM 4868 C CA . THR B 1 254 ? -28.422 8.875 -0.054 1 92.31 254 THR B CA 1
ATOM 4869 C C . THR B 1 254 ? -28.359 7.363 -0.262 1 92.31 254 THR B C 1
ATOM 4871 O O . THR B 1 254 ? -28.641 6.594 0.658 1 92.31 254 THR B O 1
ATOM 4874 N N . LEU B 1 255 ? -27.984 7.012 -1.428 1 95.94 255 LEU B N 1
ATOM 4875 C CA . LEU B 1 255 ? -27.797 5.594 -1.711 1 95.94 255 LEU B CA 1
ATOM 4876 C C . LEU B 1 255 ? -26.703 5 -0.828 1 95.94 255 LEU B C 1
ATOM 4878 O O . LEU B 1 255 ? -26.859 3.902 -0.289 1 95.94 255 LEU B O 1
ATOM 4882 N N . LEU B 1 256 ? -25.672 5.719 -0.676 1 97.56 256 LEU B N 1
ATOM 4883 C CA . LEU B 1 256 ? -24.531 5.23 0.098 1 97.56 256 LEU B CA 1
ATOM 4884 C C . LEU B 1 256 ? -24.922 5.016 1.558 1 97.56 256 LEU B C 1
ATOM 4886 O O . LEU B 1 256 ? -24.422 4.102 2.211 1 97.56 256 LEU B O 1
ATOM 4890 N N . LEU B 1 257 ? -25.797 5.844 2.072 1 96.5 257 LEU B N 1
ATOM 4891 C CA . LEU B 1 257 ? -26.297 5.652 3.43 1 96.5 257 LEU B CA 1
ATOM 4892 C C . LEU B 1 257 ? -27.125 4.379 3.529 1 96.5 257 LEU B C 1
ATOM 4894 O O . LEU B 1 257 ? -27.062 3.66 4.531 1 96.5 257 LEU B O 1
ATOM 4898 N N . GLU B 1 258 ? -27.875 4.125 2.477 1 96.12 258 GLU B N 1
ATOM 4899 C CA . GLU B 1 258 ? -28.609 2.865 2.422 1 96.12 258 GLU B CA 1
ATOM 4900 C C . GLU B 1 258 ? -27.672 1.67 2.391 1 96.12 258 GLU B C 1
ATOM 4902 O O . GLU B 1 258 ? -27.906 0.663 3.061 1 96.12 258 GLU B O 1
ATOM 4907 N N . VAL B 1 259 ? -26.641 1.777 1.604 1 98.25 259 VAL B N 1
ATOM 4908 C CA . VAL B 1 259 ? -25.625 0.724 1.524 1 98.25 259 VAL B CA 1
ATOM 4909 C C . VAL B 1 259 ? -25.031 0.472 2.908 1 98.25 259 VAL B C 1
ATOM 4911 O O . VAL B 1 259 ? -24.812 -0.678 3.293 1 98.25 259 VAL B O 1
ATOM 4914 N N . TRP B 1 260 ? -24.812 1.572 3.682 1 97.56 260 TRP B N 1
ATOM 4915 C CA . TRP B 1 260 ? -24.266 1.431 5.027 1 97.56 260 TRP B CA 1
ATOM 4916 C C . TRP B 1 260 ? -25.172 0.553 5.891 1 97.56 260 TRP B C 1
ATOM 4918 O O . TRP B 1 260 ? -24.672 -0.33 6.605 1 97.56 260 TRP B O 1
ATOM 4928 N N . ARG B 1 261 ? -26.391 0.736 5.801 1 97.31 261 ARG B N 1
ATOM 4929 C CA . ARG B 1 261 ? -27.328 -0.014 6.633 1 97.31 261 ARG B CA 1
ATOM 4930 C C . ARG B 1 261 ? -27.406 -1.474 6.195 1 97.31 261 ARG B C 1
ATOM 4932 O O . ARG B 1 261 ? -27.531 -2.371 7.031 1 97.31 261 ARG B O 1
ATOM 4939 N N . VAL B 1 262 ? -27.359 -1.717 4.887 1 97.88 262 VAL B N 1
ATOM 4940 C CA . VAL B 1 262 ? -27.312 -3.088 4.387 1 97.88 262 VAL B CA 1
ATOM 4941 C C . VAL B 1 262 ? -26.016 -3.76 4.848 1 97.88 262 VAL B C 1
ATOM 4943 O O . VAL B 1 262 ? -26.031 -4.914 5.281 1 97.88 262 VAL B O 1
ATOM 4946 N N . ALA B 1 263 ? -24.922 -3.021 4.766 1 98.25 263 ALA B N 1
ATOM 4947 C CA . ALA B 1 263 ? -23.641 -3.525 5.238 1 98.25 263 ALA B CA 1
ATOM 4948 C C . ALA B 1 263 ? -23.703 -3.887 6.719 1 98.25 263 ALA B C 1
ATOM 4950 O O . ALA B 1 263 ? -23.141 -4.898 7.145 1 98.25 263 ALA B O 1
ATOM 4951 N N . ASP B 1 264 ? -24.344 -2.988 7.465 1 96.81 264 ASP B N 1
ATOM 4952 C CA . ASP B 1 264 ? -24.516 -3.254 8.891 1 96.81 264 ASP B CA 1
ATOM 4953 C C . ASP B 1 264 ? -25.297 -4.547 9.117 1 96.81 264 ASP B C 1
ATOM 4955 O O . ASP B 1 264 ? -24.922 -5.363 9.961 1 96.81 264 ASP B O 1
ATOM 4959 N N . ARG B 1 265 ? -26.281 -4.777 8.352 1 96.5 265 ARG B N 1
ATOM 4960 C CA . ARG B 1 265 ? -27.094 -5.984 8.445 1 96.5 265 ARG B CA 1
ATOM 4961 C C . ARG B 1 265 ? -26.281 -7.227 8.117 1 96.5 265 ARG B C 1
ATOM 4963 O O . ARG B 1 265 ? -26.406 -8.258 8.773 1 96.5 265 ARG B O 1
ATOM 4970 N N . PHE B 1 266 ? -25.438 -7.141 7.117 1 97.88 266 PHE B N 1
ATOM 4971 C CA . PHE B 1 266 ? -24.688 -8.297 6.645 1 97.88 266 PHE B CA 1
ATOM 4972 C C . PHE B 1 266 ? -23.359 -8.398 7.371 1 97.88 266 PHE B C 1
ATOM 4974 O O . PHE B 1 266 ? -22.484 -9.188 6.977 1 97.88 266 PHE B O 1
ATOM 4981 N N . VAL B 1 267 ? -23.078 -7.547 8.367 1 96.94 267 VAL B N 1
ATOM 4982 C CA . VAL B 1 267 ? -21.906 -7.582 9.234 1 96.94 267 VAL B CA 1
ATOM 4983 C C . VAL B 1 267 ? -20.641 -7.352 8.414 1 96.94 267 VAL B C 1
ATOM 4985 O O . VAL B 1 267 ? -19.703 -8.148 8.477 1 96.94 267 VAL B O 1
ATOM 4988 N N . LEU B 1 268 ? -20.672 -6.277 7.695 1 97.88 268 LEU B N 1
ATOM 4989 C CA . LEU B 1 268 ? -19.531 -5.871 6.875 1 97.88 268 LEU B CA 1
ATOM 4990 C C . LEU B 1 268 ? -18.922 -4.566 7.391 1 97.88 268 LEU B C 1
ATOM 4992 O O . LEU B 1 268 ? -19.078 -3.518 6.762 1 97.88 268 LEU B O 1
ATOM 4996 N N . ASP B 1 269 ? -18.141 -4.676 8.398 1 95.06 269 ASP B N 1
ATOM 4997 C CA . ASP B 1 269 ? -17.609 -3.5 9.078 1 95.06 269 ASP B CA 1
ATOM 4998 C C . ASP B 1 269 ? -16.641 -2.74 8.188 1 95.06 269 ASP B C 1
ATOM 5000 O O . ASP B 1 269 ? -16.578 -1.51 8.227 1 95.06 269 ASP B O 1
ATOM 5004 N N . GLY B 1 270 ? -15.898 -3.488 7.418 1 95.06 270 GLY B N 1
ATOM 5005 C CA . GLY B 1 270 ? -14.992 -2.818 6.504 1 95.06 270 GLY B CA 1
ATOM 5006 C C . GLY B 1 270 ? -15.695 -1.931 5.496 1 95.06 270 GLY B C 1
ATOM 5007 O O . GLY B 1 270 ? -15.25 -0.816 5.223 1 95.06 270 GLY B O 1
ATOM 5008 N N . LEU B 1 271 ? -16.734 -2.414 4.973 1 97.56 271 LEU B N 1
ATOM 5009 C CA . LEU B 1 271 ? -17.516 -1.624 4.023 1 97.56 271 LEU B CA 1
ATOM 5010 C C . LEU B 1 271 ? -18.094 -0.386 4.695 1 97.56 271 LEU B C 1
ATOM 5012 O O . LEU B 1 271 ? -18.094 0.701 4.113 1 97.56 271 LEU B O 1
ATOM 5016 N N . LYS B 1 272 ? -18.578 -0.565 5.883 1 96.19 272 LYS B N 1
ATOM 5017 C CA . LYS B 1 272 ? -19.094 0.581 6.629 1 96.19 272 LYS B CA 1
ATOM 5018 C C . LYS B 1 272 ? -18.031 1.677 6.746 1 96.19 272 LYS B C 1
ATOM 5020 O O . LYS B 1 272 ? -18.328 2.854 6.527 1 96.19 272 LYS B O 1
ATOM 5025 N N . SER B 1 273 ? -16.906 1.239 7.035 1 92.69 273 SER B N 1
ATOM 5026 C CA . SER B 1 273 ? -15.812 2.191 7.188 1 92.69 273 SER B CA 1
ATOM 5027 C C . SER B 1 273 ? -15.508 2.895 5.867 1 92.69 273 SER B C 1
ATOM 5029 O O . SER B 1 273 ? -15.281 4.105 5.84 1 92.69 273 SER B O 1
ATOM 5031 N N . HIS B 1 274 ? -15.492 2.119 4.805 1 94.62 274 HIS B N 1
ATOM 5032 C CA . HIS B 1 274 ? -15.289 2.709 3.486 1 94.62 274 HIS B CA 1
ATOM 5033 C C . HIS B 1 274 ? -16.344 3.771 3.188 1 94.62 274 HIS B C 1
ATOM 5035 O O . HIS B 1 274 ? -16.016 4.836 2.65 1 94.62 274 HIS B O 1
ATOM 5041 N N . LEU B 1 275 ? -17.5 3.49 3.527 1 96.19 275 LEU B N 1
ATOM 5042 C CA . LEU B 1 275 ? -18.625 4.363 3.207 1 96.19 275 LEU B CA 1
ATOM 5043 C C . LEU B 1 275 ? -18.562 5.652 4.023 1 96.19 275 LEU B C 1
ATOM 5045 O O . LEU B 1 275 ? -18.812 6.738 3.498 1 96.19 275 LEU B O 1
ATOM 5049 N N . ILE B 1 276 ? -18.25 5.504 5.285 1 92.38 276 ILE B N 1
ATOM 5050 C CA . ILE B 1 276 ? -18.125 6.68 6.137 1 92.38 276 ILE B CA 1
ATOM 5051 C C . ILE B 1 276 ? -17.062 7.617 5.57 1 92.38 276 ILE B C 1
ATOM 5053 O O . ILE B 1 276 ? -17.297 8.82 5.43 1 92.38 276 ILE B O 1
ATOM 5057 N N . LEU B 1 277 ? -16 7.074 5.219 1 88.56 277 LEU B N 1
ATOM 5058 C CA . LEU B 1 277 ? -14.922 7.871 4.656 1 88.56 277 LEU B CA 1
ATOM 5059 C C . LEU B 1 277 ? -15.352 8.508 3.338 1 88.56 277 LEU B C 1
ATOM 5061 O O . LEU B 1 277 ? -15.117 9.703 3.117 1 88.56 277 LEU B O 1
ATOM 5065 N N . ASP B 1 278 ? -15.906 7.754 2.508 1 93.69 278 ASP B N 1
ATOM 5066 C CA . ASP B 1 278 ? -16.312 8.227 1.189 1 93.69 278 ASP B CA 1
ATOM 5067 C C . ASP B 1 278 ? -17.344 9.352 1.307 1 93.69 278 ASP B C 1
ATOM 5069 O O . ASP B 1 278 ? -17.203 10.398 0.665 1 93.69 278 ASP B O 1
ATOM 5073 N N . ILE B 1 279 ? -18.312 9.156 2.113 1 94.38 279 ILE B N 1
ATOM 5074 C CA . ILE B 1 279 ? -19.375 10.148 2.295 1 94.38 279 ILE B CA 1
ATOM 5075 C C . ILE B 1 279 ? -18.781 11.406 2.941 1 94.38 279 ILE B C 1
ATOM 5077 O O . ILE B 1 279 ? -19.125 12.523 2.555 1 94.38 279 ILE B O 1
ATOM 5081 N N . SER B 1 280 ? -17.938 11.195 3.898 1 88.69 280 SER B N 1
ATOM 5082 C CA . SER B 1 280 ? -17.281 12.32 4.566 1 88.69 280 SER B CA 1
ATOM 5083 C C . SER B 1 280 ? -16.516 13.188 3.57 1 88.69 280 SER B C 1
ATOM 5085 O O . SER B 1 280 ? -16.453 14.406 3.721 1 88.69 280 SER B O 1
ATOM 5087 N N . ASN B 1 281 ? -15.977 12.539 2.637 1 85.75 281 ASN B N 1
ATOM 5088 C CA . ASN B 1 281 ? -15.219 13.273 1.622 1 85.75 281 ASN B CA 1
ATOM 5089 C C . ASN B 1 281 ? -16.141 13.977 0.636 1 85.75 281 ASN B C 1
ATOM 5091 O O . ASN B 1 281 ? -15.75 14.961 0.003 1 85.75 281 ASN B O 1
ATOM 5095 N N . LYS B 1 282 ? -17.328 13.555 0.584 1 92.94 282 LYS B N 1
ATOM 5096 C CA . LYS B 1 282 ? -18.281 14.078 -0.393 1 92.94 282 LYS B CA 1
ATOM 5097 C C . LYS B 1 282 ? -19.172 15.141 0.231 1 92.94 282 LYS B C 1
ATOM 5099 O O . LYS B 1 282 ? -19.844 15.898 -0.482 1 92.94 282 LYS B O 1
ATOM 5104 N N . ILE B 1 283 ? -19.188 15.195 1.475 1 91.56 283 ILE B N 1
ATOM 5105 C CA . ILE B 1 283 ? -20.062 16.109 2.191 1 91.56 283 ILE B CA 1
ATOM 5106 C C . ILE B 1 283 ? -19.656 17.547 1.891 1 91.56 283 ILE B C 1
ATOM 5108 O O . ILE B 1 283 ? -18.469 17.875 1.835 1 91.56 283 ILE B O 1
ATOM 5112 N N . SER B 1 284 ? -20.641 18.328 1.649 1 93.12 284 SER B N 1
ATOM 5113 C CA . SER B 1 284 ? -20.5 19.766 1.386 1 93.12 284 SER B CA 1
ATOM 5114 C C . SER B 1 284 ? -21.625 20.562 2.029 1 93.12 284 SER B C 1
ATOM 5116 O O . SER B 1 284 ? -22.609 19.984 2.48 1 93.12 284 SER B O 1
ATOM 5118 N N . PRO B 1 285 ? -21.438 21.875 2.121 1 93.56 285 PRO B N 1
ATOM 5119 C CA . PRO B 1 285 ? -22.5 22.688 2.697 1 93.56 285 PRO B CA 1
ATOM 5120 C C . PRO B 1 285 ? -23.828 22.531 1.945 1 93.56 285 PRO B C 1
ATOM 5122 O O . PRO B 1 285 ? -24.906 22.641 2.545 1 93.56 285 PRO B O 1
ATOM 5125 N N . ASN B 1 286 ? -23.812 22.141 0.71 1 94.62 286 ASN B N 1
ATOM 5126 C CA . ASN B 1 286 ? -25 22.094 -0.123 1 94.62 286 ASN B CA 1
ATOM 5127 C C . ASN B 1 286 ? -25.766 20.781 0.08 1 94.62 286 ASN B C 1
ATOM 5129 O O . ASN B 1 286 ? -26.953 20.703 -0.233 1 94.62 286 ASN B O 1
ATOM 5133 N N . ASN B 1 287 ? -25.125 19.75 0.627 1 95.56 287 ASN B N 1
ATOM 5134 C CA . ASN B 1 287 ? -25.828 18.484 0.761 1 95.56 287 ASN B CA 1
ATOM 5135 C C . ASN B 1 287 ? -25.828 18 2.207 1 95.56 287 ASN B C 1
ATOM 5137 O O . ASN B 1 287 ? -26.359 16.922 2.504 1 95.56 287 ASN B O 1
ATOM 5141 N N . VAL B 1 288 ? -25.281 18.75 3.127 1 95.88 288 VAL B N 1
ATOM 5142 C CA . VAL B 1 288 ? -25.031 18.328 4.5 1 95.88 288 VAL B CA 1
ATOM 5143 C C . VAL B 1 288 ? -26.344 18.125 5.227 1 95.88 288 VAL B C 1
ATOM 5145 O O . VAL B 1 288 ? -26.484 17.203 6.039 1 95.88 288 VAL B O 1
ATOM 5148 N N . VAL B 1 289 ? -27.312 18.984 4.945 1 95.94 289 VAL B N 1
ATOM 5149 C CA . VAL B 1 289 ? -28.609 18.875 5.625 1 95.94 289 VAL B CA 1
ATOM 5150 C C . VAL B 1 289 ? -29.281 17.547 5.258 1 95.94 289 VAL B C 1
ATOM 5152 O O . VAL B 1 289 ? -29.75 16.828 6.133 1 95.94 289 VAL B O 1
ATOM 5155 N N . ASP B 1 290 ? -29.297 17.234 4.012 1 95.62 290 ASP B N 1
ATOM 5156 C CA . ASP B 1 290 ? -29.875 15.992 3.541 1 95.62 290 ASP B CA 1
ATOM 5157 C C . ASP B 1 290 ? -29.172 14.781 4.148 1 95.62 290 ASP B C 1
ATOM 5159 O O . ASP B 1 290 ? -29.812 13.805 4.543 1 95.62 290 ASP B O 1
ATOM 5163 N N . ILE B 1 291 ? -27.922 14.844 4.203 1 95.62 291 ILE B N 1
ATOM 5164 C CA . ILE B 1 291 ? -27.125 13.742 4.723 1 95.62 291 ILE B CA 1
ATOM 5165 C C . ILE B 1 291 ? -27.406 13.555 6.211 1 95.62 291 ILE B C 1
ATOM 5167 O O . ILE B 1 291 ? -27.578 12.43 6.68 1 95.62 291 ILE B O 1
ATOM 5171 N N . TYR B 1 292 ? -27.469 14.672 6.93 1 95.44 292 TYR B N 1
ATOM 5172 C CA . TYR B 1 292 ? -27.797 14.609 8.352 1 95.44 292 TYR B CA 1
ATOM 5173 C C . TYR B 1 292 ? -29.156 13.961 8.578 1 95.44 292 TYR B C 1
ATOM 5175 O O . TYR B 1 292 ? -29.297 13.062 9.406 1 95.44 292 TYR B O 1
ATOM 5183 N N . LEU B 1 293 ? -30.109 14.391 7.828 1 95.62 293 LEU B N 1
ATOM 5184 C CA . LEU B 1 293 ? -31.469 13.867 7.973 1 95.62 293 LEU B CA 1
ATOM 5185 C C . LEU B 1 293 ? -31.516 12.375 7.652 1 95.62 293 LEU B C 1
ATOM 5187 O O . LEU B 1 293 ? -32.094 11.602 8.398 1 95.62 293 LEU B O 1
ATOM 5191 N N . GLU B 1 294 ? -30.875 12 6.605 1 94.94 294 GLU B N 1
ATOM 5192 C CA . GLU B 1 294 ? -30.859 10.602 6.207 1 94.94 294 GLU B CA 1
ATOM 5193 C C . GLU B 1 294 ? -30.125 9.742 7.234 1 94.94 294 GLU B C 1
ATOM 5195 O O . GLU B 1 294 ? -30.516 8.602 7.492 1 94.94 294 GLU B O 1
ATOM 5200 N N . ALA B 1 295 ? -29.094 10.258 7.777 1 95.38 295 ALA B N 1
ATOM 5201 C CA . ALA B 1 295 ? -28.281 9.523 8.742 1 95.38 295 ALA B CA 1
ATOM 5202 C C . ALA B 1 295 ? -29.031 9.32 10.055 1 95.38 295 ALA B C 1
ATOM 5204 O O . ALA B 1 295 ? -28.75 8.383 10.805 1 95.38 295 ALA B O 1
ATOM 5205 N N . THR B 1 296 ? -30.047 10.18 10.297 1 94.44 296 THR B N 1
ATOM 5206 C CA . THR B 1 296 ? -30.656 10.172 11.617 1 94.44 296 THR B CA 1
ATOM 5207 C C . THR B 1 296 ? -32.125 9.734 11.531 1 94.44 296 THR B C 1
ATOM 5209 O O . THR B 1 296 ? -32.719 9.383 12.539 1 94.44 296 THR B O 1
ATOM 5212 N N . SER B 1 297 ? -32.688 9.758 10.375 1 89.38 297 SER B N 1
ATOM 5213 C CA . SER B 1 297 ? -34.125 9.516 10.227 1 89.38 297 SER B CA 1
ATOM 5214 C C . SER B 1 297 ? -34.438 8.023 10.234 1 89.38 297 SER B C 1
ATOM 5216 O O . SER B 1 297 ? -35.531 7.621 10.602 1 89.38 297 SER B O 1
ATOM 5218 N N . CYS B 1 298 ? -33.562 7.234 9.758 1 87.12 298 CYS B N 1
ATOM 5219 C CA . CYS B 1 298 ? -33.781 5.793 9.68 1 87.12 298 CYS B CA 1
ATOM 5220 C C . CYS B 1 298 ? -32.844 5.051 10.648 1 87.12 298 CYS B C 1
ATOM 5222 O O . CYS B 1 298 ? -31.75 5.5 10.93 1 87.12 298 CYS B O 1
ATOM 5224 N N . LEU B 1 299 ? -33.406 3.957 11.211 1 86.25 299 LEU B N 1
ATOM 5225 C CA . LEU B 1 299 ? -32.594 3.137 12.102 1 86.25 299 LEU B CA 1
ATOM 5226 C C . LEU B 1 299 ? -31.859 2.045 11.328 1 86.25 299 LEU B C 1
ATOM 5228 O O . LEU B 1 299 ? -32.375 1.513 10.352 1 86.25 299 LEU B O 1
ATOM 5232 N N . PRO B 1 300 ? -30.703 1.646 11.75 1 92.5 300 PRO B N 1
ATOM 5233 C CA . PRO B 1 300 ? -29.922 2.283 12.812 1 92.5 300 PRO B CA 1
ATOM 5234 C C . PRO B 1 300 ? -29.328 3.629 12.391 1 92.5 300 PRO B C 1
ATOM 5236 O O . PRO B 1 300 ? -29.016 3.822 11.211 1 92.5 300 PRO B O 1
ATOM 5239 N N . GLU B 1 301 ? -29.234 4.523 13.367 1 93.5 301 GLU B N 1
ATOM 5240 C CA . GLU B 1 301 ? -28.578 5.805 13.094 1 93.5 301 GLU B CA 1
ATOM 5241 C C . GLU B 1 301 ? -27.094 5.621 12.82 1 93.5 301 GLU B C 1
ATOM 5243 O O . GLU B 1 301 ? -26.453 4.734 13.391 1 93.5 301 GLU B O 1
ATOM 5248 N N . ILE B 1 302 ? -26.656 6.465 11.938 1 94.38 302 ILE B N 1
ATOM 5249 C CA . ILE B 1 302 ? -25.219 6.445 11.625 1 94.38 302 ILE B CA 1
ATOM 5250 C C . ILE B 1 302 ? -24.516 7.574 12.367 1 94.38 302 ILE B C 1
ATOM 5252 O O . ILE B 1 302 ? -24.344 8.672 11.828 1 94.38 302 ILE B O 1
ATOM 5256 N N . GLU B 1 303 ? -24.109 7.234 13.539 1 89.06 303 GLU B N 1
ATOM 5257 C CA . GLU B 1 303 ? -23.594 8.219 14.484 1 89.06 303 GLU B CA 1
ATOM 5258 C C . GLU B 1 303 ? -22.391 8.953 13.914 1 89.06 303 GLU B C 1
ATOM 5260 O O . GLU B 1 303 ? -22.266 10.172 14.086 1 89.06 303 GLU B O 1
ATOM 5265 N N . GLU B 1 304 ? -21.578 8.242 13.234 1 87.19 304 GLU B N 1
ATOM 5266 C CA . GLU B 1 304 ? -20.359 8.844 12.695 1 87.19 304 GLU B CA 1
ATOM 5267 C C . GLU B 1 304 ? -20.688 9.93 11.672 1 87.19 304 GLU B C 1
ATOM 5269 O O . GLU B 1 304 ? -20.125 11.023 11.719 1 87.19 304 GLU B O 1
ATOM 5274 N N . LEU B 1 305 ? -21.594 9.625 10.852 1 91.5 305 LEU B N 1
ATOM 5275 C CA . LEU B 1 305 ? -21.938 10.586 9.805 1 91.5 305 LEU B CA 1
ATOM 5276 C C . LEU B 1 305 ? -22.766 11.727 10.375 1 91.5 305 LEU B C 1
ATOM 5278 O O . LEU B 1 305 ? -22.672 12.867 9.906 1 91.5 305 LEU B O 1
ATOM 5282 N N . LYS B 1 306 ? -23.562 11.383 11.383 1 91.38 306 LYS B N 1
ATOM 5283 C CA . LYS B 1 306 ? -24.25 12.438 12.125 1 91.38 306 LYS B CA 1
ATOM 5284 C C . LYS B 1 306 ? -23.25 13.477 12.648 1 91.38 306 LYS B C 1
ATOM 5286 O O . LYS B 1 306 ? -23.438 14.68 12.445 1 91.38 306 LYS B O 1
ATOM 5291 N N . ASN B 1 307 ? -22.266 12.992 13.203 1 84.5 307 ASN B N 1
ATOM 5292 C CA . ASN B 1 307 ? -21.266 13.867 13.812 1 84.5 307 ASN B CA 1
ATOM 5293 C C . ASN B 1 307 ? -20.5 14.664 12.75 1 84.5 307 ASN B C 1
ATOM 5295 O O . ASN B 1 307 ? -20.234 15.852 12.938 1 84.5 307 ASN B O 1
ATOM 5299 N N . VAL B 1 308 ? -20.203 14.039 11.719 1 85.31 308 VAL B N 1
ATOM 5300 C CA . VAL B 1 308 ? -19.516 14.711 10.625 1 85.31 308 VAL B CA 1
ATOM 5301 C C . VAL B 1 308 ? -20.391 15.812 10.047 1 85.31 308 VAL B C 1
ATOM 5303 O O . VAL B 1 308 ? -19.922 16.922 9.805 1 85.31 308 VAL B O 1
ATOM 5306 N N . ALA B 1 309 ? -21.594 15.484 9.875 1 90.88 309 ALA B N 1
ATOM 5307 C CA . ALA B 1 309 ? -22.547 16.453 9.328 1 90.88 309 ALA B CA 1
ATOM 5308 C C . ALA B 1 309 ? -22.734 17.641 10.266 1 90.88 309 ALA B C 1
ATOM 5310 O O . ALA B 1 309 ? -22.766 18.781 9.812 1 90.88 309 ALA B O 1
ATOM 5311 N N . LEU B 1 310 ? -22.797 17.344 11.523 1 87.56 310 LEU B N 1
ATOM 5312 C CA . LEU B 1 310 ? -22.938 18.406 12.516 1 87.56 310 LEU B CA 1
ATOM 5313 C C . LEU B 1 310 ? -21.734 19.328 12.484 1 87.56 310 LEU B C 1
ATOM 5315 O O . LEU B 1 310 ? -21.891 20.562 12.516 1 87.56 310 LEU B O 1
ATOM 5319 N N . SER B 1 311 ? -20.641 18.781 12.406 1 82.31 311 SER B N 1
ATOM 5320 C CA . SER B 1 311 ? -19.422 19.562 12.352 1 82.31 311 SER B CA 1
ATOM 5321 C C . SER B 1 311 ? -19.375 20.438 11.102 1 82.31 311 SER B C 1
ATOM 5323 O O . SER B 1 311 ? -19 21.609 11.172 1 82.31 311 SER B O 1
ATOM 5325 N N . MET B 1 312 ? -19.766 19.922 10.07 1 86 312 MET B N 1
ATOM 5326 C CA . MET B 1 312 ? -19.812 20.641 8.805 1 86 312 MET B CA 1
ATOM 5327 C C . MET B 1 312 ? -20.812 21.797 8.875 1 86 312 MET B C 1
ATOM 5329 O O . MET B 1 312 ? -20.531 22.891 8.398 1 86 312 MET B O 1
ATOM 5333 N N . MET B 1 313 ? -21.891 21.578 9.445 1 90.25 313 MET B N 1
ATOM 5334 C CA . MET B 1 313 ? -22.906 22.609 9.57 1 90.25 313 MET B CA 1
ATOM 5335 C C . MET B 1 313 ? -22.422 23.75 10.461 1 90.25 313 MET B C 1
ATOM 5337 O O . MET B 1 313 ? -22.641 24.922 10.148 1 90.25 313 MET B O 1
ATOM 5341 N N . LYS B 1 314 ? -21.719 23.375 11.477 1 82.94 314 LYS B N 1
ATOM 5342 C CA . LYS B 1 314 ? -21.203 24.375 12.398 1 82.94 314 LYS B CA 1
ATOM 5343 C C . LYS B 1 314 ? -20.109 25.203 11.734 1 82.94 314 LYS B C 1
ATOM 5345 O O . LYS B 1 314 ? -20.031 26.422 11.93 1 82.94 314 LYS B O 1
ATOM 5350 N N . LYS B 1 315 ? -19.375 24.562 11 1 78.94 315 LYS B N 1
ATOM 5351 C CA . LYS B 1 315 ? -18.25 25.219 10.336 1 78.94 315 LYS B CA 1
ATOM 5352 C C . LYS B 1 315 ? -18.719 26.125 9.219 1 78.94 315 LYS B C 1
ATOM 5354 O O . LYS B 1 315 ? -18.109 27.156 8.938 1 78.94 315 LYS B O 1
ATOM 5359 N N . HIS B 1 316 ? -19.828 25.75 8.625 1 88.44 316 HIS B N 1
ATOM 5360 C CA . HIS B 1 316 ? -20.328 26.516 7.484 1 88.44 316 HIS B CA 1
ATOM 5361 C C . HIS B 1 316 ? -21.75 27 7.727 1 88.44 316 HIS B C 1
ATOM 5363 O O . HIS B 1 316 ? -22.625 26.859 6.855 1 88.44 316 HIS B O 1
ATOM 5369 N N . ILE B 1 317 ? -21.906 27.484 8.891 1 89.44 317 ILE B N 1
ATOM 5370 C CA . ILE B 1 317 ? -23.234 27.812 9.367 1 89.44 317 ILE B CA 1
ATOM 5371 C C . ILE B 1 317 ? -23.859 28.891 8.469 1 89.44 317 ILE B C 1
ATOM 5373 O O . ILE B 1 317 ? -25.047 28.828 8.148 1 89.44 317 ILE B O 1
ATOM 5377 N N . GLY B 1 318 ? -23.031 29.859 8.07 1 88.69 318 GLY B N 1
ATOM 5378 C CA . GLY B 1 318 ? -23.531 30.938 7.223 1 88.69 318 GLY B CA 1
ATOM 5379 C C . GLY B 1 318 ? -24.156 30.438 5.934 1 88.69 318 GLY B C 1
ATOM 5380 O O . GLY B 1 318 ? -25.172 30.969 5.48 1 88.69 318 GLY B O 1
ATOM 5381 N N . GLU B 1 319 ? -23.625 29.469 5.371 1 93.31 319 GLU B N 1
ATOM 5382 C CA . GLU B 1 319 ? -24.109 28.891 4.121 1 93.31 319 GLU B CA 1
ATOM 5383 C C . GLU B 1 319 ? -25.297 27.953 4.371 1 93.31 319 GLU B C 1
ATOM 5385 O O . GLU B 1 319 ? -26.266 27.953 3.615 1 93.31 319 GLU B O 1
ATOM 5390 N N . VAL B 1 320 ? -25.281 27.234 5.383 1 94.94 320 VAL B N 1
ATOM 5391 C CA . VAL B 1 320 ? -26.219 26.172 5.668 1 94.94 320 VAL B CA 1
ATOM 5392 C C . VAL B 1 320 ? -27.594 26.75 6.008 1 94.94 320 VAL B C 1
ATOM 5394 O O . VAL B 1 320 ? -28.625 26.234 5.57 1 94.94 320 VAL B O 1
ATOM 5397 N N . VAL B 1 321 ? -27.594 27.891 6.719 1 91.75 321 VAL B N 1
ATOM 5398 C CA . VAL B 1 321 ? -28.844 28.484 7.191 1 91.75 321 VAL B CA 1
ATOM 5399 C C . VAL B 1 321 ? -29.641 29.031 6.004 1 91.75 321 VAL B C 1
ATOM 5401 O O . VAL B 1 321 ? -30.859 29.219 6.09 1 91.75 321 VAL B O 1
ATOM 5404 N N . ARG B 1 322 ? -28.969 29.234 4.922 1 91.62 322 ARG B N 1
ATOM 5405 C CA . ARG B 1 322 ? -29.609 29.828 3.752 1 91.62 322 ARG B CA 1
ATOM 5406 C C . ARG B 1 322 ? -30.188 28.75 2.842 1 91.62 322 ARG B C 1
ATOM 5408 O O . ARG B 1 322 ? -30.891 29.062 1.876 1 91.62 322 ARG B O 1
ATOM 5415 N N . LEU B 1 323 ? -29.938 27.562 3.152 1 93.81 323 LEU B N 1
ATOM 5416 C CA . LEU B 1 323 ? -30.422 26.453 2.336 1 93.81 323 LEU B CA 1
ATOM 5417 C C . LEU B 1 323 ? -31.938 26.297 2.492 1 93.81 323 LEU B C 1
ATOM 5419 O O . LEU B 1 323 ? -32.469 26.453 3.594 1 93.81 323 LEU B O 1
ATOM 5423 N N . PRO B 1 324 ? -32.625 25.953 1.439 1 94.25 324 PRO B N 1
ATOM 5424 C CA . PRO B 1 324 ? -34.094 25.781 1.498 1 94.25 324 PRO B CA 1
ATOM 5425 C C . PRO B 1 324 ? -34.5 24.672 2.447 1 94.25 324 PRO B C 1
ATOM 5427 O O . PRO B 1 324 ? -35.562 24.75 3.064 1 94.25 324 PRO B O 1
ATOM 5430 N N . ASN B 1 325 ? -33.719 23.688 2.592 1 94.06 325 ASN B N 1
ATOM 5431 C CA . ASN B 1 325 ? -34.094 22.547 3.412 1 94.06 325 ASN B CA 1
ATOM 5432 C C . ASN B 1 325 ? -33.594 22.672 4.84 1 94.06 325 ASN B C 1
ATOM 5434 O O . ASN B 1 325 ? -33.625 21.719 5.621 1 94.06 325 ASN B O 1
ATOM 5438 N N . PHE B 1 326 ? -33.125 23.828 5.176 1 95 326 PHE B N 1
ATOM 5439 C CA . PHE B 1 326 ? -32.625 24.047 6.527 1 95 326 PHE B CA 1
ATOM 5440 C C . PHE B 1 326 ? -33.719 23.812 7.555 1 95 326 PHE B C 1
ATOM 5442 O O . PHE B 1 326 ? -33.469 23.25 8.625 1 95 326 PHE B O 1
ATOM 5449 N N . THR B 1 327 ? -34.938 24.125 7.145 1 93.88 327 THR B N 1
ATOM 5450 C CA . THR B 1 327 ? -36.062 24.047 8.055 1 93.88 327 THR B CA 1
ATOM 5451 C C . THR B 1 327 ? -36.531 22.594 8.25 1 93.88 327 THR B C 1
ATOM 5453 O O . THR B 1 327 ? -37.406 22.328 9.062 1 93.88 327 THR B O 1
ATOM 5456 N N . SER B 1 328 ? -35.938 21.719 7.516 1 94.56 328 SER B N 1
ATOM 5457 C CA . SER B 1 328 ? -36.25 20.297 7.684 1 94.56 328 SER B CA 1
ATOM 5458 C C . SER B 1 328 ? -35.469 19.703 8.867 1 94.56 328 SER B C 1
ATOM 5460 O O . SER B 1 328 ? -35.781 18.594 9.305 1 94.56 328 SER B O 1
ATOM 5462 N N . LEU B 1 329 ? -34.594 20.422 9.453 1 95.62 329 LEU B N 1
ATOM 5463 C CA . LEU B 1 329 ? -33.812 19.969 10.602 1 95.62 329 LEU B CA 1
ATOM 5464 C C . LEU B 1 329 ? -34.688 19.969 11.867 1 95.62 329 LEU B C 1
ATOM 5466 O O . LEU B 1 329 ? -35.656 20.734 11.953 1 95.62 329 LEU B O 1
ATOM 5470 N N . PRO B 1 330 ? -34.312 19.125 12.781 1 93.94 330 PRO B N 1
ATOM 5471 C CA . PRO B 1 330 ? -35 19.219 14.078 1 93.94 330 PRO B CA 1
ATOM 5472 C C . PRO B 1 330 ? -34.875 20.594 14.719 1 93.94 330 PRO B C 1
ATOM 5474 O O . PRO B 1 330 ? -33.812 21.219 14.633 1 93.94 330 PRO B O 1
ATOM 5477 N N . GLN B 1 331 ? -35.938 20.969 15.344 1 92.69 331 GLN B N 1
ATOM 5478 C CA . GLN B 1 331 ? -36.031 22.328 15.891 1 92.69 331 GLN B CA 1
ATOM 5479 C C . GLN B 1 331 ? -34.875 22.609 16.844 1 92.69 331 GLN B C 1
ATOM 5481 O O . GLN B 1 331 ? -34.25 23.688 16.781 1 92.69 331 GLN B O 1
ATOM 5486 N N . GLU B 1 332 ? -34.625 21.734 17.688 1 92.06 332 GLU B N 1
ATOM 5487 C CA . GLU B 1 332 ? -33.562 21.922 18.672 1 92.06 332 GLU B CA 1
ATOM 5488 C C . GLU B 1 332 ? -32.219 22.203 18 1 92.06 332 GLU B C 1
ATOM 5490 O O . GLU B 1 332 ? -31.453 23.047 18.453 1 92.06 332 GLU B O 1
ATOM 5495 N N . LEU B 1 333 ? -32.031 21.547 16.906 1 92 333 LEU B N 1
ATOM 5496 C CA . LEU B 1 333 ? -30.766 21.703 16.188 1 92 333 LEU B CA 1
ATOM 5497 C C . LEU B 1 333 ? -30.719 23.031 15.438 1 92 333 LEU B C 1
ATOM 5499 O O . LEU B 1 333 ? -29.688 23.703 15.414 1 92 333 LEU B O 1
ATOM 5503 N N . MET B 1 334 ? -31.766 23.391 14.836 1 92.31 334 MET B N 1
ATOM 5504 C CA . MET B 1 334 ? -31.859 24.672 14.148 1 92.31 334 MET B CA 1
ATOM 5505 C C . MET B 1 334 ? -31.531 25.812 15.094 1 92.31 334 MET B C 1
ATOM 5507 O O . MET B 1 334 ? -30.734 26.703 14.758 1 92.31 334 MET B O 1
ATOM 5511 N N . VAL B 1 335 ? -32.125 25.672 16.266 1 90.5 335 VAL B N 1
ATOM 5512 C CA . VAL B 1 335 ? -31.953 26.734 17.266 1 90.5 335 VAL B CA 1
ATOM 5513 C C . VAL B 1 335 ? -30.484 26.781 17.688 1 90.5 335 VAL B C 1
ATOM 5515 O O . VAL B 1 335 ? -29.906 27.875 17.781 1 90.5 335 VAL B O 1
ATOM 5518 N N . GLU B 1 336 ? -29.953 25.719 17.938 1 88 336 GLU B N 1
ATOM 5519 C CA . GLU B 1 336 ? -28.562 25.625 18.344 1 88 336 GLU B CA 1
ATOM 5520 C C . GLU B 1 336 ? -27.641 26.25 17.297 1 88 336 GLU B C 1
ATOM 5522 O O . GLU B 1 336 ? -26.719 27 17.641 1 88 336 GLU B O 1
ATOM 5527 N N . LEU B 1 337 ? -27.859 25.984 16.062 1 87.69 337 LEU B N 1
ATOM 5528 C CA . LEU B 1 337 ? -27.031 26.484 14.961 1 87.69 337 LEU B CA 1
ATOM 5529 C C . LEU B 1 337 ? -27.188 27.984 14.797 1 87.69 337 LEU B C 1
ATOM 5531 O O . LEU B 1 337 ? -26.188 28.703 14.641 1 87.69 337 LEU B O 1
ATOM 5535 N N . ILE B 1 338 ? -28.391 28.438 14.945 1 85.75 338 ILE B N 1
ATOM 5536 C CA . ILE B 1 338 ? -28.672 29.859 14.805 1 85.75 338 ILE B CA 1
ATOM 5537 C C . ILE B 1 338 ? -28.031 30.625 15.953 1 85.75 338 ILE B C 1
ATOM 5539 O O . ILE B 1 338 ? -27.453 31.703 15.75 1 85.75 338 ILE B O 1
ATOM 5543 N N . GLN B 1 339 ? -28.109 30.078 17.141 1 82.56 339 GLN B N 1
ATOM 5544 C CA . GLN B 1 339 ? -27.484 30.703 18.297 1 82.56 339 GLN B CA 1
ATOM 5545 C C . GLN B 1 339 ? -25.969 30.797 18.141 1 82.56 339 GLN B C 1
ATOM 5547 O O . GLN B 1 339 ? -25.375 31.828 18.453 1 82.56 339 GLN B O 1
ATOM 5552 N N . LYS B 1 340 ? -25.438 29.766 17.672 1 78.25 340 LYS B N 1
ATOM 5553 C CA . LYS B 1 340 ? -24 29.75 17.453 1 78.25 340 LYS B CA 1
ATOM 5554 C C . LYS B 1 340 ? -23.578 30.781 16.406 1 78.25 340 LYS B C 1
ATOM 5556 O O . LYS B 1 340 ? -22.547 31.422 16.531 1 78.25 340 LYS B O 1
ATOM 5561 N N . MET B 1 341 ? -24.344 30.891 15.398 1 77.44 341 MET B N 1
ATOM 5562 C CA . MET B 1 341 ? -24.094 31.875 14.352 1 77.44 341 MET B CA 1
ATOM 5563 C C . MET B 1 341 ? -24.125 33.281 14.914 1 77.44 341 MET B C 1
ATOM 5565 O O . MET B 1 341 ? -23.266 34.125 14.578 1 77.44 341 MET B O 1
ATOM 5569 N N . THR B 1 342 ? -25.062 33.531 15.766 1 77.75 342 THR B N 1
ATOM 5570 C CA . THR B 1 342 ? -25.25 34.875 16.344 1 77.75 342 THR B CA 1
ATOM 5571 C C . THR B 1 342 ? -24.125 35.219 17.312 1 77.75 342 THR B C 1
ATOM 5573 O O . THR B 1 342 ? -23.688 36.344 17.375 1 77.75 342 THR B O 1
ATOM 5576 N N . GLU B 1 343 ? -23.688 34.25 18 1 71.69 343 GLU B N 1
ATOM 5577 C CA . GLU B 1 343 ? -22.562 34.438 18.922 1 71.69 343 GLU B CA 1
ATOM 5578 C C . GLU B 1 343 ? -21.297 34.812 18.156 1 71.69 343 GLU B C 1
ATOM 5580 O O . GLU B 1 343 ? -20.516 35.656 18.609 1 71.69 343 GLU B O 1
ATOM 5585 N N . GLY B 1 344 ? -21.078 34.219 17.078 1 63.28 344 GLY B N 1
ATOM 5586 C CA . GLY B 1 344 ? -19.906 34.5 16.266 1 63.28 344 GLY B CA 1
ATOM 5587 C C . GLY B 1 344 ? -19.953 35.875 15.625 1 63.28 344 GLY B C 1
ATOM 5588 O O . GLY B 1 344 ? -18.922 36.531 15.461 1 63.28 344 GLY B O 1
ATOM 5589 N N . MET B 1 345 ? -21.094 36.375 15.266 1 62.59 345 MET B N 1
ATOM 5590 C CA . MET B 1 345 ? -21.297 37.719 14.703 1 62.59 345 MET B CA 1
ATOM 5591 C C . MET B 1 345 ? -21.094 38.781 15.766 1 62.59 345 MET B C 1
ATOM 5593 O O . MET B 1 345 ? -20.531 39.844 15.484 1 62.59 345 MET B O 1
ATOM 5597 N N . SER B 1 346 ? -21.547 38.469 16.938 1 58.72 346 SER B N 1
ATOM 5598 C CA . SER B 1 346 ? -21.422 39.438 18.016 1 58.72 346 SER B CA 1
ATOM 5599 C C . SER B 1 346 ? -19.953 39.594 18.422 1 58.72 346 SER B C 1
ATOM 5601 O O . SER B 1 346 ? -19.531 40.719 18.75 1 58.72 346 SER B O 1
ATOM 5603 N N . ILE B 1 347 ? -19.234 38.594 18.344 1 53.97 347 ILE B N 1
ATOM 5604 C CA . ILE B 1 347 ? -17.828 38.719 18.703 1 53.97 347 ILE B CA 1
ATOM 5605 C C . ILE B 1 347 ? -17.078 39.469 17.609 1 53.97 347 ILE B C 1
ATOM 5607 O O . ILE B 1 347 ? -16.203 40.281 17.906 1 53.97 347 ILE B O 1
ATOM 5611 N N . ALA B 1 348 ? -17.328 39.281 16.422 1 51.84 348 ALA B N 1
ATOM 5612 C CA . ALA B 1 348 ? -16.688 40 15.328 1 51.84 348 ALA B CA 1
ATOM 5613 C C . ALA B 1 348 ? -17.016 41.5 15.391 1 51.84 348 ALA B C 1
ATOM 5615 O O . ALA B 1 348 ? -16.156 42.344 15.133 1 51.84 348 ALA B O 1
ATOM 5616 N N . ASP B 1 349 ? -18.141 41.812 15.812 1 52.22 349 ASP B N 1
ATOM 5617 C CA . ASP B 1 349 ? -18.547 43.219 15.953 1 52.22 349 ASP B CA 1
ATOM 5618 C C . ASP B 1 349 ? -17.875 43.844 17.172 1 52.22 349 ASP B C 1
ATOM 5620 O O . ASP B 1 349 ? -17.516 45.031 17.141 1 52.22 349 ASP B O 1
ATOM 5624 N N . SER B 1 350 ? -17.703 43.062 18.125 1 51.41 350 SER B N 1
ATOM 5625 C CA . SER B 1 350 ? -17.062 43.625 19.312 1 51.41 350 SER B CA 1
ATOM 5626 C C . SER B 1 350 ? -15.57 43.844 19.094 1 51.41 350 SER B C 1
ATOM 5628 O O . SER B 1 350 ? -14.984 44.781 19.609 1 51.41 350 SER B O 1
ATOM 5630 N N . THR B 1 351 ? -14.969 43.031 18.312 1 52.47 351 THR B N 1
ATOM 5631 C CA . THR B 1 351 ? -13.547 43.219 18.031 1 52.47 351 THR B CA 1
ATOM 5632 C C . THR B 1 351 ? -13.328 44.375 17.047 1 52.47 351 THR B C 1
ATOM 5634 O O . THR B 1 351 ? -12.312 45.062 17.094 1 52.47 351 THR B O 1
ATOM 5637 N N . ARG B 1 352 ? -14.273 44.656 16.172 1 50.56 352 ARG B N 1
ATOM 5638 C CA . ARG B 1 352 ? -14.227 45.781 15.258 1 50.56 352 ARG B CA 1
ATOM 5639 C C . ARG B 1 352 ? -14.469 47.094 15.992 1 50.56 352 ARG B C 1
ATOM 5641 O O . ARG B 1 352 ? -13.859 48.125 15.672 1 50.56 352 ARG B O 1
ATOM 5648 N N . SER B 1 353 ? -15.32 47.094 16.922 1 50.47 353 SER B N 1
ATOM 5649 C CA . SER B 1 353 ? -15.57 48.344 17.625 1 50.47 353 SER B CA 1
ATOM 5650 C C . SER B 1 353 ? -14.383 48.719 18.5 1 50.47 353 SER B C 1
ATOM 5652 O O . SER B 1 353 ? -14.117 49.906 18.703 1 50.47 353 SER B O 1
ATOM 5654 N N . LYS B 1 354 ? -13.609 47.844 18.859 1 51.5 354 LYS B N 1
ATOM 5655 C CA . LYS B 1 354 ? -12.461 48.25 19.672 1 51.5 354 LYS B CA 1
ATOM 5656 C C . LYS B 1 354 ? -11.328 48.781 18.797 1 51.5 354 LYS B C 1
ATOM 5658 O O . LYS B 1 354 ? -10.383 49.406 19.312 1 51.5 354 LYS B O 1
ATOM 5663 N N . SER B 1 355 ? -11.305 48.406 17.625 1 49.97 355 SER B N 1
ATOM 5664 C CA . SER B 1 355 ? -10.242 48.906 16.766 1 49.97 355 SER B CA 1
ATOM 5665 C C . SER B 1 355 ? -10.531 50.344 16.312 1 49.97 355 SER B C 1
ATOM 5667 O O . SER B 1 355 ? -9.648 51.031 15.812 1 49.97 355 SER B O 1
ATOM 5669 N N . ASN B 1 356 ? -11.773 50.719 16.203 1 47.66 356 ASN B N 1
ATOM 5670 C CA . ASN B 1 356 ? -12.062 52.094 15.75 1 47.66 356 ASN B CA 1
ATOM 5671 C C . ASN B 1 356 ? -11.891 53.094 16.875 1 47.66 356 ASN B C 1
ATOM 5673 O O . ASN B 1 356 ? -12.117 54.312 16.672 1 47.66 356 ASN B O 1
ATOM 5677 N N . LYS B 1 357 ? -11.984 52.656 18.094 1 44.5 357 LYS B N 1
ATOM 5678 C CA . LYS B 1 357 ? -11.781 53.688 19.125 1 44.5 357 LYS B CA 1
ATOM 5679 C C . LYS B 1 357 ? -10.305 54 19.297 1 44.5 357 LYS B C 1
ATOM 5681 O O . LYS B 1 357 ? -9.938 54.812 20.172 1 44.5 357 LYS B O 1
ATOM 5686 N N . LYS B 1 358 ? -9.391 53.344 18.484 1 38.84 358 LYS B N 1
ATOM 5687 C CA . LYS B 1 358 ? -8.086 54 18.547 1 38.84 358 LYS B CA 1
ATOM 5688 C C . LYS B 1 358 ? -7.895 54.969 17.375 1 38.84 358 LYS B C 1
ATOM 5690 O O . LYS B 1 358 ? -8.242 54.656 16.234 1 38.84 358 LYS B O 1
#

Foldseek 3Di:
DPPCPPDQFDQKDKWWFQDWDDWDAFCDCAFADLCLQGDDFDQPPAADDGGRWHKGNDQFQFTKIKTFIDDWFFFPWKKWKWRYQPFFWAWKWFQDPVRDTHTFDGDPDTAGDRGIDTDITPGNTDPTTTGMMMITGHRVRVPDITTTGYMMTIHGRDPDDGDDDPQVQLVVLLVVWQDQVVFQAWEQECNDIGTDHLVLLLVQFVQSVCVCVVCVVPPSPSDHHYDYPADPVLVSQVSSCSRRVDGDDDLDLLSLLSNLVVCVVRVNVSSNVVSLVVVLVNDDLQCLLVQLCSQDVDPPHDVSSVVSSLVRCLVPVVSNLPHPCSVVDDPVSSVVSVVSVVVVVVVVVVVVVVVVVD/DPPCPPDQFDQKDKWWFQDWDDWDAFCDCAFARLCLQGDDFDQPPAADDGGRWHKGNDQFQFTKIKTFIDDWFFFPWKKWKWRYQPFFWAWKWFQDPVRDTHTFDGDPATAGDRGIDTDITPGNTDPTTTGMMMITGHRVRVPDITTTGYMMTIHGRDPDDGDDDPQVQLVVLLVVWQNQVVFLAWEQECNDIGTDHLVLLLVQFVQSVCVCVVCVVPPSPSDHHYDYPADPVLVSQVSSCSRRVDGDDDLDLLSLLSNLVVCVVRVNVSSNVVSLVVVLVNDDLQCLLVQLCSQDVDPPHDVSSVVSSLVRCLVPVVSNLPHPCSVVDDPVSSVVSVVSVVVVVVVVVVVVVVVVVD

Solvent-accessible surface area (backbone atoms only — not comparable to full-atom values): 38003 Å² total; per-residue (Å²): 128,78,73,75,71,65,72,76,51,85,63,52,41,78,43,40,27,66,40,71,78,47,64,65,52,37,56,40,92,61,53,22,11,63,65,28,25,44,33,71,62,68,44,64,83,47,59,49,100,57,74,35,19,18,23,44,55,68,67,38,70,76,36,34,43,27,36,29,40,88,60,55,16,26,55,74,46,43,40,35,32,22,23,24,47,18,47,22,66,30,34,35,23,35,38,43,98,86,70,44,76,39,77,29,34,74,52,96,70,53,39,67,34,98,48,41,45,78,45,64,66,85,56,57,68,58,99,52,60,34,35,34,40,35,43,28,33,24,19,53,63,59,70,37,69,36,27,38,16,18,45,37,44,30,17,18,74,55,89,63,67,68,50,66,60,76,60,49,48,27,60,36,36,50,68,51,53,62,26,67,70,75,37,76,44,42,33,33,25,66,88,38,80,40,32,36,42,61,52,59,44,34,56,57,17,64,44,44,28,47,55,52,60,60,40,58,75,40,78,87,63,89,60,62,46,75,40,81,89,40,58,47,72,34,48,51,42,52,50,40,24,59,52,34,66,45,82,68,89,74,84,56,58,68,54,49,54,50,30,36,54,52,27,59,70,40,54,31,64,46,58,37,23,44,46,53,52,52,47,61,70,64,58,42,73,88,49,28,62,61,50,32,49,59,27,60,71,43,85,78,60,38,63,67,56,35,51,50,29,50,50,50,42,66,74,36,37,81,62,32,70,70,39,87,63,44,78,74,47,56,65,72,55,50,51,52,52,53,52,53,53,51,53,54,53,52,50,56,51,53,57,53,58,58,58,68,73,105,127,80,74,75,71,64,72,79,48,85,63,51,41,78,43,42,26,65,40,72,76,48,62,64,52,37,56,39,91,60,52,21,10,64,64,27,24,44,33,71,63,67,44,63,83,46,60,50,98,59,73,34,19,17,23,44,55,68,67,38,70,74,38,37,44,25,37,30,40,88,60,55,16,25,55,73,46,44,41,36,31,21,22,23,46,18,47,21,67,29,34,35,25,36,38,43,97,86,70,45,78,40,78,30,34,74,51,96,70,52,41,67,34,97,49,40,45,75,43,63,66,84,57,57,70,59,98,51,60,34,34,35,40,37,44,28,33,25,19,54,63,59,71,37,69,36,27,39,16,17,45,36,47,29,19,18,72,56,89,64,67,68,51,66,60,77,60,50,49,28,60,37,35,50,68,52,52,63,26,67,71,75,38,75,43,40,33,35,27,67,87,38,81,40,31,37,43,61,51,59,43,33,58,59,17,65,44,46,28,47,54,51,59,60,40,59,73,41,77,85,62,87,61,64,47,74,39,80,90,40,58,47,72,34,48,49,43,51,50,41,24,60,52,34,67,46,81,66,89,74,86,56,59,70,54,49,54,51,29,38,53,52,27,58,70,40,52,30,66,47,58,36,24,44,45,53,52,53,47,63,70,65,57,41,74,88,48,28,62,60,50,33,48,58,27,60,72,44,86,78,61,38,64,67,57,35,51,51,31,51,52,51,43,66,76,36,38,81,62,31,69,69,38,88,62,44,79,74,47,58,66,72,57,50,50,53,53,51,51,52,52,51,54,56,51,52,50,54,50,54,58,51,55,60,59,66,77,102

pLDDT: mean 88.8, std 14.58, range [18.56, 98.75]

Sequence (716 aa):
MASNSGRPKIGELRQWVKKVTAFSSQYNNSSWAANCVIGNPRVYPQYGDLHGAWASKDIDANQFVELCYEEAVFIDEINIYETYHAGAVKRVAAKNPTGHWETIYETPRCQKINKSRIFTPPIQRPDYPVDELRVEVDCTACGTWAELDAIELVGSKFNFEPPPPPSELADDMTELVNNPLFSDVIFLVGGQQFHGHKAIMTVRSDYFKALFCDNMKEKNSSAPIEFLDINPDAFEVVLHYIYTNTLLPKEDCTLLLEVWRVADRFVLDGLKSHLILDISNKISPNNVVDIYLEATSCLPEIEELKNVALSMMKKHIGEVVRLPNFTSLPQELMVELIQKMTEGMSIADSTRSKSNKKMASNSGRPKIGELRQWVKKVTAFSSQYNNSSWAANCVIGNPRVYPQYGDLHGAWASKDIDANQFVELCYEEAVFIDEINIYETYHAGAVKRVAAKNPTGHWETIYETPRCQKINKSRIFTPPIQRPDYPVDELRVEVDCTACGTWAELDAIELVGSKFNFEPPPPPSELADDMTELVNNPLFSDVIFLVGGQQFHGHKAIMTVRSDYFKALFCDNMKEKNSSAPIEFLDINPDAFEVVLHYIYTNTLLPKEDCTLLLEVWRVADRFVLDGLKSHLILDISNKISPNNVVDIYLEATSCLPEIEELKNVALSMMKKHIGEVVRLPNFTSLPQELMVELIQKMTEGMSIADSTRSKSNKK

Secondary structure (DSSP, 8-state):
---------TTEEEEE--EEEEES--S-SSTT-GGGGSSS-SSTT--SS-TTSEE-SS-SS-EEEEEEEEEEEEEEEEEEEEEESBT-EEEEEEE-TTS-EEEEEE-S----BSS-EEE-------SS-EEEEEEEE-TTTTTS--EEEEEEEEEESS-SPPPPPTHHHHHHHGGGTT--TT--EEEEETTEEEEE-HHHHHHH-HHHHHHHHHHTSS----PPEEETTS-HHHHHHHHHHHHHSSPPP-S-HHHHHHHHHHHHHTT-HHHHHHHHHHHHHH--TTTHHHHHHHHHHSSSP-HHHHHHHHHHHHHTHHHHTTSGGGGGS-HHHHHHHHHHHHHHHHHHHHHHHHHTT-/---------TTEEEEE--EEEEES--S-SSTT-GGGGSSS-SSTT--SS-TTSEE-SS-SS-EEEEEEEEEEEEEEEEEEEEEESBT-EEEEEEE-TTS-EEEEEE-S----BSS-EEE-------SS-EEEEEEEE-TTTTTS--EEEEEEEEEESS-SPPPPPTHHHHHHHGGGTT--TT--EEEEETTEEEEE-HHHHHHH-HHHHHHHHHHTTS----PPEEETTS-HHHHHHHHHHHHHSSPPP-S-HHHHHHHHHHHHHTT-HHHHHHHHHHHHHH--TTTHHHHHHHHHHSSSP-HHHHHHHHHHHHHTHHHHTTSGGGGGS-HHHHHHHHHHHHHHHHHHHHHHHHHTT-

InterPro domains:
  IPR000210 BTB/POZ domain [PF00651] (175-274)
  IPR000210 BTB/POZ domain [PS50097] (183-251)
  IPR000210 BTB/POZ domain [SM00225] (183-283)
  IPR011333 SKP1/BTB/POZ domain superfamily [G3DSA:3.30.710.10] (156-317)
  IPR011333 SKP1/BTB/POZ domain superfamily [SSF54695] (160-274)
  IPR058897 Pappalysin-1, SD scarf domain, C-terminal [PF25900] (11-157)

Radius of gyration: 33.05 Å; Cα contacts (8 Å, |Δi|>4): 1423; chains: 2; bounding box: 96×93×71 Å

Nearest PDB structures (foldseek):
  3htm-assembly1_B  TM=8.294E-01  e=1.952E-10  Homo sapiens
  8p2o-assembly1_B  TM=8.267E-01  e=1.631E-06  Xenopus laevis
  8rit-assembly1_B  TM=8.226E-01  e=2.053E-06  Xenopus laevis
  8p2n-assembly1_B  TM=8.224E-01  e=3.865E-06  Xenopus laevis
  8rir-assembly1_B  TM=8.216E-01  e=4.865E-06  Xenopus laevis

Organism: Pinctada imbricata (NCBI:txid66713)

=== Feature glossary ===
The record interleaves many kinds of information about one protein. Here is each kind framed as the question it answers.

Q: Are the domains correctly placed relative to each other?
A: Predicted aligned error is AlphaFold's pairwise confidence. Unlike pLDDT (per-residue), PAE is per-residue-pair and captures whether two parts of the structure are correctly placed relative to each other. Units are ångströms of expected positional error.

Q: Which residues are in helices, strands, or loops?
A: Eight-state secondary structure (DSSP): H is the canonical α-helix, G the tighter 3₁₀-helix, I the wider π-helix; E/B are β-structure, T and S are turns and bends, and '-' is everything else. DSSP derives these from the pattern of main-chain N–H···O=C hydrogen bonds, not from the sequence.

Q: What if only a Cα trace is available?
A: P-SEA three-state annotation labels each residue as helix, strand, or coil based purely on the geometry of the Cα trace. It serves as a fallback when the full backbone (and thus DSSP) is unavailable.

Q: What are the backbone torsion angles?
A: φ (phi) and ψ (psi) are the two rotatable backbone dihedrals per residue: φ is the C(i-1)–N–Cα–C torsion, ψ is the N–Cα–C–N(i+1) torsion, both in degrees on (−180°, 180°]. α-helical residues cluster near (−60°, −45°); β-strand residues near (−120°, +130°). A Ramachandran plot is simply a scatter of (φ, ψ) for every residue.

Q: What known structures does this most resemble?
A: Structural nearest neighbors (via Foldseek easy-search vs the PDB). Reported per hit: target PDB id, E-value, and alignment TM-score. A TM-score above ~0.5 is the conventional threshold for 'same fold'.

Q: What family and function is it annotated with?
A: Database cross-references. InterPro integrates a dozen domain/family signature databases into unified entries with residue-range hits. GO terms attach function/process/location labels with evidence codes. CATH codes position the fold in a four-level structural taxonomy. Organism is the NCBI-taxonomy species name.

Q: Which residues are buried vs exposed?
A: Solvent accessibility: the surface area of each residue that a 1.4 Å water probe can touch, in Å². When only backbone atoms are present the absolute values are lower than full-atom SASA (side chains contribute most of the area) and are flagged as backbone-only.

Q: What do the diagnostic plots show?
A: Three diagnostic plots accompany the record. The Cα contact map visualizes the tertiary structure as a 2D adjacency matrix (8 Å cutoff, sequence-local contacts suppressed). The Ramachandran plot shows the distribution of backbone (φ, ψ) torsions, with points in the α and β basins reflecting secondary structure content. The PAE plot shows AlphaFold's inter-residue confidence as a color matrix.

Q: What is the amino-acid chain?
A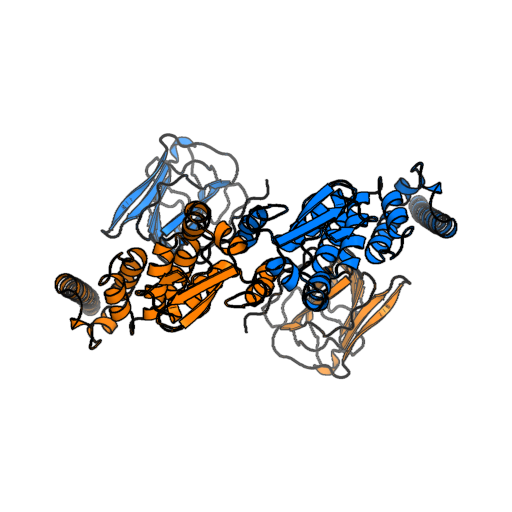: The amino-acid sequence is the protein's primary structure: the linear order of residues from the N-terminus to the C-terminus, written in one-letter code. Everything else here — the 3D coordinates, the secondary structure, the domain annotations — is ultimately a consequence of this string.

Q: What do the rendered images show?
A: The six renders are orthographic views along the three Cartesian axes in both directions. Representation (cartoon, sticks, or surface) and color scheme (sequence-rainbow or by-chain) vary across proteins so the training set covers all the common visualization conventions.

Q: Where is each backbone atom in 3D?
A: The mmCIF table is the protein's shape written out atom by atom. For each backbone N, Cα, C, and carbonyl O, it records an (x, y, z) coordinate triple in Å plus the residue type, chain letter, and residue number.

Q: How mobile is each atom in the crystal?
A: For experimental (PDB) structures, the B-factor (temperature factor) quantifies the positional spread of each atom in the crystal — a combination of thermal vibration and static disorder — in units of Å². High B-factors mark flexible loops or poorly resolved regions; low B-factors mark the rigid, well-ordered core.

Q: How big and how compact is the whole molecule?
A: Three whole-structure scalars: the radius of gyration (RMS distance of Cα from centroid, in Å), the count of Cα–Cα contacts (pairs closer than 8 Å and separated by more than four residues in sequence — i.e. tertiary, not local, contacts), and the bounding-box dimensions. Together they distinguish compact globular folds from extended fibres or disordered chains.

Q: What does the local fold look like, residue by residue?
A: A 3Di character summarizes, for each residue, the relative orientation of the Cα frame of its nearest spatial neighbor. Because it encodes fold topology rather than chemistry, 3Di alignments detect remote structural similarity that sequence alignment misses.

Q: How confident is the AlphaFold model at each residue?
A: For AlphaFold models, the B-factor field carries pLDDT — the model's own estimate of local accuracy on a 0–100 scale. Regions with pLDDT<50 should be treated as essentially unmodeled; they often correspond to intrinsically disordered segments.